Protein AF-A0A371WVP9-F1 (afdb_monomer)

Foldseek 3Di:
DVVVPPPPPDDDDDPPCVVVVVVPDPDDDDPPPPPPPWWKWKWKQAQQAIEIFTAWEDVVVLQVLLVVLVGGYFYFDDHDHDHDDTDLVSSLVSNLSSQAHIWMWIDTPAETAIAHEGAPVCLVVNLVSCVVRDDPRHYYPYDHYYYLVGFQWWKKWWAQGQGNVGDGAIEIETEDQDVLLQLLLQLLRLFQDPGPDYHYHYDYDNNHDPLCLQLNNLLSNLCVQFNTWMWIDGDQEIETEGEDPDPPDPDDDQALVLSQCSGPQSHWYWYHHRPDDDDDDRDIHGSPPDDDDDHDDDQDLVLLADPDPDQDLEDPDPPPQKDKEKEKEQFDWDPVPDDRQAIFGALDGHLDIWIWIWIKGDAQPDDQQDQQDFDFPCNNNDGSPTRRNDSNGHIHTHGIGTDDPVRVLCVLVVLLFLEEEEEFEAALDGPSLQVSLQSSLCVNLVPDGHHYYYYWNHRNDSSCVVVRLVRLVSCLVVVVVVLCCVCVVSPNNAYEYAAEASSLVSVQVSQQPPPDHGAAYEEYEYELYNDQQVSCQVRVVVCLRRYLAAEAEAAQLASSSVSSCVSVVNGHGQRHAPPVGHDFDPRYAYEYEHQQDNHCPRNVDDNCSNRPVNSQVVSCCRVPVDHPPPDPQWAFVVNPDPPGRHIYGHD

Radius of gyration: 30.86 Å; Cα contacts (8 Å, |Δi|>4): 1359; chains: 1; bounding box: 75×63×115 Å

Secondary structure (DSSP, 8-state):
--TTTGGG------GGGHHHHTTS--SPPPP--------EEEEEEETTEEEEEEE-B-HHHHHHHHHHTT--EEE-S----B-SPPPHHHHHHHHHHHTEEEEEEEE-SSEEEEEEEE-HHHHHHHHHHHHHHS-TTSEEEEEEEE-TTT-S-EEEEEESS--TTS---EEEEEEES-HHHHHHHHHHHHHH---S-EEEEEEE-TTS-GGGTTHHHHHHHHHHHSSSEEEEEETTEEEEEE--SS--SSS--HHHHHHHHHS-TTPEEEEEE-SSS--S--EEE-GGG--------SS-GGGGB---S---SS-----TTEEEEEEEEEEEE-TTT-BTTB--EEEEEEEEEEEEEEEEEPPTTPPTT---PPPEEEETTEEEEEPPP-TTTS-EEEEEEEE-HHHHHHHHHHH--SEEEEEE--TT--HHHHHHHHHHHHHHTT--SEEEEEE----S-GGGHHHHHHHHHHHHHHHHHHHHIIIIIT--SEEEEEEETHHHHHHHHHHHT-SS--SSEEEEEEES--SBHHHHHHHGGGGTTTEEEEEEEEBTT-HHHHHHHHHTTSPPBTTB--TT-S---TTEEEEE-GGG-TTTT-TTT-GGGT-HHHHHHHHHHHHH-PPSP-STTEEEESTT-SS--EEEE--

pLDDT: mean 75.0, std 19.86, range [25.92, 98.44]

Nearest PDB structures (foldseek):
  2ksm-assembly1_A  TM=7.301E-01  e=5.133E-02  Mycobacterium tuberculosis
  2zyi-assembly2_B  TM=4.809E-01  e=1.956E-02  Archaeoglobus fulgidus
  2l26-assembly1_A  TM=4.604E-01  e=4.850E-02  Mycobacterium tuberculosis H37Rv
  5x88-assembly1_A  TM=5.001E-01  e=9.055E-02  Malbranchea cinnamomea
  6fvj-assembly4_D  TM=3.951E-01  e=4.697E-01  Mycobacterium tuberculosis

Solvent-accessible surface area (backbone atoms only — not comparable to full-atom values): 35553 Å² total; per-residue (Å²): 129,73,75,81,68,64,82,80,75,83,78,89,84,76,88,76,63,66,70,68,63,59,79,81,50,102,63,89,74,76,81,79,72,75,71,85,66,75,49,28,41,40,35,36,25,40,88,53,28,33,38,55,48,60,52,60,33,23,65,70,60,53,40,52,53,26,47,74,59,75,38,47,68,44,76,66,60,83,65,69,85,41,87,52,74,54,53,73,67,54,55,49,47,51,57,52,43,48,64,33,63,34,31,39,37,40,38,46,84,50,40,37,33,36,42,36,31,22,54,65,92,44,33,65,58,51,54,50,56,48,67,74,70,54,58,91,81,45,43,74,79,39,82,46,65,28,25,75,90,69,43,72,43,45,37,31,39,36,34,68,45,61,35,80,88,65,50,62,19,37,41,36,30,34,64,29,52,34,70,65,57,44,48,52,49,56,35,38,49,64,54,62,41,91,54,96,38,78,45,82,59,56,41,73,34,81,80,37,72,76,72,50,76,60,48,54,54,52,46,50,50,50,42,66,58,23,74,31,23,38,36,40,37,42,69,52,40,35,41,44,35,28,30,71,72,72,88,78,63,89,91,72,71,34,47,32,48,45,51,19,66,64,41,60,70,80,32,38,22,30,44,44,72,44,45,90,72,93,71,101,64,74,54,75,32,61,25,86,76,59,75,94,69,87,83,81,73,71,77,48,58,73,64,24,48,70,91,56,100,74,64,54,80,63,86,78,81,81,60,87,51,52,44,73,35,38,35,40,28,27,35,26,72,33,77,88,71,42,47,75,34,31,62,36,57,44,36,44,73,34,98,54,76,44,41,28,41,36,34,34,37,52,19,77,79,64,49,75,40,56,86,43,59,54,60,51,48,54,46,33,90,36,62,78,42,61,47,70,70,39,68,56,66,10,49,28,45,72,30,26,38,79,37,56,73,65,58,49,51,51,52,51,61,72,68,60,49,56,32,32,40,35,37,26,53,37,68,50,34,49,61,46,47,44,56,51,49,49,47,50,52,40,59,64,48,63,59,84,49,44,47,31,37,46,44,62,23,18,66,42,39,77,83,40,49,69,57,29,56,52,29,36,65,64,39,24,62,52,52,51,51,49,51,45,45,46,38,73,72,66,58,30,61,28,48,25,36,43,19,28,24,43,20,24,33,29,54,50,52,33,53,62,68,38,97,66,67,70,70,67,32,25,40,41,39,31,39,41,22,53,29,52,39,65,59,44,68,66,38,57,68,75,43,64,80,33,32,77,38,40,36,38,40,21,25,63,32,29,58,50,54,54,40,49,18,55,75,61,73,66,43,59,40,45,12,39,35,53,99,91,50,58,71,71,54,92,80,50,47,33,33,39,46,38,62,80,37,75,53,44,53,26,76,88,72,52,35,63,62,28,41,56,70,50,43,56,48,49,34,42,36,72,76,70,63,60,65,84,73,80,50,92,46,44,39,49,37,55,83,88,44,86,76,63,64,40,33,29,50,57,123

Sequence (651 aa):
MIWAWLSKLITWRSVRSIAAVCFLSLLPCPAVAQTEGSQTLIAWRLPTGIYLKGSFSGINELQSLAARAGTTIINADDINKAEGRPSSLMVLAISVLSDMQLGRVEINASQFSVEGVARATKVGVLKEQILQRIPTTIHVESLRIDSPEQAPFHWAIVTGLPNASGDSGVTMGGDVISEDARTMLDLSAQIVSTEPRIIDQTRVRLNSPKYYLGVETTLLSQMKILSKGFAWVYDNRFDLVGGSLSIRSTESDTGCEELGKKLPKDVLCRLVDISNNWPNKATNFNPTTASNLDPFTPVNASDVVEATKEISEIDHSSDPRIVDILYATVRAPNKSDSVPGHAAYTGERNSQLEFGRARIRIPEDHKIGRLELPGGLSVFGFDLIRQAPDPNKHFLIRSVQPLTSEQWDDLIDSVGPKDAVIFVHGFNNSFEDGVLRIAQITWDLQYKGLPVLFSWASRGEIADYEYDRNSALVAREAFMQLLDNLREKHGITKVHIIAHSMGSFLVLDALANARQLPGAMGQLILAAPDVDRDQFKAEIPLLGKTFSGLTLYASSNDRALEASMKLAGNIPRAGDVPPDGPIVIQGLDTLDVSSLGEEMFGLNHGTFAEARPLIDDMSLILSQGLRPPRLAEERPVPDNGTPVRYWRFSQ

Structure (mmCIF, N/CA/C/O backbone):
data_AF-A0A371WVP9-F1
#
_entry.id   AF-A0A371WVP9-F1
#
loop_
_atom_site.group_PDB
_atom_site.id
_atom_site.type_symbol
_atom_site.label_atom_id
_atom_site.label_alt_id
_atom_site.label_comp_id
_atom_site.label_asym_id
_atom_site.label_entity_id
_atom_site.label_seq_id
_atom_site.pdbx_PDB_ins_code
_atom_site.Cartn_x
_atom_site.Cartn_y
_atom_site.Cartn_z
_atom_site.occupancy
_atom_site.B_iso_or_equiv
_atom_site.auth_seq_id
_atom_site.auth_comp_id
_atom_site.auth_asym_id
_atom_site.auth_atom_id
_atom_site.pdbx_PDB_model_num
ATOM 1 N N . MET A 1 1 ? 14.944 -33.218 -82.877 1.00 48.25 1 MET A N 1
ATOM 2 C CA . MET A 1 1 ? 13.499 -32.920 -82.734 1.00 48.25 1 MET A CA 1
ATOM 3 C C . MET A 1 1 ? 12.849 -33.471 -81.456 1.00 48.25 1 MET A C 1
ATOM 5 O O . MET A 1 1 ? 11.787 -32.986 -81.111 1.00 48.25 1 MET A O 1
ATOM 9 N N . ILE A 1 2 ? 13.485 -34.375 -80.691 1.00 37.34 2 ILE A N 1
ATOM 10 C CA . ILE A 1 2 ? 12.979 -34.834 -79.371 1.00 37.34 2 ILE A CA 1
ATOM 11 C C . ILE A 1 2 ? 13.499 -33.973 -78.192 1.00 37.34 2 ILE A C 1
ATOM 13 O O . ILE A 1 2 ? 12.871 -33.894 -77.144 1.00 37.34 2 ILE A O 1
ATOM 17 N N . TRP A 1 3 ? 14.585 -33.215 -78.385 1.00 31.69 3 TRP A N 1
ATOM 18 C CA . TRP A 1 3 ? 15.160 -32.324 -77.361 1.00 31.69 3 TRP A CA 1
ATOM 19 C C . TRP A 1 3 ? 14.428 -30.984 -77.166 1.00 31.69 3 TRP A C 1
ATOM 21 O O . TRP A 1 3 ? 14.628 -30.322 -76.155 1.00 31.69 3 TRP A O 1
ATOM 31 N N . ALA A 1 4 ? 13.543 -30.598 -78.089 1.00 36.81 4 ALA A N 1
ATOM 32 C CA . ALA A 1 4 ? 12.759 -29.362 -77.983 1.00 36.81 4 ALA A CA 1
ATOM 33 C C . ALA A 1 4 ? 11.434 -29.543 -77.210 1.00 36.81 4 ALA A C 1
ATOM 35 O O . ALA A 1 4 ? 10.716 -28.572 -76.994 1.00 36.81 4 ALA A O 1
ATOM 36 N N . TRP A 1 5 ? 11.113 -30.774 -76.791 1.00 31.44 5 TRP A N 1
ATOM 37 C CA . TRP A 1 5 ? 9.882 -31.102 -76.059 1.00 31.44 5 TRP A CA 1
ATOM 38 C C . TRP A 1 5 ? 10.117 -31.407 -74.566 1.00 31.44 5 TRP A C 1
ATOM 40 O O . TRP A 1 5 ? 9.182 -31.355 -73.775 1.00 31.44 5 TRP A O 1
ATOM 50 N N . LEU A 1 6 ? 11.366 -31.657 -74.149 1.00 32.38 6 LEU A N 1
ATOM 51 C CA . LEU A 1 6 ? 11.725 -31.983 -72.757 1.00 32.38 6 LEU A CA 1
ATOM 52 C C . LEU A 1 6 ? 12.030 -30.760 -71.872 1.00 32.38 6 LEU A C 1
ATOM 54 O O . LEU A 1 6 ? 12.103 -30.891 -70.654 1.00 32.38 6 LEU A O 1
ATOM 58 N N . SER A 1 7 ? 12.144 -29.556 -72.441 1.00 34.78 7 SER A N 1
ATOM 59 C CA . SER A 1 7 ? 12.447 -28.324 -71.691 1.00 34.78 7 SER A CA 1
ATOM 60 C C . SER A 1 7 ? 11.237 -27.673 -71.001 1.00 34.78 7 SER A C 1
ATOM 62 O O . SER A 1 7 ? 11.380 -26.614 -70.397 1.00 34.78 7 SER A O 1
ATOM 64 N N . LYS A 1 8 ? 10.049 -28.296 -71.048 1.00 35.78 8 LYS A N 1
ATOM 65 C CA . LYS A 1 8 ? 8.812 -27.773 -70.432 1.00 35.78 8 LYS A CA 1
ATOM 66 C C . LYS A 1 8 ? 8.287 -28.566 -69.222 1.00 35.78 8 LYS A C 1
ATOM 68 O O . LYS A 1 8 ? 7.185 -28.278 -68.772 1.00 35.78 8 LYS A O 1
ATOM 73 N N . LEU A 1 9 ? 9.041 -29.525 -68.667 1.00 33.06 9 LEU A N 1
ATOM 74 C CA . LEU A 1 9 ? 8.513 -30.449 -67.640 1.00 33.06 9 LEU A CA 1
ATOM 75 C C . LEU A 1 9 ? 9.362 -30.648 -66.368 1.00 33.06 9 LEU A C 1
ATOM 77 O O . LEU A 1 9 ? 9.156 -31.626 -65.658 1.00 33.06 9 LEU A O 1
ATOM 81 N N . ILE A 1 10 ? 10.270 -29.730 -66.012 1.00 32.62 10 ILE A N 1
ATOM 82 C CA . ILE A 1 10 ? 11.011 -29.825 -64.736 1.00 32.62 10 ILE A CA 1
ATOM 83 C C . ILE A 1 10 ? 10.765 -28.580 -63.880 1.00 32.62 10 ILE A C 1
ATOM 85 O O . ILE A 1 10 ? 11.563 -27.651 -63.814 1.00 32.62 10 ILE A O 1
ATOM 89 N N . THR A 1 11 ? 9.623 -28.586 -63.201 1.00 33.03 11 THR A N 1
ATOM 90 C CA . THR A 1 11 ? 9.377 -27.814 -61.981 1.00 33.03 11 THR A CA 1
ATOM 91 C C . THR A 1 11 ? 9.845 -28.629 -60.774 1.00 33.03 11 THR A C 1
ATOM 93 O O . THR A 1 11 ? 9.390 -29.752 -60.587 1.00 33.03 11 THR A O 1
ATOM 96 N N . TRP A 1 12 ? 10.746 -28.045 -59.976 1.00 36.00 12 TRP A N 1
ATOM 97 C CA . TRP A 1 12 ? 11.004 -28.309 -58.550 1.00 36.00 12 TRP A CA 1
ATOM 98 C C . TRP A 1 12 ? 10.846 -29.757 -58.036 1.00 36.00 12 TRP A C 1
ATOM 100 O O . TRP A 1 12 ? 9.742 -30.171 -57.691 1.00 36.00 12 TRP A O 1
ATOM 110 N N . ARG A 1 13 ? 11.970 -30.462 -57.809 1.00 28.16 13 ARG A N 1
ATOM 111 C CA . ARG A 1 13 ? 12.194 -31.294 -56.601 1.00 28.16 13 ARG A CA 1
ATOM 112 C C . ARG A 1 13 ? 13.621 -31.869 -56.524 1.00 28.16 13 ARG A C 1
ATOM 114 O O . ARG A 1 13 ? 14.079 -32.567 -57.418 1.00 28.16 13 ARG A O 1
ATOM 121 N N . SER A 1 14 ? 14.233 -31.669 -55.354 1.00 31.83 14 SER A N 1
ATOM 122 C CA . SER A 1 14 ? 15.344 -32.415 -54.733 1.00 31.83 14 SER A CA 1
ATOM 123 C C . SER A 1 14 ? 16.797 -32.185 -55.201 1.00 31.83 14 SER A C 1
ATOM 125 O O . SER A 1 14 ? 17.231 -32.580 -56.274 1.00 31.83 14 SER A O 1
ATOM 127 N N . VAL A 1 15 ? 17.592 -31.652 -54.266 1.00 38.34 15 VAL A N 1
ATOM 128 C CA . VAL A 1 15 ? 19.055 -31.424 -54.288 1.00 38.34 15 VAL A CA 1
ATOM 129 C C . VAL A 1 15 ? 19.879 -32.732 -54.208 1.00 38.34 15 VAL A C 1
ATOM 131 O O . VAL A 1 15 ? 21.099 -32.710 -54.106 1.00 38.34 15 VAL A O 1
ATOM 134 N N . ARG A 1 16 ? 19.261 -33.918 -54.298 1.00 35.12 16 ARG A N 1
ATOM 135 C CA . ARG A 1 16 ? 19.975 -35.202 -54.130 1.00 35.12 16 ARG A CA 1
ATOM 136 C C . ARG A 1 16 ? 20.616 -35.771 -55.403 1.00 35.12 16 ARG A C 1
ATOM 138 O O . ARG A 1 16 ? 21.342 -36.754 -55.307 1.00 35.12 16 ARG A O 1
ATOM 145 N N . SER A 1 17 ? 20.431 -35.151 -56.567 1.00 38.81 17 SER A N 1
ATOM 146 C CA . SER A 1 17 ? 20.902 -35.720 -57.844 1.00 38.81 17 SER A CA 1
ATOM 147 C C . SER A 1 17 ? 22.247 -35.183 -58.351 1.00 38.81 17 SER A C 1
ATOM 149 O O . SER A 1 17 ? 22.784 -35.733 -59.307 1.00 38.81 17 SER A O 1
ATOM 151 N N . ILE A 1 18 ? 22.841 -34.164 -57.716 1.00 38.56 18 ILE A N 1
ATOM 152 C CA . ILE A 1 18 ? 24.141 -33.607 -58.153 1.00 38.56 18 ILE A CA 1
ATOM 153 C C . ILE A 1 18 ? 25.319 -34.491 -57.696 1.00 38.56 18 ILE A C 1
ATOM 155 O O . ILE A 1 18 ? 26.310 -34.624 -58.412 1.00 38.56 18 ILE A O 1
ATOM 159 N N . ALA A 1 19 ? 25.182 -35.194 -56.565 1.00 36.12 19 ALA A N 1
ATOM 160 C CA . ALA A 1 19 ? 26.206 -36.123 -56.076 1.00 36.12 19 ALA A CA 1
ATOM 161 C C . ALA A 1 19 ? 26.370 -37.370 -56.970 1.00 36.12 19 ALA A C 1
ATOM 163 O O . ALA A 1 19 ? 27.469 -37.905 -57.085 1.00 36.12 19 ALA A O 1
ATOM 164 N N . ALA A 1 20 ? 25.303 -37.807 -57.651 1.00 36.38 20 ALA A N 1
ATOM 165 C CA . ALA A 1 20 ? 25.334 -38.993 -58.510 1.00 36.38 20 ALA A CA 1
ATOM 166 C C . ALA A 1 20 ? 26.049 -38.757 -59.855 1.00 36.38 20 ALA A C 1
ATOM 168 O O . ALA A 1 20 ? 26.555 -39.701 -60.453 1.00 36.38 20 ALA A O 1
ATOM 169 N N . VAL A 1 21 ? 26.138 -37.505 -60.318 1.00 39.75 21 VAL A N 1
ATOM 170 C CA . VAL A 1 21 ? 26.799 -37.163 -61.591 1.00 39.75 21 VAL A CA 1
ATOM 171 C C . VAL A 1 21 ? 28.323 -37.050 -61.431 1.00 39.75 21 VAL A C 1
ATOM 173 O O . VAL A 1 21 ? 29.058 -37.274 -62.387 1.00 39.75 21 VAL A O 1
ATOM 176 N N . CYS A 1 22 ? 28.825 -36.807 -60.215 1.00 39.41 22 CYS A N 1
ATOM 177 C CA . CYS A 1 22 ? 30.264 -36.651 -59.962 1.00 39.41 22 CYS A CA 1
ATOM 178 C C . CYS A 1 22 ? 31.030 -37.980 -59.806 1.00 39.41 22 CYS A C 1
ATOM 180 O O . CYS A 1 22 ? 32.256 -37.971 -59.812 1.00 39.41 22 CYS A O 1
ATOM 182 N N . PHE A 1 23 ? 30.349 -39.128 -59.706 1.00 36.16 23 PHE A N 1
ATOM 183 C CA . PHE A 1 23 ? 31.010 -40.435 -59.544 1.00 36.16 23 PHE A CA 1
ATOM 184 C C . PHE A 1 23 ? 31.525 -41.045 -60.866 1.00 36.16 23 PHE A C 1
ATOM 186 O O . PHE A 1 23 ? 32.214 -42.061 -60.845 1.00 36.16 23 PHE A O 1
ATOM 193 N N . LEU A 1 24 ? 31.207 -40.438 -62.018 1.00 38.94 24 LEU A N 1
ATOM 194 C CA . LEU A 1 24 ? 31.516 -40.976 -63.355 1.00 38.94 24 LEU A CA 1
ATOM 195 C C . LEU A 1 24 ? 32.537 -40.154 -64.161 1.00 38.94 24 LEU A C 1
ATOM 197 O O . LEU A 1 24 ? 32.900 -40.557 -65.264 1.00 38.94 24 LEU A O 1
ATOM 201 N N . SER A 1 25 ? 33.052 -39.045 -63.626 1.00 37.03 25 SER A N 1
ATOM 202 C CA . SER A 1 25 ? 34.070 -38.226 -64.296 1.00 37.03 25 SER A CA 1
ATOM 203 C C . SER A 1 25 ? 35.237 -37.940 -63.354 1.00 37.03 25 SER A C 1
ATOM 205 O O . SER A 1 25 ? 35.076 -37.209 -62.382 1.00 37.03 25 SER A O 1
ATOM 207 N N . LEU A 1 26 ? 36.411 -38.503 -63.655 1.00 38.31 26 LEU A N 1
ATOM 208 C CA . LEU A 1 26 ? 37.696 -38.302 -62.966 1.00 38.31 26 LEU A CA 1
ATOM 209 C C . LEU A 1 26 ? 38.233 -36.855 -63.110 1.00 38.31 26 LEU A C 1
ATOM 211 O O . LEU A 1 26 ? 39.317 -36.638 -63.644 1.00 38.31 26 LEU A O 1
ATOM 215 N N . LEU A 1 27 ? 37.482 -35.852 -62.653 1.00 35.81 27 LEU A N 1
ATOM 216 C CA . LEU A 1 27 ? 37.921 -34.456 -62.556 1.00 35.81 27 LEU A CA 1
ATOM 217 C C . LEU A 1 27 ? 37.799 -33.958 -61.106 1.00 35.81 27 LEU A C 1
ATOM 219 O O . LEU A 1 27 ? 36.876 -34.369 -60.400 1.00 35.81 27 LEU A O 1
ATOM 223 N N . PRO A 1 28 ? 38.702 -33.073 -60.641 1.00 31.48 28 PRO A N 1
ATOM 224 C CA . PRO A 1 28 ? 38.629 -32.512 -59.299 1.00 31.48 28 PRO A CA 1
ATOM 225 C C . PRO A 1 28 ? 37.407 -31.591 -59.185 1.00 31.48 28 PRO A C 1
ATOM 227 O O . PRO A 1 28 ? 37.327 -30.563 -59.857 1.00 31.48 28 PRO A O 1
ATOM 230 N N . CYS A 1 29 ? 36.449 -31.951 -58.329 1.00 30.55 29 CYS A N 1
ATOM 231 C CA . CYS A 1 29 ? 35.369 -31.045 -57.950 1.00 30.55 29 CYS A CA 1
ATOM 232 C C . CYS A 1 29 ? 35.946 -29.854 -57.167 1.00 30.55 29 CYS A C 1
ATOM 234 O O . CYS A 1 29 ? 36.726 -30.073 -56.235 1.00 30.55 29 CYS A O 1
ATOM 236 N N . PRO A 1 30 ? 35.540 -28.605 -57.467 1.00 31.16 30 PRO A N 1
ATOM 237 C CA . PRO A 1 30 ? 35.772 -27.508 -56.544 1.00 31.16 30 PRO A CA 1
ATOM 238 C C . PRO A 1 30 ? 35.043 -27.846 -55.244 1.00 31.16 30 PRO A C 1
ATOM 240 O O . PRO A 1 30 ? 33.899 -28.310 -55.274 1.00 31.16 30 PRO A O 1
ATOM 243 N N . ALA A 1 31 ? 35.716 -27.654 -54.108 1.00 29.22 31 ALA A N 1
ATOM 244 C CA . ALA A 1 31 ? 35.076 -27.721 -52.807 1.00 29.22 31 ALA A CA 1
ATOM 245 C C . ALA A 1 31 ? 33.802 -26.876 -52.879 1.00 29.22 31 ALA A C 1
ATOM 247 O O . ALA A 1 31 ? 33.866 -25.672 -53.131 1.00 29.22 31 ALA A O 1
ATOM 248 N N . VAL A 1 32 ? 32.644 -27.520 -52.725 1.00 28.94 32 VAL A N 1
ATOM 249 C CA . VAL A 1 32 ? 31.400 -26.804 -52.478 1.00 28.94 32 VAL A CA 1
ATOM 250 C C . VAL A 1 32 ? 31.632 -26.114 -51.146 1.00 28.94 32 VAL A C 1
ATOM 252 O O . VAL A 1 32 ? 31.531 -26.737 -50.091 1.00 28.94 32 VAL A O 1
ATOM 255 N N . ALA A 1 33 ? 32.038 -24.847 -51.209 1.00 30.05 33 ALA A N 1
ATOM 256 C CA . ALA A 1 33 ? 31.907 -23.933 -50.102 1.00 30.05 33 ALA A CA 1
ATOM 257 C C . ALA A 1 33 ? 30.443 -24.045 -49.682 1.00 30.05 33 ALA A C 1
ATOM 259 O O . ALA A 1 33 ? 29.546 -23.634 -50.422 1.00 30.05 33 ALA A O 1
ATOM 260 N N . GLN A 1 34 ? 30.192 -24.697 -48.543 1.00 30.86 34 GLN A N 1
ATOM 261 C CA . GLN A 1 34 ? 28.957 -24.460 -47.821 1.00 30.86 34 GLN A CA 1
ATOM 262 C C . GLN A 1 34 ? 28.914 -22.950 -47.661 1.00 30.86 34 GLN A C 1
ATOM 264 O O . GLN A 1 34 ? 29.761 -22.372 -46.986 1.00 30.86 34 GLN A O 1
ATOM 269 N N . THR A 1 35 ? 28.003 -22.320 -48.393 1.00 33.62 35 THR A N 1
ATOM 270 C CA . THR A 1 35 ? 27.669 -20.915 -48.240 1.00 33.62 35 THR A CA 1
ATOM 271 C C . THR A 1 35 ? 27.558 -20.653 -46.745 1.00 33.62 35 THR A C 1
ATOM 273 O O . THR A 1 35 ? 26.710 -21.278 -46.104 1.00 33.62 35 THR A O 1
ATOM 276 N N . GLU A 1 36 ? 28.440 -19.810 -46.198 1.00 41.69 36 GLU A N 1
ATOM 277 C CA . GLU A 1 36 ? 28.299 -19.207 -44.872 1.00 41.69 36 GLU A CA 1
ATOM 278 C C . GLU A 1 36 ? 26.933 -18.516 -44.858 1.00 41.69 36 GLU A C 1
ATOM 280 O O . GLU A 1 36 ? 26.767 -17.381 -45.299 1.00 41.69 36 GLU A O 1
ATOM 285 N N . GLY A 1 37 ? 25.899 -19.272 -44.506 1.00 42.94 37 GLY A N 1
ATOM 286 C CA . GLY A 1 37 ? 24.529 -18.815 -44.597 1.00 42.94 37 GLY A CA 1
ATOM 287 C C . GLY A 1 37 ? 24.307 -17.785 -43.513 1.00 42.94 37 GLY A C 1
ATOM 288 O O . GLY A 1 37 ? 24.226 -18.181 -42.359 1.00 42.94 37 GLY A O 1
ATOM 289 N N . SER A 1 38 ? 24.242 -16.504 -43.890 1.00 55.25 38 SER A N 1
ATOM 290 C CA . SER A 1 38 ? 23.499 -15.425 -43.216 1.00 55.25 38 SER A CA 1
ATOM 291 C C . SER A 1 38 ? 23.397 -15.545 -41.687 1.00 55.25 38 SER A C 1
ATOM 293 O O . SER A 1 38 ? 22.298 -15.459 -41.134 1.00 55.25 38 SER A O 1
ATOM 295 N N . GLN A 1 39 ? 24.506 -15.822 -40.999 1.00 65.75 39 GLN A N 1
ATOM 296 C CA . GLN A 1 39 ? 24.467 -16.066 -39.565 1.00 65.75 39 GLN A CA 1
ATOM 297 C C . GLN A 1 39 ? 24.316 -14.729 -38.843 1.00 65.75 39 GLN A C 1
ATOM 299 O O . GLN A 1 39 ? 25.057 -13.784 -39.110 1.00 65.75 39 GLN A O 1
ATOM 304 N N . THR A 1 40 ? 23.347 -14.649 -37.939 1.00 73.94 40 THR A N 1
ATOM 305 C CA . THR A 1 40 ? 23.060 -13.448 -37.154 1.00 73.94 40 THR A CA 1
ATOM 306 C C . THR A 1 40 ? 23.155 -13.786 -35.678 1.00 73.94 40 THR A C 1
ATOM 308 O O . THR A 1 40 ? 22.696 -14.842 -35.240 1.00 73.94 40 THR A O 1
ATOM 311 N N . LEU A 1 41 ? 23.766 -12.894 -34.905 1.00 81.31 41 LEU A N 1
ATOM 312 C CA . LEU A 1 41 ? 23.926 -13.053 -33.467 1.00 81.31 41 LEU A CA 1
ATOM 313 C C . LEU A 1 41 ? 23.669 -11.718 -32.785 1.00 81.31 41 LEU A C 1
ATOM 315 O O . LEU A 1 41 ? 24.264 -10.713 -33.151 1.00 81.31 41 LEU A O 1
ATOM 319 N N . ILE A 1 42 ? 22.846 -11.730 -31.749 1.00 83.69 42 ILE A N 1
ATOM 320 C CA . ILE A 1 42 ? 22.838 -10.693 -30.729 1.00 83.69 42 ILE A CA 1
ATOM 321 C C . ILE A 1 42 ? 23.185 -11.374 -29.414 1.00 83.69 42 ILE A C 1
ATOM 323 O O . ILE A 1 42 ? 22.628 -12.422 -29.080 1.00 83.69 42 ILE A O 1
ATOM 327 N N . ALA A 1 43 ? 24.157 -10.821 -28.710 1.00 86.94 43 ALA A N 1
ATOM 328 C CA . ALA A 1 43 ? 24.699 -11.401 -27.503 1.00 86.94 43 ALA A CA 1
ATOM 329 C C . ALA A 1 43 ? 24.895 -10.323 -26.441 1.00 86.94 43 ALA A C 1
ATOM 331 O O . ALA A 1 43 ? 25.389 -9.243 -26.753 1.00 86.94 43 ALA A O 1
ATOM 332 N N . TRP A 1 44 ? 24.553 -10.629 -25.192 1.00 89.50 44 TRP A N 1
ATOM 333 C CA . TRP A 1 44 ? 24.686 -9.719 -24.056 1.00 89.50 44 TRP A CA 1
ATOM 334 C C . TRP A 1 44 ? 25.502 -10.379 -22.951 1.00 89.50 44 TRP A C 1
ATOM 336 O O . TRP A 1 44 ? 25.267 -11.528 -22.591 1.00 89.50 44 TRP A O 1
ATOM 346 N N . ARG A 1 45 ? 26.452 -9.645 -22.383 1.00 91.00 45 ARG A N 1
ATOM 347 C CA . ARG A 1 45 ? 27.148 -9.974 -21.145 1.00 91.00 45 ARG A CA 1
ATOM 348 C C . ARG A 1 45 ? 26.434 -9.269 -19.997 1.00 91.00 45 ARG A C 1
ATOM 350 O O . ARG A 1 45 ? 26.441 -8.042 -19.938 1.00 91.00 45 ARG A O 1
ATOM 357 N N . LEU A 1 46 ? 25.862 -10.059 -19.093 1.00 87.19 46 LEU A N 1
ATOM 358 C CA . LEU A 1 46 ? 25.201 -9.625 -17.859 1.00 87.19 46 LEU A CA 1
ATOM 359 C C . LEU A 1 46 ? 25.925 -10.230 -16.643 1.00 87.19 46 LEU A C 1
ATOM 361 O O . LEU A 1 46 ? 26.768 -11.118 -16.832 1.00 87.19 46 LEU A O 1
ATOM 365 N N . PRO A 1 47 ? 25.598 -9.826 -15.400 1.00 83.31 47 PRO A N 1
ATOM 366 C CA . PRO A 1 47 ? 26.310 -10.306 -14.218 1.00 83.31 47 PRO A CA 1
ATOM 367 C C . PRO A 1 47 ? 26.190 -11.826 -14.028 1.00 83.31 47 PRO A C 1
ATOM 369 O O . PRO A 1 47 ? 27.117 -12.479 -13.553 1.00 83.31 47 PRO A O 1
ATOM 372 N N . THR A 1 48 ? 25.083 -12.414 -14.488 1.00 82.19 48 THR A N 1
ATOM 373 C CA . THR A 1 48 ? 24.822 -13.857 -14.403 1.00 82.19 48 THR A CA 1
ATOM 374 C C . THR A 1 48 ? 25.540 -14.687 -15.469 1.00 82.19 48 THR A C 1
ATOM 376 O O . THR A 1 48 ? 25.847 -15.845 -15.206 1.00 82.19 48 THR A O 1
ATOM 379 N N . GLY A 1 49 ? 25.845 -14.132 -16.648 1.00 87.31 49 GLY A N 1
ATOM 380 C CA . GLY A 1 49 ? 26.398 -14.900 -17.770 1.00 87.31 49 GLY A CA 1
ATOM 381 C C . GLY A 1 49 ? 26.330 -14.170 -19.113 1.00 87.31 49 GLY A C 1
ATOM 382 O O . GLY A 1 49 ? 26.112 -12.958 -19.167 1.00 87.31 49 GLY A O 1
ATOM 383 N N . ILE A 1 50 ? 26.553 -14.911 -20.199 1.00 88.56 50 ILE A N 1
ATOM 384 C CA . ILE A 1 50 ? 26.401 -14.447 -21.581 1.00 88.56 50 ILE A CA 1
ATOM 385 C C . ILE A 1 50 ? 25.096 -14.994 -22.154 1.00 88.56 50 ILE A C 1
ATOM 387 O O . ILE A 1 50 ? 24.935 -16.205 -22.262 1.00 88.56 50 ILE A O 1
ATOM 391 N N . TYR A 1 51 ? 24.215 -14.105 -22.589 1.00 83.56 51 TYR A N 1
ATOM 392 C CA . TYR A 1 51 ? 22.945 -14.429 -23.224 1.00 83.56 51 TYR A CA 1
ATOM 393 C C . TYR A 1 51 ? 23.067 -14.309 -24.729 1.00 83.56 51 TYR A C 1
ATOM 395 O O . TYR A 1 51 ? 23.602 -13.316 -25.215 1.00 83.56 51 TYR A O 1
ATOM 403 N N . LEU A 1 52 ? 22.588 -15.310 -25.465 1.00 81.50 52 LEU A N 1
ATOM 404 C CA . LEU A 1 52 ? 22.684 -15.357 -26.924 1.00 81.50 52 LEU A CA 1
ATOM 405 C C . LEU A 1 52 ? 21.305 -15.452 -27.560 1.00 81.50 52 LEU A C 1
ATOM 407 O O . LEU A 1 52 ? 20.443 -16.174 -27.070 1.00 81.50 52 LEU A O 1
ATOM 411 N N . LYS A 1 53 ? 21.151 -14.795 -28.707 1.00 76.69 53 LYS A N 1
ATOM 412 C CA . LYS A 1 53 ? 19.984 -14.897 -29.577 1.00 76.69 53 LYS A CA 1
ATOM 413 C C . LYS A 1 53 ? 20.409 -14.834 -31.039 1.00 76.69 53 LYS A C 1
ATOM 415 O O . LYS A 1 53 ? 21.147 -13.935 -31.432 1.00 76.69 53 LYS A O 1
ATOM 420 N N . GLY A 1 54 ? 19.898 -15.738 -31.868 1.00 73.69 54 GLY A N 1
ATOM 421 C CA . GLY A 1 54 ? 20.089 -15.682 -33.316 1.00 73.69 54 GLY A CA 1
ATOM 422 C C . GLY A 1 54 ? 20.333 -17.035 -33.962 1.00 73.69 54 GLY A C 1
ATOM 423 O O . GLY A 1 54 ? 20.159 -18.079 -33.338 1.00 73.69 54 GLY A O 1
ATOM 424 N N . SER A 1 55 ? 20.718 -17.007 -35.236 1.00 73.12 55 SER A N 1
ATOM 425 C CA . SER A 1 55 ? 21.025 -18.206 -36.014 1.00 73.12 55 SER A CA 1
ATOM 426 C C . SER A 1 55 ? 22.528 -18.445 -36.031 1.00 73.12 55 SER A C 1
ATOM 428 O O . SER A 1 55 ? 23.269 -17.736 -36.717 1.00 73.12 55 SER A O 1
ATOM 430 N N . PHE A 1 56 ? 22.974 -19.472 -35.311 1.00 73.25 56 PHE A N 1
ATOM 431 C CA . PHE A 1 56 ? 24.384 -19.827 -35.218 1.00 73.25 56 PHE A CA 1
ATOM 432 C C . PHE A 1 56 ? 24.622 -21.330 -35.070 1.00 73.25 56 PHE A C 1
ATOM 434 O O . PHE A 1 56 ? 23.760 -22.078 -34.616 1.00 73.25 56 PHE A O 1
ATOM 441 N N . SER A 1 57 ? 25.823 -21.764 -35.449 1.00 76.88 57 SER A N 1
ATOM 442 C CA . SER A 1 57 ? 26.295 -23.148 -35.349 1.00 76.88 57 SER A CA 1
ATOM 443 C C . SER A 1 57 ? 27.372 -23.294 -34.275 1.00 76.88 57 SER A C 1
ATOM 445 O O . SER A 1 57 ? 28.108 -22.353 -33.986 1.00 76.88 57 SER A O 1
ATOM 447 N N . GLY A 1 58 ? 27.492 -24.488 -33.689 1.00 79.31 58 GLY A N 1
ATOM 448 C CA . GLY A 1 58 ? 28.621 -24.815 -32.806 1.00 79.31 58 GLY A CA 1
ATOM 449 C C . GLY A 1 58 ? 28.516 -24.308 -31.363 1.00 79.31 58 GLY A C 1
ATOM 450 O O . GLY A 1 58 ? 29.532 -23.972 -30.757 1.00 79.31 58 GLY A O 1
ATOM 451 N N . ILE A 1 59 ? 27.310 -24.290 -30.777 1.00 80.62 59 ILE A N 1
ATOM 452 C CA . ILE A 1 59 ? 27.070 -23.814 -29.397 1.00 80.62 59 ILE A CA 1
ATOM 453 C C . ILE A 1 59 ? 27.987 -24.465 -28.345 1.00 80.62 59 ILE A C 1
ATOM 455 O O . ILE A 1 59 ? 28.470 -23.772 -27.456 1.00 80.62 59 ILE A O 1
ATOM 459 N N . ASN A 1 60 ? 28.291 -25.762 -28.464 1.00 82.75 60 ASN A N 1
ATOM 460 C CA . ASN A 1 60 ? 29.148 -26.472 -27.504 1.00 82.75 60 ASN A CA 1
ATOM 461 C C . ASN A 1 60 ? 30.583 -25.914 -27.483 1.00 82.75 60 ASN A C 1
ATOM 463 O O . ASN A 1 60 ? 31.214 -25.832 -26.429 1.00 82.75 60 ASN A O 1
ATOM 467 N N . GLU A 1 61 ? 31.107 -25.512 -28.644 1.00 84.62 61 GLU A N 1
ATOM 468 C CA . GLU A 1 61 ? 32.441 -24.918 -28.750 1.00 84.62 61 GLU A CA 1
ATOM 469 C C . GLU A 1 61 ? 32.460 -23.511 -28.142 1.00 84.62 61 GLU A C 1
ATOM 471 O O . GLU A 1 61 ? 33.381 -23.170 -27.396 1.00 84.62 61 GLU A O 1
ATOM 476 N N . LEU A 1 62 ? 31.399 -22.729 -28.373 1.00 86.06 62 LEU A N 1
ATOM 477 C CA . LEU A 1 62 ? 31.216 -21.422 -27.741 1.00 86.06 62 LEU A CA 1
ATOM 478 C C . LEU A 1 62 ? 31.085 -21.546 -26.215 1.00 86.06 62 LEU A C 1
ATOM 480 O O . LEU A 1 62 ? 31.719 -20.785 -25.486 1.00 86.06 62 LEU A O 1
ATOM 484 N N . GLN A 1 63 ? 30.338 -22.536 -25.718 1.00 86.75 63 GLN A N 1
ATOM 485 C CA . GLN A 1 63 ? 30.221 -22.829 -24.285 1.00 86.75 63 GLN A CA 1
ATOM 486 C C . GLN A 1 63 ? 31.574 -23.198 -23.673 1.00 86.75 63 GLN A C 1
ATOM 488 O O . GLN A 1 63 ? 31.927 -22.690 -22.612 1.00 86.75 63 GLN A O 1
ATOM 493 N N . SER A 1 64 ? 32.369 -24.026 -24.357 1.00 86.00 64 SER A N 1
ATOM 494 C CA . SER A 1 64 ? 33.727 -24.365 -23.919 1.00 86.00 64 SER A CA 1
ATOM 495 C C . SER A 1 64 ? 34.660 -23.147 -23.900 1.00 86.00 64 SER A C 1
ATOM 497 O O . SER A 1 64 ? 35.505 -23.014 -23.012 1.00 86.00 64 SER A O 1
ATOM 499 N N . LEU A 1 65 ? 34.529 -22.238 -24.871 1.00 87.31 65 LEU A N 1
ATOM 500 C CA . LEU A 1 65 ? 35.289 -20.989 -24.906 1.00 87.31 65 LEU A CA 1
ATOM 501 C C . LEU A 1 65 ? 34.932 -20.074 -23.728 1.00 87.31 65 LEU A C 1
ATOM 503 O O . LEU A 1 65 ? 35.832 -19.633 -23.018 1.00 87.31 65 LEU A O 1
ATOM 507 N N . ALA A 1 66 ? 33.638 -19.851 -23.498 1.00 86.25 66 ALA A N 1
ATOM 508 C CA . ALA A 1 66 ? 33.131 -19.082 -22.366 1.00 86.25 66 ALA A CA 1
ATOM 509 C C . ALA A 1 66 ? 33.608 -19.670 -21.026 1.00 86.25 66 ALA A C 1
ATOM 511 O O . ALA A 1 66 ? 34.185 -18.958 -20.204 1.00 86.25 66 ALA A O 1
ATOM 512 N N . ALA A 1 67 ? 33.476 -20.989 -20.847 1.00 86.12 67 ALA A N 1
ATOM 513 C CA . ALA A 1 67 ? 33.881 -21.673 -19.621 1.00 86.12 67 ALA A CA 1
ATOM 514 C C . ALA A 1 67 ? 35.380 -21.506 -19.321 1.00 86.12 67 ALA A C 1
ATOM 516 O O . ALA A 1 67 ? 35.759 -21.255 -18.179 1.00 86.12 67 ALA A O 1
ATOM 517 N N . ARG A 1 68 ? 36.247 -21.571 -20.345 1.00 87.31 68 ARG A N 1
ATOM 518 C CA . ARG A 1 68 ? 37.695 -21.315 -20.192 1.00 87.31 68 ARG A CA 1
ATOM 519 C C . ARG A 1 68 ? 38.011 -19.886 -19.755 1.00 87.31 68 ARG A C 1
ATOM 521 O O . ARG A 1 68 ? 39.035 -19.667 -19.117 1.00 87.31 68 ARG A O 1
ATOM 528 N N . ALA A 1 69 ? 37.146 -18.935 -20.088 1.00 82.81 69 ALA A N 1
ATOM 529 C CA . ALA A 1 69 ? 37.252 -17.547 -19.660 1.00 82.81 69 ALA A CA 1
ATOM 530 C C . ALA A 1 69 ? 36.542 -17.269 -18.318 1.00 82.81 69 ALA A C 1
ATOM 532 O O . ALA A 1 69 ? 36.470 -16.120 -17.891 1.00 82.81 69 ALA A O 1
ATOM 533 N N . GLY A 1 70 ? 36.032 -18.302 -17.636 1.00 83.69 70 GLY A N 1
ATOM 534 C CA . GLY A 1 70 ? 35.359 -18.163 -16.343 1.00 83.69 70 GLY A CA 1
ATOM 535 C C . GLY A 1 70 ? 33.948 -17.579 -16.434 1.00 83.69 70 GLY A C 1
ATOM 536 O O . GLY A 1 70 ? 33.469 -16.995 -15.467 1.00 83.69 70 GLY A O 1
ATOM 537 N N . THR A 1 71 ? 33.285 -17.709 -17.584 1.00 85.19 71 THR A N 1
ATOM 538 C CA . THR A 1 71 ? 31.900 -17.267 -17.784 1.00 85.19 71 THR A CA 1
ATOM 539 C C . THR A 1 71 ? 31.043 -18.393 -18.359 1.00 85.19 71 THR A C 1
ATOM 541 O O . THR A 1 71 ? 31.549 -19.373 -18.905 1.00 85.19 71 THR A O 1
ATOM 544 N N . THR A 1 72 ? 29.728 -18.281 -18.223 1.00 86.62 72 THR A N 1
ATOM 545 C CA . THR A 1 72 ? 28.763 -19.272 -18.703 1.00 86.62 72 THR A CA 1
ATOM 546 C C . THR A 1 72 ? 27.881 -18.659 -19.775 1.00 86.62 72 THR A C 1
ATOM 548 O O . THR A 1 72 ? 27.509 -17.489 -19.704 1.00 86.62 72 THR A O 1
ATOM 551 N N . ILE A 1 73 ? 27.548 -19.450 -20.794 1.00 83.56 73 ILE A N 1
ATOM 552 C CA . ILE A 1 73 ? 26.529 -19.066 -21.770 1.00 83.56 73 ILE A CA 1
ATOM 553 C C . ILE A 1 73 ? 25.181 -19.543 -21.241 1.00 83.56 73 ILE A C 1
ATOM 555 O O . ILE A 1 73 ? 24.982 -20.746 -21.061 1.00 83.56 73 ILE A O 1
ATOM 559 N N . ILE A 1 74 ? 24.275 -18.598 -21.014 1.00 76.06 74 ILE A N 1
ATOM 560 C CA . ILE A 1 74 ? 22.903 -18.817 -20.569 1.00 76.06 74 ILE A CA 1
ATOM 561 C C . ILE A 1 74 ? 22.001 -18.615 -21.787 1.00 76.06 74 ILE A C 1
ATOM 563 O O . ILE A 1 74 ? 22.052 -17.585 -22.453 1.00 76.06 74 ILE A O 1
ATOM 567 N N . ASN A 1 75 ? 21.213 -19.628 -22.133 1.00 70.50 75 ASN A N 1
ATOM 568 C CA . ASN A 1 75 ? 20.339 -19.570 -23.298 1.00 70.50 75 ASN A CA 1
ATOM 569 C C . ASN A 1 75 ? 18.939 -19.129 -22.861 1.00 70.50 75 ASN A C 1
ATOM 571 O O . ASN A 1 75 ? 18.327 -19.798 -22.032 1.00 70.50 75 ASN A O 1
ATOM 575 N N . ALA A 1 76 ? 18.457 -18.013 -23.401 1.00 56.88 76 ALA A N 1
ATOM 576 C CA . ALA A 1 76 ? 17.105 -17.538 -23.163 1.00 56.88 76 ALA A CA 1
ATOM 577 C C . ALA A 1 76 ? 16.206 -18.099 -24.278 1.00 56.88 76 ALA A C 1
ATOM 579 O O . ALA A 1 76 ? 15.985 -17.436 -25.279 1.00 56.88 76 ALA A O 1
ATOM 580 N N . ASP A 1 77 ? 15.824 -19.366 -24.099 1.00 51.59 77 ASP A N 1
ATOM 581 C CA . ASP A 1 77 ? 14.870 -20.200 -24.846 1.00 51.59 77 ASP A CA 1
ATOM 582 C C . ASP A 1 77 ? 14.917 -20.204 -26.406 1.00 51.59 77 ASP A C 1
ATOM 584 O O . ASP A 1 77 ? 14.819 -19.200 -27.098 1.00 51.59 77 ASP A O 1
ATOM 588 N N . ASP A 1 78 ? 15.022 -21.424 -26.955 1.00 52.31 78 ASP A N 1
ATOM 589 C CA . ASP A 1 78 ? 14.924 -21.818 -28.374 1.00 52.31 78 ASP A CA 1
ATOM 590 C C . ASP A 1 78 ? 15.951 -21.269 -29.382 1.00 52.31 78 ASP A C 1
ATOM 592 O O . ASP A 1 78 ? 15.653 -20.609 -30.379 1.00 52.31 78 ASP A O 1
ATOM 596 N N . ILE A 1 79 ? 17.198 -21.712 -29.219 1.00 54.50 79 ILE A N 1
ATOM 597 C CA . ILE A 1 79 ? 18.198 -21.626 -30.289 1.00 54.50 79 ILE A CA 1
ATOM 598 C C . ILE A 1 79 ? 18.168 -22.924 -31.091 1.00 54.50 79 ILE A C 1
ATOM 600 O O . ILE A 1 79 ? 18.423 -24.005 -30.551 1.00 54.50 79 ILE A O 1
ATOM 604 N N . ASN A 1 80 ? 17.907 -22.808 -32.397 1.00 52.03 80 ASN A N 1
ATOM 605 C CA . ASN A 1 80 ? 18.115 -23.884 -33.362 1.00 52.03 80 ASN A CA 1
ATOM 606 C C . ASN A 1 80 ? 19.526 -24.454 -33.167 1.00 52.03 80 ASN A C 1
ATOM 608 O O . ASN A 1 80 ? 20.514 -23.801 -33.497 1.00 52.03 80 ASN A O 1
ATOM 612 N N . LYS A 1 81 ? 19.628 -25.669 -32.616 1.00 52.88 81 LYS A N 1
ATOM 613 C CA . LYS A 1 81 ? 20.891 -26.402 -32.465 1.00 52.88 81 LYS A CA 1
ATOM 614 C C . LYS A 1 81 ? 21.402 -26.796 -33.853 1.00 52.88 81 LYS A C 1
ATOM 616 O O . LYS A 1 81 ? 21.237 -27.935 -34.277 1.00 52.88 81 LYS A O 1
ATOM 621 N N . ALA A 1 82 ? 21.972 -25.851 -34.591 1.00 52.94 82 ALA A N 1
ATOM 622 C CA . ALA A 1 82 ? 22.587 -26.137 -35.874 1.00 52.94 82 ALA A CA 1
ATOM 623 C C . ALA A 1 82 ? 23.928 -26.850 -35.636 1.00 52.94 82 ALA A C 1
ATOM 625 O O . ALA A 1 82 ? 24.846 -26.307 -35.010 1.00 52.94 82 ALA A O 1
ATOM 626 N N . GLU A 1 83 ? 24.038 -28.082 -36.131 1.00 58.47 83 GLU A N 1
ATOM 627 C CA . GLU A 1 83 ? 25.304 -28.809 -36.195 1.00 58.47 83 GLU A CA 1
ATOM 628 C C . GLU A 1 83 ? 26.261 -28.085 -37.158 1.00 58.47 83 GLU A C 1
ATOM 630 O O . GLU A 1 83 ? 25.901 -27.764 -38.289 1.00 58.47 83 GLU A O 1
ATOM 635 N N . GLY A 1 84 ? 27.482 -27.788 -36.706 1.00 70.25 84 GLY A N 1
ATOM 636 C CA . GLY A 1 84 ? 28.490 -27.082 -37.500 1.00 70.25 84 GLY A CA 1
ATOM 637 C C . GLY A 1 84 ? 29.526 -26.367 -36.635 1.00 70.25 84 GLY A C 1
ATOM 638 O O . GLY A 1 84 ? 29.387 -26.308 -35.414 1.00 70.25 84 GLY A O 1
ATOM 639 N N . ARG A 1 85 ? 30.573 -25.818 -37.263 1.00 73.56 85 ARG A N 1
ATOM 640 C CA . ARG A 1 85 ? 31.562 -24.966 -36.579 1.00 73.56 85 ARG A CA 1
ATOM 641 C C . ARG A 1 85 ? 31.033 -23.531 -36.451 1.00 73.56 85 ARG A C 1
ATOM 643 O O . ARG A 1 85 ? 30.335 -23.087 -37.366 1.00 73.56 85 ARG A O 1
ATOM 650 N N . PRO A 1 86 ? 31.328 -22.811 -35.357 1.00 77.56 86 PRO A N 1
ATOM 651 C CA . PRO A 1 86 ? 31.004 -21.393 -35.258 1.00 77.56 86 PRO A CA 1
ATOM 652 C C . PRO A 1 86 ? 31.854 -20.593 -36.251 1.00 77.56 86 PRO A C 1
ATOM 654 O O . PRO A 1 86 ? 33.008 -20.940 -36.517 1.00 77.56 86 PRO A O 1
ATOM 657 N N . SER A 1 87 ? 31.301 -19.509 -36.794 1.00 82.00 87 SER A N 1
ATOM 658 C CA . SER A 1 87 ? 32.083 -18.582 -37.618 1.00 82.00 87 SER A CA 1
ATOM 659 C C . SER A 1 87 ? 33.168 -17.885 -36.788 1.00 82.00 87 SER A C 1
ATOM 661 O O . SER A 1 87 ? 33.059 -17.741 -35.565 1.00 82.00 87 SER A O 1
ATOM 663 N N . SER A 1 88 ? 34.220 -17.401 -37.453 1.00 82.88 88 SER A N 1
ATOM 664 C CA . SER A 1 88 ? 35.297 -16.640 -36.800 1.00 82.88 88 SER A CA 1
ATOM 665 C C . SER A 1 88 ? 34.773 -15.401 -36.060 1.00 82.88 88 SER A C 1
ATOM 667 O O . SER A 1 88 ? 35.277 -15.069 -34.986 1.00 82.88 88 SER A O 1
ATOM 669 N N . LEU A 1 89 ? 33.718 -14.767 -36.585 1.00 84.56 89 LEU A N 1
ATOM 670 C CA . LEU A 1 89 ? 33.038 -13.629 -35.962 1.00 84.56 89 LEU A CA 1
ATOM 671 C C . LEU A 1 89 ? 32.313 -14.008 -34.664 1.00 84.56 89 LEU A C 1
ATOM 673 O O . LEU A 1 89 ? 32.356 -13.244 -33.704 1.00 84.56 89 LEU A O 1
ATOM 677 N N . MET A 1 90 ? 31.702 -15.192 -34.582 1.00 86.12 90 MET A N 1
ATOM 678 C CA . MET A 1 90 ? 31.069 -15.665 -33.341 1.00 86.12 90 MET A CA 1
ATOM 679 C C . MET A 1 90 ? 32.092 -15.992 -32.263 1.00 86.12 90 MET A C 1
ATOM 681 O O . MET A 1 90 ? 31.914 -15.623 -31.104 1.00 86.12 90 MET A O 1
ATOM 685 N N . VAL A 1 91 ? 33.191 -16.648 -32.645 1.00 87.56 91 VAL A N 1
ATOM 686 C CA . VAL A 1 91 ? 34.306 -16.920 -31.728 1.00 87.56 91 VAL A CA 1
ATOM 687 C C . VAL A 1 91 ? 34.878 -15.606 -31.189 1.00 87.56 91 VAL A C 1
ATOM 689 O O . VAL A 1 91 ? 35.139 -15.490 -29.990 1.00 87.56 91 VAL A O 1
ATOM 692 N N . LEU A 1 92 ? 35.020 -14.592 -32.052 1.00 88.75 92 LEU A N 1
ATOM 693 C CA . LEU A 1 92 ? 35.423 -13.248 -31.648 1.00 88.75 92 LEU A CA 1
ATOM 694 C C . LEU A 1 92 ? 34.417 -12.621 -30.672 1.00 88.75 92 LEU A C 1
ATOM 696 O O . LEU A 1 92 ? 34.836 -12.145 -29.620 1.00 88.75 92 LEU A O 1
ATOM 700 N N . ALA A 1 93 ? 33.117 -12.662 -30.973 1.00 89.69 93 ALA A N 1
ATOM 701 C CA . ALA A 1 93 ? 32.071 -12.087 -30.125 1.00 89.69 93 ALA A CA 1
ATOM 702 C C . ALA A 1 93 ? 32.072 -12.672 -28.707 1.00 89.69 93 ALA A C 1
ATOM 704 O O . ALA A 1 93 ? 32.100 -11.924 -27.731 1.00 89.69 93 ALA A O 1
ATOM 705 N N . ILE A 1 94 ? 32.113 -14.002 -28.581 1.00 90.88 94 ILE A N 1
ATOM 706 C CA . ILE A 1 94 ? 32.149 -14.667 -27.271 1.00 90.88 94 ILE A CA 1
ATOM 707 C C . ILE A 1 94 ? 33.451 -14.358 -26.530 1.00 90.88 94 ILE A C 1
ATOM 709 O O . ILE A 1 94 ? 33.417 -14.106 -25.326 1.00 90.88 94 ILE A O 1
ATOM 713 N N . SER A 1 95 ? 34.590 -14.323 -27.230 1.00 89.94 95 SER A N 1
ATOM 714 C CA . SER A 1 95 ? 35.870 -13.940 -26.624 1.00 89.94 95 SER A CA 1
ATOM 715 C C . SER A 1 95 ? 35.840 -12.516 -26.070 1.00 89.94 95 SER A C 1
ATOM 717 O O . SER A 1 95 ? 36.347 -12.298 -24.975 1.00 89.94 95 SER A O 1
ATOM 719 N N . VAL A 1 96 ? 35.260 -11.564 -26.806 1.00 92.12 96 VAL A N 1
ATOM 720 C CA . VAL A 1 96 ? 35.140 -10.165 -26.373 1.00 92.12 96 VAL A CA 1
ATOM 721 C C . VAL A 1 96 ? 34.217 -10.065 -25.162 1.00 92.12 96 VAL A C 1
ATOM 723 O O . VAL A 1 96 ? 34.629 -9.543 -24.133 1.00 92.12 96 VAL A O 1
ATOM 726 N N . LEU A 1 97 ? 33.010 -10.635 -25.240 1.00 92.31 97 LEU A N 1
ATOM 727 C CA . LEU A 1 97 ? 32.031 -10.594 -24.147 1.00 92.31 97 LEU A CA 1
ATOM 728 C C . LEU A 1 97 ? 32.536 -11.268 -22.867 1.00 92.31 97 LEU A C 1
ATOM 730 O O . LEU A 1 97 ? 32.189 -10.834 -21.771 1.00 92.31 97 LEU A O 1
ATOM 734 N N . SER A 1 98 ? 33.370 -12.302 -22.988 1.00 91.06 98 SER A N 1
ATOM 735 C CA . SER A 1 98 ? 33.954 -12.982 -21.826 1.00 91.06 98 SER A CA 1
ATOM 736 C C . SER A 1 98 ? 34.938 -12.108 -21.041 1.00 91.06 98 SER A C 1
ATOM 738 O O . SER A 1 98 ? 35.091 -12.294 -19.837 1.00 91.06 98 SER A O 1
ATOM 740 N N . ASP A 1 99 ? 35.573 -11.137 -21.699 1.00 90.50 99 ASP A N 1
ATOM 741 C CA . ASP A 1 99 ? 36.487 -10.169 -21.079 1.00 90.50 99 ASP A CA 1
ATOM 742 C C . ASP A 1 99 ? 35.772 -8.875 -20.614 1.00 90.50 99 ASP A C 1
ATOM 744 O O . ASP A 1 99 ? 36.398 -7.996 -20.007 1.00 90.50 99 ASP A O 1
ATOM 748 N N . MET A 1 100 ? 34.461 -8.756 -20.860 1.00 90.44 100 MET A N 1
ATOM 749 C CA . MET A 1 100 ? 33.627 -7.620 -20.448 1.00 90.44 100 MET A CA 1
ATOM 750 C C . MET A 1 100 ? 32.951 -7.854 -19.088 1.00 90.44 100 MET A C 1
ATOM 752 O O . MET A 1 100 ? 32.680 -8.984 -18.674 1.00 90.44 100 MET A O 1
ATOM 756 N N . GLN A 1 101 ? 32.661 -6.755 -18.386 1.00 86.69 101 GLN A N 1
ATOM 757 C CA . GLN A 1 101 ? 31.857 -6.754 -17.157 1.00 86.69 101 GLN A CA 1
ATOM 758 C C . GLN A 1 101 ? 30.364 -6.746 -17.496 1.00 86.69 101 GLN A C 1
ATOM 760 O O . GLN A 1 101 ? 29.620 -7.604 -17.033 1.00 86.69 101 GLN A O 1
ATOM 765 N N . LEU A 1 102 ? 29.968 -5.815 -18.361 1.00 88.62 102 LEU A N 1
ATOM 766 C CA . LEU A 1 102 ? 28.656 -5.728 -18.992 1.00 88.62 102 LEU A CA 1
ATOM 767 C C . LEU A 1 102 ? 28.872 -5.366 -20.454 1.00 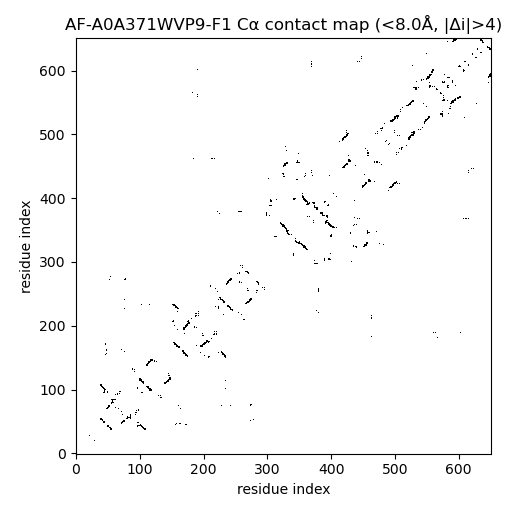88.62 102 LEU A C 1
ATOM 769 O O . LEU A 1 102 ? 29.777 -4.594 -20.759 1.00 88.62 102 LEU A O 1
ATOM 773 N N . GLY A 1 103 ? 28.072 -5.894 -21.371 1.00 89.62 103 GLY A N 1
ATOM 774 C CA . GLY A 1 103 ? 28.242 -5.529 -22.772 1.00 89.62 103 GLY A CA 1
ATOM 775 C C . GLY A 1 103 ? 27.315 -6.239 -23.725 1.00 89.62 103 GLY A C 1
ATOM 776 O O . GLY A 1 103 ? 26.538 -7.100 -23.333 1.00 89.62 103 GLY A O 1
ATOM 777 N N . ARG A 1 104 ? 27.402 -5.857 -24.987 1.00 90.44 104 ARG A N 1
ATOM 778 C CA . ARG A 1 104 ? 26.532 -6.302 -26.058 1.00 90.44 104 ARG A CA 1
ATOM 779 C C . ARG A 1 104 ? 27.337 -6.413 -27.339 1.00 90.44 104 ARG A C 1
ATOM 781 O O . ARG A 1 104 ? 28.144 -5.538 -27.642 1.00 90.44 104 ARG A O 1
ATOM 788 N N . VAL A 1 105 ? 27.097 -7.476 -28.094 1.00 90.69 105 VAL A N 1
ATOM 789 C CA . VAL A 1 105 ? 27.618 -7.667 -29.447 1.00 90.69 105 VAL A CA 1
ATOM 790 C C . VAL A 1 105 ? 26.456 -8.003 -30.373 1.00 90.69 105 VAL A C 1
ATOM 792 O O . VAL A 1 105 ? 25.652 -8.878 -30.069 1.00 90.69 105 VAL A O 1
ATOM 795 N N . GLU A 1 106 ? 26.374 -7.324 -31.510 1.00 87.19 106 GLU A N 1
ATOM 796 C CA . GLU A 1 106 ? 25.408 -7.589 -32.575 1.00 87.19 106 GLU A CA 1
ATOM 797 C C . GLU A 1 106 ? 26.162 -7.828 -33.885 1.00 87.19 106 GLU A C 1
ATOM 799 O O . GLU A 1 106 ? 27.026 -7.044 -34.277 1.00 87.19 106 GLU A O 1
ATOM 804 N N . ILE A 1 107 ? 25.854 -8.946 -34.535 1.00 84.06 107 ILE A N 1
ATOM 805 C CA . ILE A 1 107 ? 26.445 -9.400 -35.790 1.00 84.06 107 ILE A CA 1
ATOM 806 C C . ILE A 1 107 ? 25.308 -9.716 -36.752 1.00 84.06 107 ILE A C 1
ATOM 808 O O . ILE A 1 107 ? 24.402 -10.493 -36.433 1.00 84.06 107 ILE A O 1
ATOM 812 N N . ASN A 1 108 ? 25.389 -9.163 -37.957 1.00 77.81 108 ASN A N 1
ATOM 813 C CA . ASN A 1 108 ? 24.570 -9.585 -39.086 1.00 77.81 108 ASN A CA 1
ATOM 814 C C . ASN A 1 108 ? 25.427 -9.757 -40.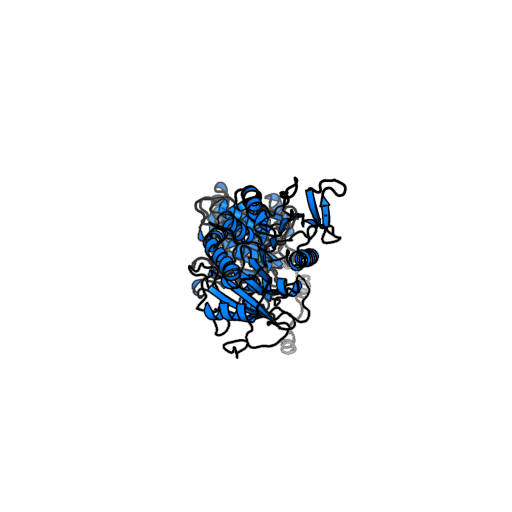353 1.00 77.81 108 ASN A C 1
ATOM 816 O O . ASN A 1 108 ? 26.654 -9.725 -40.290 1.00 77.81 108 ASN A O 1
ATOM 820 N N . ALA A 1 109 ? 24.785 -9.958 -41.507 1.00 73.12 109 ALA A N 1
ATOM 821 C CA . ALA A 1 109 ? 25.472 -10.243 -42.767 1.00 73.12 109 ALA A CA 1
ATOM 822 C C . ALA A 1 109 ? 26.449 -9.141 -43.233 1.00 73.12 109 ALA A C 1
ATOM 824 O O . ALA A 1 109 ? 27.345 -9.433 -44.021 1.00 73.12 109 ALA A O 1
ATOM 825 N N . SER A 1 110 ? 26.289 -7.894 -42.777 1.00 75.44 110 SER A N 1
ATOM 826 C CA . SER A 1 110 ? 27.108 -6.755 -43.217 1.00 75.44 110 SER A CA 1
ATOM 827 C C . SER A 1 110 ? 27.562 -5.818 -42.098 1.00 75.44 110 SER A C 1
ATOM 829 O O . SER A 1 110 ? 28.285 -4.866 -42.381 1.00 75.44 110 SER A O 1
ATOM 831 N N . GLN A 1 111 ? 27.143 -6.041 -40.851 1.00 81.56 111 GLN A N 1
ATOM 832 C CA . GLN A 1 111 ? 27.399 -5.135 -39.733 1.00 81.56 111 GLN A CA 1
ATOM 833 C C . GLN A 1 111 ? 27.902 -5.872 -38.491 1.00 81.56 111 GLN A C 1
ATOM 835 O O . GLN A 1 111 ? 27.479 -6.992 -38.191 1.00 81.56 111 GLN A O 1
ATOM 840 N N . PHE A 1 112 ? 28.783 -5.192 -37.759 1.00 85.44 112 PHE A N 1
ATOM 841 C CA . PHE A 1 112 ? 29.264 -5.575 -36.439 1.00 85.44 112 PHE A CA 1
ATOM 842 C C . PHE A 1 112 ? 29.154 -4.379 -35.492 1.00 85.44 112 PHE A C 1
ATOM 844 O O . PHE A 1 112 ? 29.665 -3.298 -35.790 1.00 85.44 112 PHE A O 1
ATOM 851 N N . SER A 1 113 ? 28.531 -4.591 -34.339 1.00 88.25 113 SER A N 1
ATOM 852 C CA . SER A 1 113 ? 28.378 -3.582 -33.292 1.00 88.25 113 SER A CA 1
ATOM 853 C C . SER A 1 113 ? 28.767 -4.168 -31.943 1.00 88.25 113 SER A C 1
ATOM 855 O O . SER A 1 113 ? 28.326 -5.261 -31.593 1.00 88.25 113 SER A O 1
ATOM 857 N N . VAL A 1 114 ? 29.581 -3.445 -31.176 1.00 90.56 114 VAL A N 1
ATOM 858 C CA . VAL A 1 114 ? 29.969 -3.804 -29.807 1.00 90.56 114 VAL A CA 1
ATOM 859 C C . VAL A 1 114 ? 29.886 -2.594 -28.888 1.00 90.56 114 VAL A C 1
ATOM 861 O O . VAL A 1 114 ? 30.412 -1.522 -29.195 1.00 90.56 114 VAL A O 1
ATOM 864 N N . GLU A 1 115 ? 29.222 -2.781 -27.753 1.00 90.38 115 GLU A N 1
ATOM 865 C CA . GLU A 1 115 ? 28.960 -1.736 -26.763 1.00 90.38 115 GLU A CA 1
ATOM 866 C C . GLU A 1 115 ? 29.114 -2.312 -25.347 1.00 90.38 115 GLU A C 1
ATOM 868 O O . GLU A 1 115 ? 28.646 -3.419 -25.090 1.00 90.38 115 GLU A O 1
ATOM 873 N N . GLY A 1 116 ? 29.767 -1.611 -24.417 1.00 89.31 116 GLY A N 1
ATOM 874 C CA . GLY A 1 116 ? 29.774 -1.985 -23.000 1.00 89.31 116 GLY A CA 1
ATOM 875 C C . GLY A 1 116 ? 31.043 -1.643 -22.221 1.00 89.31 116 GLY A C 1
ATOM 876 O O . GLY A 1 116 ? 31.926 -0.921 -22.676 1.00 89.31 116 GLY A O 1
ATOM 877 N N . VAL A 1 117 ? 31.150 -2.225 -21.028 1.00 88.62 117 VAL A N 1
ATOM 878 C CA . VAL A 1 117 ? 32.198 -1.952 -20.041 1.00 88.62 117 VAL A CA 1
ATOM 879 C C . VAL A 1 117 ? 33.189 -3.103 -19.937 1.00 88.62 117 VAL A C 1
ATOM 881 O O . VAL A 1 117 ? 32.818 -4.257 -19.707 1.00 88.62 117 VAL A O 1
ATOM 884 N N . ALA A 1 118 ? 34.479 -2.782 -20.001 1.00 90.88 118 ALA A N 1
ATOM 885 C CA . ALA A 1 118 ? 35.575 -3.712 -19.735 1.00 90.88 118 ALA A CA 1
ATOM 886 C C . ALA A 1 118 ? 36.553 -3.118 -18.717 1.00 90.88 118 ALA A C 1
ATOM 888 O O . ALA A 1 118 ? 36.596 -1.913 -18.509 1.00 90.88 118 ALA A O 1
ATOM 889 N N . ARG A 1 119 ? 37.384 -3.941 -18.062 1.00 88.44 119 ARG A N 1
ATOM 890 C CA . ARG A 1 119 ? 38.439 -3.403 -17.175 1.00 88.44 119 ARG A CA 1
ATOM 891 C C . ARG A 1 119 ? 39.345 -2.446 -17.957 1.00 88.44 119 ARG A C 1
ATOM 893 O O . ARG A 1 119 ? 39.692 -2.751 -19.094 1.00 88.44 119 ARG A O 1
ATOM 900 N N . ALA A 1 120 ? 39.796 -1.355 -17.331 1.00 87.38 120 ALA A N 1
ATOM 901 C CA . ALA A 1 120 ? 40.626 -0.335 -17.986 1.00 87.38 120 ALA A CA 1
ATOM 902 C C . ALA A 1 120 ? 41.841 -0.927 -18.730 1.00 87.38 120 ALA A C 1
ATOM 904 O O . ALA A 1 120 ? 42.125 -0.551 -19.863 1.00 87.38 120 ALA A O 1
ATOM 905 N N . THR A 1 121 ? 42.493 -1.938 -18.146 1.00 91.69 121 THR A N 1
ATOM 906 C CA . THR A 1 121 ? 43.642 -2.648 -18.739 1.00 91.69 121 THR A CA 1
ATOM 907 C C . THR A 1 121 ? 43.311 -3.477 -19.985 1.00 91.69 121 THR A C 1
ATOM 909 O O . THR A 1 121 ? 44.216 -3.864 -20.719 1.00 91.69 121 THR A O 1
ATOM 912 N N . LYS A 1 122 ? 42.033 -3.774 -20.231 1.00 91.62 122 LYS A N 1
ATOM 913 C CA . LYS A 1 122 ? 41.547 -4.598 -21.344 1.00 91.62 122 LYS A CA 1
ATOM 914 C C . LYS A 1 122 ? 40.939 -3.779 -22.481 1.00 91.62 122 LYS A C 1
ATOM 916 O O . LYS A 1 122 ? 40.899 -4.282 -23.597 1.00 91.62 122 LYS A O 1
ATOM 921 N N . VAL A 1 123 ? 40.511 -2.536 -22.239 1.00 91.00 123 VAL A N 1
ATOM 922 C CA . VAL A 1 123 ? 39.803 -1.706 -23.235 1.00 91.00 123 VAL A CA 1
ATOM 923 C C . VAL A 1 123 ? 40.584 -1.581 -24.548 1.00 91.00 123 VAL A C 1
ATOM 925 O O . VAL A 1 123 ? 40.040 -1.878 -25.611 1.00 91.00 123 VAL A O 1
ATOM 928 N N . GLY A 1 124 ? 41.861 -1.184 -24.486 1.00 90.12 124 GLY A N 1
ATOM 929 C CA . GLY A 1 124 ? 42.699 -1.024 -25.683 1.00 90.12 124 GLY A CA 1
ATOM 930 C C . GLY A 1 124 ? 42.907 -2.340 -26.435 1.00 90.12 124 GLY A C 1
ATOM 931 O O . GLY A 1 124 ? 42.673 -2.411 -27.638 1.00 90.12 124 GLY A O 1
ATOM 932 N N . VAL A 1 125 ? 43.240 -3.404 -25.696 1.00 91.56 125 VAL A N 1
ATOM 933 C CA . VAL A 1 125 ? 43.471 -4.751 -26.247 1.00 91.56 125 VAL A CA 1
ATOM 934 C C . VAL A 1 125 ? 42.225 -5.284 -26.954 1.00 91.56 125 VAL A C 1
ATOM 936 O O . VAL A 1 125 ? 42.329 -5.836 -28.045 1.00 91.56 125 VAL A O 1
ATOM 939 N N . LEU A 1 126 ? 41.041 -5.093 -26.367 1.00 92.12 126 LEU A N 1
ATOM 940 C CA . LEU A 1 126 ? 39.777 -5.523 -26.961 1.00 92.12 126 LEU A CA 1
ATOM 941 C C . LEU A 1 126 ? 39.469 -4.764 -28.253 1.00 92.12 126 LEU A C 1
ATOM 943 O O . LEU A 1 126 ? 39.129 -5.391 -29.254 1.00 92.12 126 LEU A O 1
ATOM 947 N N . LYS A 1 127 ? 39.627 -3.433 -28.264 1.00 92.38 127 LYS A N 1
ATOM 948 C CA . LYS A 1 127 ? 39.406 -2.623 -29.474 1.00 92.38 127 LYS A CA 1
ATOM 949 C C . LYS A 1 127 ? 40.350 -3.043 -30.605 1.00 92.38 127 LYS A C 1
ATOM 951 O O . LYS A 1 127 ? 39.893 -3.251 -31.726 1.00 92.38 127 LYS A O 1
ATOM 956 N N . GLU A 1 128 ? 41.634 -3.245 -30.313 1.00 90.50 128 GLU A N 1
ATOM 957 C CA . GLU A 1 128 ? 42.609 -3.727 -31.301 1.00 90.50 128 GLU A CA 1
ATOM 958 C C . GLU A 1 128 ? 42.285 -5.137 -31.802 1.00 90.50 128 GLU A C 1
ATOM 960 O O . GLU A 1 128 ? 42.280 -5.377 -33.009 1.00 90.50 128 GLU A O 1
ATOM 965 N N . GLN A 1 129 ? 41.960 -6.063 -30.894 1.00 88.75 129 GLN A N 1
ATOM 966 C CA . GLN A 1 129 ? 41.587 -7.435 -31.239 1.00 88.75 129 GLN A CA 1
ATOM 967 C C . GLN A 1 129 ? 40.389 -7.473 -32.196 1.00 88.75 129 GLN A C 1
ATOM 969 O O . GLN A 1 129 ? 40.360 -8.300 -33.109 1.00 88.75 129 GLN A O 1
ATOM 974 N N . ILE A 1 130 ? 39.410 -6.593 -31.990 1.00 89.44 130 ILE A N 1
ATOM 975 C CA . ILE A 1 130 ? 38.218 -6.481 -32.832 1.00 89.44 130 ILE A CA 1
ATOM 976 C C . ILE A 1 130 ? 38.597 -5.936 -34.211 1.00 89.44 130 ILE A C 1
ATOM 978 O O . ILE A 1 130 ? 38.313 -6.579 -35.221 1.00 89.44 130 ILE A O 1
ATOM 982 N N . LEU A 1 131 ? 39.320 -4.815 -34.262 1.00 88.25 131 LEU A N 1
ATOM 983 C CA . LEU A 1 131 ? 39.729 -4.182 -35.520 1.00 88.25 131 LEU A CA 1
ATOM 984 C C . LEU A 1 131 ? 40.638 -5.074 -36.381 1.00 88.25 131 LEU A C 1
ATOM 986 O O . LEU A 1 131 ? 40.561 -5.019 -37.603 1.00 88.25 131 LEU A O 1
ATOM 990 N N . GLN A 1 132 ? 41.474 -5.917 -35.768 1.00 88.25 132 GLN A N 1
ATOM 991 C CA . GLN A 1 132 ? 42.368 -6.827 -36.495 1.00 88.25 132 GLN A CA 1
ATOM 992 C C . GLN A 1 132 ? 41.673 -8.079 -37.043 1.00 88.25 132 GLN A C 1
ATOM 994 O O . GLN A 1 132 ? 42.178 -8.699 -37.978 1.00 88.25 132 GLN A O 1
ATOM 999 N N . ARG A 1 133 ? 40.562 -8.505 -36.430 1.00 87.38 133 ARG A N 1
ATOM 1000 C CA . ARG A 1 133 ? 39.908 -9.790 -36.736 1.00 87.38 133 ARG A CA 1
ATOM 1001 C C . ARG A 1 133 ? 38.604 -9.648 -37.515 1.00 87.38 133 ARG A C 1
ATOM 1003 O O . ARG A 1 133 ? 38.121 -10.652 -38.037 1.00 87.38 133 ARG A O 1
ATOM 1010 N N . ILE A 1 134 ? 38.036 -8.444 -37.599 1.00 85.25 134 ILE A N 1
ATOM 1011 C CA . ILE A 1 134 ? 36.852 -8.182 -38.421 1.00 85.25 134 ILE A CA 1
ATOM 1012 C C . ILE A 1 134 ? 37.250 -8.135 -39.909 1.00 85.25 134 ILE A C 1
ATOM 1014 O O . ILE A 1 134 ? 38.162 -7.389 -40.273 1.00 85.25 134 ILE A O 1
ATOM 1018 N N . PRO A 1 135 ? 36.576 -8.899 -40.792 1.00 82.31 135 PRO A N 1
ATOM 1019 C CA . PRO A 1 135 ? 36.789 -8.810 -42.233 1.00 82.31 135 PRO A CA 1
ATOM 1020 C C . PRO A 1 135 ? 36.479 -7.408 -42.766 1.00 82.31 135 PRO A C 1
ATOM 1022 O O . PRO A 1 135 ? 35.492 -6.796 -42.370 1.00 82.31 135 PRO A O 1
ATOM 1025 N N . THR A 1 136 ? 37.248 -6.934 -43.747 1.00 79.38 136 THR A N 1
ATOM 1026 C CA . THR A 1 136 ? 37.044 -5.612 -44.375 1.00 79.38 136 THR A CA 1
ATOM 1027 C C . THR A 1 136 ? 35.689 -5.451 -45.072 1.00 79.38 136 THR A C 1
ATOM 1029 O O . THR A 1 136 ? 35.276 -4.332 -45.360 1.00 79.38 136 THR A O 1
ATOM 1032 N N . THR A 1 137 ? 34.989 -6.554 -45.345 1.00 78.94 137 THR A N 1
ATOM 1033 C CA . THR A 1 137 ? 33.638 -6.580 -45.922 1.00 78.94 137 THR A CA 1
ATOM 1034 C C . THR A 1 137 ? 32.529 -6.302 -44.904 1.00 78.94 137 THR A C 1
ATOM 1036 O O . THR A 1 137 ? 31.382 -6.133 -45.308 1.00 78.94 137 THR A O 1
ATOM 1039 N N . ILE A 1 138 ? 32.839 -6.276 -43.605 1.00 80.88 138 ILE A N 1
ATOM 1040 C CA . ILE A 1 138 ? 31.884 -6.019 -42.525 1.00 80.88 138 ILE A CA 1
ATOM 1041 C C . ILE A 1 138 ? 32.044 -4.580 -42.042 1.00 80.88 138 ILE A C 1
ATOM 1043 O O . ILE A 1 138 ? 33.136 -4.142 -41.682 1.00 80.88 138 ILE A O 1
ATOM 1047 N N . HIS A 1 139 ? 30.941 -3.839 -42.012 1.00 83.12 139 HIS A N 1
ATOM 1048 C CA . HIS A 1 139 ? 30.917 -2.479 -41.500 1.00 83.12 139 HIS A CA 1
ATOM 1049 C C . HIS A 1 139 ? 30.825 -2.478 -39.968 1.00 83.12 139 HIS A C 1
ATOM 1051 O O . HIS A 1 139 ? 29.920 -3.085 -39.397 1.00 83.12 139 HIS A O 1
ATOM 1057 N N . VAL A 1 140 ? 31.744 -1.784 -39.294 1.00 84.50 140 VAL A N 1
ATOM 1058 C CA . VAL A 1 140 ? 31.668 -1.579 -37.842 1.00 84.50 140 VAL A CA 1
ATOM 1059 C C . VAL A 1 140 ? 30.784 -0.367 -37.573 1.00 84.50 140 VAL A C 1
ATOM 1061 O O . VAL A 1 140 ? 31.221 0.766 -37.751 1.00 84.50 140 VAL A O 1
ATOM 1064 N N . GLU A 1 141 ? 29.539 -0.613 -37.178 1.00 83.25 141 GLU A N 1
ATOM 1065 C CA . GLU A 1 141 ? 28.559 0.445 -36.906 1.00 83.25 141 GLU A CA 1
ATOM 1066 C C . GLU A 1 141 ? 28.795 1.081 -35.526 1.00 83.25 141 GLU A C 1
ATOM 1068 O O . GLU A 1 141 ? 28.698 2.299 -35.380 1.00 83.25 141 GLU A O 1
ATOM 1073 N N . SER A 1 142 ? 29.167 0.278 -34.523 1.00 84.56 142 SER A N 1
ATOM 1074 C CA . SER A 1 142 ? 29.480 0.759 -33.172 1.00 84.56 142 SER A CA 1
ATOM 1075 C C . SER A 1 142 ? 30.655 -0.010 -32.556 1.00 84.56 142 SER A C 1
ATOM 1077 O O . SER A 1 142 ? 30.708 -1.239 -32.611 1.00 84.56 142 SER A O 1
ATOM 1079 N N . LEU A 1 143 ? 31.610 0.715 -31.964 1.00 89.88 143 LEU A N 1
ATOM 1080 C CA . LEU A 1 143 ? 32.747 0.174 -31.203 1.00 89.88 143 LEU A CA 1
ATOM 1081 C C . LEU A 1 143 ? 32.939 1.004 -29.927 1.00 89.88 143 LEU A C 1
ATOM 1083 O O . LEU A 1 143 ? 33.876 1.798 -29.805 1.00 89.88 143 LEU A O 1
ATOM 1087 N N . ARG A 1 144 ? 32.016 0.845 -28.976 1.00 90.06 144 ARG A N 1
ATOM 1088 C CA . ARG A 1 144 ? 32.006 1.573 -27.698 1.00 90.06 144 ARG A CA 1
ATOM 1089 C C . ARG A 1 144 ? 32.368 0.629 -26.562 1.00 90.06 144 ARG A C 1
ATOM 1091 O O . ARG A 1 144 ? 31.524 -0.070 -26.024 1.00 90.06 144 ARG A O 1
ATOM 1098 N N . ILE A 1 145 ? 33.650 0.571 -26.231 1.00 90.44 145 ILE A N 1
ATOM 1099 C CA . ILE A 1 145 ? 34.133 -0.189 -25.076 1.00 90.44 145 ILE A CA 1
ATOM 1100 C C . ILE A 1 145 ? 34.827 0.796 -24.156 1.00 90.44 145 ILE A C 1
ATOM 1102 O O . ILE A 1 145 ? 35.843 1.374 -24.557 1.00 90.44 145 ILE A O 1
ATOM 1106 N N . ASP A 1 146 ? 34.297 0.962 -22.953 1.00 89.00 146 ASP A N 1
ATOM 1107 C CA . ASP A 1 146 ? 34.795 1.942 -21.994 1.00 89.00 146 ASP A CA 1
ATOM 1108 C C . ASP A 1 146 ? 35.217 1.261 -20.689 1.00 89.00 146 ASP A C 1
ATOM 1110 O O . ASP A 1 146 ? 34.802 0.141 -20.366 1.00 89.00 146 ASP A O 1
ATOM 1114 N N . SER A 1 147 ? 36.114 1.911 -19.947 1.00 86.50 147 SER A N 1
ATOM 1115 C CA . SER A 1 147 ? 36.415 1.488 -18.579 1.00 86.50 147 SER A CA 1
ATOM 1116 C C . SER A 1 147 ? 35.245 1.854 -17.663 1.00 86.50 147 SER A C 1
ATOM 1118 O O . SER A 1 147 ? 34.509 2.782 -17.992 1.00 86.50 147 SER A O 1
ATOM 1120 N N . PRO A 1 148 ? 35.075 1.217 -16.486 1.00 80.69 148 PRO A N 1
ATOM 1121 C CA . PRO A 1 148 ? 34.016 1.609 -15.556 1.00 80.69 148 PRO A CA 1
ATOM 1122 C C . PRO A 1 148 ? 34.062 3.103 -15.216 1.00 80.69 148 PRO A C 1
ATOM 1124 O O . PRO A 1 148 ? 33.030 3.730 -15.073 1.00 80.69 148 PRO A O 1
ATOM 1127 N N . GLU A 1 149 ? 35.254 3.703 -15.163 1.00 77.12 149 GLU A N 1
ATOM 1128 C CA . GLU A 1 149 ? 35.461 5.126 -14.858 1.00 77.12 149 GLU A CA 1
ATOM 1129 C C . GLU A 1 149 ? 35.065 6.078 -15.995 1.00 77.12 149 GLU A C 1
ATOM 1131 O O . GLU A 1 149 ? 34.770 7.244 -15.735 1.00 77.12 149 GLU A O 1
ATOM 1136 N N . GLN A 1 150 ? 35.069 5.602 -17.241 1.00 80.94 150 GLN A N 1
ATOM 1137 C CA . GLN A 1 150 ? 34.744 6.390 -18.436 1.00 80.94 150 GLN A CA 1
ATOM 1138 C C . GLN A 1 150 ? 33.354 6.073 -18.985 1.00 80.94 150 GLN A C 1
ATOM 1140 O O . GLN A 1 150 ? 32.797 6.881 -19.721 1.00 80.94 150 GLN A O 1
ATOM 1145 N N . ALA A 1 151 ? 32.794 4.921 -18.615 1.00 75.81 151 ALA A N 1
ATOM 1146 C CA . ALA A 1 151 ? 31.466 4.512 -19.021 1.00 75.81 151 ALA A CA 1
ATOM 1147 C C . ALA A 1 151 ? 30.438 5.534 -18.503 1.00 75.81 151 ALA A C 1
ATOM 1149 O O . ALA A 1 151 ? 30.405 5.782 -17.286 1.00 75.81 151 ALA A O 1
ATOM 1150 N N . PRO A 1 152 ? 29.619 6.120 -19.396 1.00 65.06 152 PRO A N 1
ATOM 1151 C CA . PRO A 1 152 ? 28.639 7.141 -19.032 1.00 65.06 152 PRO A CA 1
ATOM 1152 C C . PRO A 1 152 ? 27.575 6.584 -18.081 1.00 65.06 152 PRO A C 1
ATOM 1154 O O . PRO A 1 152 ? 27.154 7.277 -17.159 1.00 65.06 152 PRO A O 1
ATOM 1157 N N . PHE A 1 153 ? 27.186 5.320 -18.272 1.00 71.75 153 PHE A N 1
ATOM 1158 C CA . PHE A 1 153 ? 26.269 4.587 -17.407 1.00 71.75 153 PHE A CA 1
ATOM 1159 C C . PHE A 1 153 ? 26.252 3.104 -17.784 1.00 71.75 153 PHE A C 1
ATOM 1161 O O . PHE A 1 153 ? 26.374 2.778 -18.968 1.00 71.75 153 PHE A O 1
ATOM 1168 N N . HIS A 1 154 ? 26.108 2.210 -16.802 1.00 79.12 154 HIS A N 1
ATOM 1169 C CA . HIS A 1 154 ? 25.979 0.782 -17.073 1.00 79.12 154 HIS A CA 1
ATOM 1170 C C . HIS A 1 154 ? 25.253 0.045 -15.954 1.00 79.12 154 HIS A C 1
ATOM 1172 O O . HIS A 1 154 ? 25.634 0.157 -14.790 1.00 79.12 154 HIS A O 1
ATOM 1178 N N . TRP A 1 155 ? 24.259 -0.758 -16.321 1.00 82.12 155 TRP A N 1
ATOM 1179 C CA . TRP A 1 155 ? 23.680 -1.760 -15.435 1.00 82.12 155 TRP A CA 1
ATOM 1180 C C . TRP A 1 155 ? 22.874 -2.802 -16.204 1.00 82.12 155 TRP A C 1
ATOM 1182 O O . TRP A 1 155 ? 22.613 -2.687 -17.404 1.00 82.12 155 TRP A O 1
ATOM 1192 N N . ALA A 1 156 ? 22.515 -3.856 -15.491 1.00 83.31 156 ALA A N 1
ATOM 1193 C CA . ALA A 1 156 ? 21.715 -4.954 -15.976 1.00 83.31 156 ALA A CA 1
ATOM 1194 C C . ALA A 1 156 ? 20.858 -5.515 -14.844 1.00 83.31 156 ALA A C 1
ATOM 1196 O O . ALA A 1 156 ? 21.333 -5.647 -13.714 1.00 83.31 156 ALA A O 1
ATOM 1197 N N . ILE A 1 157 ? 19.629 -5.900 -15.174 1.00 81.25 157 ILE A N 1
ATOM 1198 C CA . ILE A 1 157 ? 18.762 -6.690 -14.298 1.00 81.25 157 ILE A CA 1
ATOM 1199 C C . ILE A 1 157 ? 18.382 -7.971 -15.022 1.00 81.25 157 ILE A C 1
ATOM 1201 O O . ILE A 1 157 ? 18.142 -7.970 -16.225 1.00 81.25 157 ILE A O 1
ATOM 1205 N N . VAL A 1 158 ? 18.344 -9.076 -14.290 1.00 82.19 158 VAL A N 1
ATOM 1206 C CA . VAL A 1 158 ? 17.963 -10.402 -14.779 1.00 82.19 158 VAL A CA 1
ATOM 1207 C C . VAL A 1 158 ? 16.885 -10.946 -13.850 1.00 82.19 158 VAL A C 1
ATOM 1209 O O . VAL A 1 158 ? 17.130 -10.977 -12.648 1.00 82.19 158 VAL A O 1
ATOM 1212 N N . THR A 1 159 ? 15.730 -11.372 -14.373 1.00 78.12 159 THR A N 1
ATOM 1213 C CA . THR A 1 159 ? 14.623 -11.957 -13.587 1.00 78.12 159 THR A CA 1
ATOM 1214 C C . THR A 1 159 ? 14.227 -13.328 -14.135 1.00 78.12 159 THR A C 1
ATOM 1216 O O . THR A 1 159 ? 14.246 -13.557 -15.348 1.00 78.12 159 THR A O 1
ATOM 1219 N N . GLY A 1 160 ? 13.886 -14.265 -13.242 1.00 72.94 160 GLY A N 1
ATOM 1220 C CA . GLY A 1 160 ? 13.348 -15.589 -13.603 1.00 72.94 160 GLY A CA 1
ATOM 1221 C C . GLY A 1 160 ? 14.282 -16.478 -14.441 1.00 72.94 160 GLY A C 1
ATOM 1222 O O . GLY A 1 160 ? 13.891 -17.558 -14.889 1.00 72.94 160 GLY A O 1
ATOM 1223 N N . LEU A 1 161 ? 15.522 -16.038 -14.672 1.00 72.00 161 LEU A N 1
ATOM 1224 C CA . LEU A 1 161 ? 16.554 -16.759 -15.409 1.00 72.00 161 LEU A CA 1
ATOM 1225 C C . LEU A 1 161 ? 17.578 -17.335 -14.425 1.00 72.00 161 LEU A C 1
ATOM 1227 O O . LEU A 1 161 ? 17.961 -16.648 -13.474 1.00 72.00 161 LEU A O 1
ATOM 1231 N N . PRO A 1 162 ? 18.041 -18.578 -14.648 1.00 66.69 162 PRO A N 1
ATOM 1232 C CA . PRO A 1 162 ? 19.020 -19.200 -13.777 1.00 66.69 162 PRO A CA 1
ATOM 1233 C C . PRO A 1 162 ? 20.343 -18.436 -13.835 1.00 66.69 162 PRO A C 1
ATOM 1235 O O . PRO A 1 162 ? 20.861 -18.123 -14.909 1.00 66.69 162 PRO A O 1
ATOM 1238 N N . ASN A 1 163 ? 20.902 -18.146 -12.667 1.00 68.00 163 ASN A N 1
ATOM 1239 C CA . ASN A 1 163 ? 22.228 -17.564 -12.535 1.00 68.00 163 ASN A CA 1
ATOM 1240 C C . ASN A 1 163 ? 23.331 -18.622 -12.779 1.00 68.00 163 ASN A C 1
ATOM 1242 O O . ASN A 1 163 ? 23.065 -19.790 -13.068 1.00 68.00 163 ASN A O 1
ATOM 1246 N N . ALA A 1 164 ? 24.601 -18.233 -12.626 1.00 63.12 164 ALA A N 1
ATOM 1247 C CA . ALA A 1 164 ? 25.733 -19.145 -12.804 1.00 63.12 164 ALA A CA 1
ATOM 1248 C C . ALA A 1 164 ? 25.752 -20.343 -11.825 1.00 63.12 164 ALA A C 1
ATOM 1250 O O . ALA A 1 164 ? 26.419 -21.334 -12.120 1.00 63.12 164 ALA A O 1
ATOM 1251 N N . SER A 1 165 ? 25.042 -20.271 -10.687 1.00 65.00 165 SER A N 1
ATOM 1252 C CA . SER A 1 165 ? 24.888 -21.380 -9.731 1.00 65.00 165 SER A CA 1
ATOM 1253 C C . SER A 1 165 ? 23.668 -22.267 -10.002 1.00 65.00 165 SER A C 1
ATOM 1255 O O . SER A 1 165 ? 23.520 -23.288 -9.337 1.00 65.00 165 SER A O 1
ATOM 1257 N N . GLY A 1 166 ? 22.839 -21.936 -10.998 1.00 65.62 166 GLY A N 1
ATOM 1258 C CA . GLY A 1 166 ? 21.642 -22.696 -11.367 1.00 65.62 166 GLY A CA 1
ATOM 1259 C C . GLY A 1 166 ? 20.360 -22.274 -10.640 1.00 65.62 166 GLY A C 1
ATOM 1260 O O . GLY A 1 166 ? 19.320 -22.879 -10.886 1.00 65.62 166 GLY A O 1
ATOM 1261 N N . ASP A 1 167 ? 20.411 -21.235 -9.804 1.00 66.56 167 ASP A N 1
ATOM 1262 C CA . ASP A 1 167 ? 19.256 -20.727 -9.053 1.00 66.56 167 ASP A CA 1
ATOM 1263 C C . ASP A 1 167 ? 18.536 -19.620 -9.843 1.00 66.56 167 ASP A C 1
ATOM 1265 O O . ASP A 1 167 ? 19.201 -18.768 -10.443 1.00 66.56 167 ASP A O 1
ATOM 1269 N N . SER A 1 168 ? 17.198 -19.585 -9.820 1.00 71.88 168 SER A N 1
ATOM 1270 C CA . SER A 1 168 ? 16.419 -18.437 -10.311 1.00 71.88 168 SER A CA 1
ATOM 1271 C C . SER A 1 168 ? 16.363 -17.325 -9.258 1.00 71.88 168 SER A C 1
ATOM 1273 O O . SER A 1 168 ? 16.475 -17.570 -8.054 1.00 71.88 168 SER A O 1
ATOM 1275 N N . GLY A 1 169 ? 16.262 -16.079 -9.713 1.00 77.31 169 GLY A N 1
ATOM 1276 C CA . GLY A 1 169 ? 16.207 -14.915 -8.837 1.00 77.31 169 GLY A CA 1
ATOM 1277 C C . GLY A 1 169 ? 16.225 -13.606 -9.611 1.00 77.31 169 GLY A C 1
ATOM 1278 O O . GLY A 1 169 ? 16.304 -13.603 -10.843 1.00 77.31 169 GLY A O 1
ATOM 1279 N N . VAL A 1 170 ? 16.201 -12.489 -8.885 1.00 81.81 170 VAL A N 1
ATOM 1280 C CA . VAL A 1 170 ? 16.513 -11.173 -9.456 1.00 81.81 170 VAL A CA 1
ATOM 1281 C C . VAL A 1 170 ? 17.989 -10.898 -9.240 1.00 81.81 170 VAL A C 1
ATOM 1283 O O . VAL A 1 170 ? 18.436 -10.839 -8.102 1.00 81.81 170 VAL A O 1
ATOM 1286 N N . THR A 1 171 ? 18.768 -10.734 -10.307 1.00 85.56 171 THR A N 1
ATOM 1287 C CA . THR A 1 171 ? 20.162 -10.277 -10.200 1.00 85.56 171 THR A CA 1
ATOM 1288 C C . THR A 1 171 ? 20.293 -8.894 -10.799 1.00 85.56 171 THR A C 1
ATOM 1290 O O . THR A 1 171 ? 19.989 -8.712 -11.975 1.00 85.56 171 THR A O 1
ATOM 1293 N N . MET A 1 172 ? 20.784 -7.945 -10.012 1.00 86.12 172 MET A N 1
ATOM 1294 C CA . MET A 1 172 ? 21.002 -6.559 -10.421 1.00 86.12 172 MET A CA 1
ATOM 1295 C C . MET A 1 172 ? 22.497 -6.268 -10.362 1.00 86.12 172 MET A C 1
ATOM 1297 O O . MET A 1 172 ? 23.170 -6.699 -9.431 1.00 86.12 172 MET A O 1
ATOM 1301 N N . GLY A 1 173 ? 23.053 -5.555 -11.333 1.00 85.25 173 GLY A N 1
ATOM 1302 C CA . GLY A 1 173 ? 24.465 -5.171 -11.300 1.00 85.25 173 GLY A CA 1
ATOM 1303 C C . GLY A 1 173 ? 24.737 -3.950 -12.158 1.00 85.25 173 GLY A C 1
ATOM 1304 O O . GLY A 1 173 ? 24.054 -3.757 -13.155 1.00 85.25 173 GLY A O 1
ATOM 1305 N N . GLY A 1 174 ? 25.728 -3.140 -11.785 1.00 81.19 174 GLY A N 1
ATOM 1306 C CA . GLY A 1 174 ? 26.027 -1.859 -12.437 1.00 81.19 174 GLY A CA 1
ATOM 1307 C C . GLY A 1 174 ? 26.308 -0.730 -11.448 1.00 81.19 174 GLY A C 1
ATOM 1308 O O . GLY A 1 174 ? 26.478 -0.990 -10.258 1.00 81.19 174 GLY A O 1
ATOM 1309 N N . ASP A 1 175 ? 26.355 0.507 -11.937 1.00 80.25 175 ASP A N 1
ATOM 1310 C CA . ASP A 1 175 ? 26.592 1.702 -11.117 1.00 80.25 175 ASP A CA 1
ATOM 1311 C C . ASP A 1 175 ? 25.274 2.353 -10.649 1.00 80.25 175 ASP A C 1
ATOM 1313 O O . ASP A 1 175 ? 24.367 2.574 -11.450 1.00 80.25 175 ASP A O 1
ATOM 1317 N N . VAL A 1 176 ? 25.198 2.733 -9.370 1.00 75.62 176 VAL A N 1
ATOM 1318 C CA . VAL A 1 176 ? 24.082 3.481 -8.750 1.00 75.62 176 VAL A CA 1
ATOM 1319 C C . VAL A 1 176 ? 24.587 4.769 -8.095 1.00 75.62 176 VAL A C 1
ATOM 1321 O O . VAL A 1 176 ? 25.740 4.852 -7.683 1.00 75.62 176 VAL A O 1
ATOM 1324 N N . ILE A 1 177 ? 23.756 5.811 -8.003 1.00 72.75 177 ILE A N 1
ATOM 1325 C CA . ILE A 1 177 ? 24.193 7.159 -7.572 1.00 72.75 177 ILE A CA 1
ATOM 1326 C C . ILE A 1 177 ? 24.541 7.282 -6.083 1.00 72.75 177 ILE A C 1
ATOM 1328 O O . ILE A 1 177 ? 25.370 8.114 -5.711 1.00 72.75 177 ILE A O 1
ATOM 1332 N N . SER A 1 178 ? 23.895 6.488 -5.234 1.00 75.50 178 SER A N 1
ATOM 1333 C CA . SER A 1 178 ? 24.005 6.538 -3.776 1.00 75.50 178 SER A CA 1
ATOM 1334 C C . SER A 1 178 ? 23.631 5.185 -3.175 1.00 75.50 178 SER A C 1
ATOM 1336 O O . SER A 1 178 ? 23.051 4.335 -3.854 1.00 75.50 178 SER A O 1
ATOM 1338 N N . GLU A 1 179 ? 23.947 4.998 -1.894 1.00 79.62 179 GLU A N 1
ATOM 1339 C CA . GLU A 1 179 ? 23.474 3.832 -1.142 1.00 79.62 179 GLU A CA 1
ATOM 1340 C C . GLU A 1 179 ? 21.945 3.858 -0.982 1.00 79.62 179 GLU A C 1
ATOM 1342 O O . GLU A 1 179 ? 21.307 2.812 -1.031 1.00 79.62 179 GLU A O 1
ATOM 1347 N N . ASP A 1 180 ? 21.334 5.044 -0.906 1.00 66.94 180 ASP A N 1
ATOM 1348 C CA . ASP A 1 180 ? 19.873 5.173 -0.878 1.00 66.94 180 ASP A CA 1
ATOM 1349 C C . ASP A 1 180 ? 19.264 4.649 -2.180 1.00 66.94 180 ASP A C 1
ATOM 1351 O O . ASP A 1 180 ? 18.391 3.794 -2.143 1.00 66.94 180 ASP A O 1
ATOM 1355 N N . ALA A 1 181 ? 19.782 5.062 -3.343 1.00 70.12 181 ALA A N 1
ATOM 1356 C CA . ALA A 1 181 ? 19.309 4.572 -4.641 1.00 70.12 181 ALA A CA 1
ATOM 1357 C C . ALA A 1 181 ? 19.495 3.056 -4.788 1.00 70.12 181 ALA A C 1
ATOM 1359 O O . ALA A 1 181 ? 18.631 2.367 -5.325 1.00 70.12 181 ALA A O 1
ATOM 1360 N N . ARG A 1 182 ? 20.606 2.530 -4.265 1.00 79.19 182 ARG A N 1
ATOM 1361 C CA . ARG A 1 182 ? 20.861 1.091 -4.189 1.00 79.19 182 ARG A CA 1
ATOM 1362 C C . ARG A 1 182 ? 19.817 0.366 -3.344 1.00 79.19 182 ARG A C 1
ATOM 1364 O O . ARG A 1 182 ? 19.289 -0.659 -3.764 1.00 79.19 182 ARG A O 1
ATOM 1371 N N . THR A 1 183 ? 19.501 0.929 -2.183 1.00 73.06 183 THR A N 1
ATOM 1372 C CA . THR A 1 183 ? 18.501 0.388 -1.260 1.00 73.06 183 THR A CA 1
ATOM 1373 C C . THR A 1 183 ? 17.110 0.457 -1.879 1.00 73.06 183 THR A C 1
ATOM 1375 O O . THR A 1 183 ? 16.395 -0.534 -1.835 1.00 73.06 183 THR A O 1
ATOM 1378 N N . MET A 1 184 ? 16.751 1.563 -2.540 1.00 67.31 184 MET A N 1
ATOM 1379 C CA . MET A 1 184 ? 15.494 1.701 -3.286 1.00 67.31 184 MET A CA 1
ATOM 1380 C C . MET A 1 184 ? 15.382 0.681 -4.419 1.00 67.31 184 MET A C 1
ATOM 1382 O O . MET A 1 184 ? 14.295 0.178 -4.688 1.00 67.31 184 MET A O 1
ATOM 1386 N N . LEU A 1 185 ? 16.487 0.356 -5.085 1.00 73.19 185 LEU A N 1
ATOM 1387 C CA . LEU A 1 185 ? 16.520 -0.637 -6.151 1.00 73.19 185 LEU A CA 1
ATOM 1388 C C . LEU A 1 185 ? 16.331 -2.067 -5.613 1.00 73.19 185 LEU A C 1
ATOM 1390 O O . LEU A 1 185 ? 15.499 -2.812 -6.129 1.00 73.19 185 LEU A O 1
ATOM 1394 N N . ASP A 1 186 ? 17.059 -2.435 -4.558 1.00 74.00 186 ASP A N 1
ATOM 1395 C CA . ASP A 1 186 ? 16.897 -3.718 -3.854 1.00 74.00 186 ASP A CA 1
ATOM 1396 C C . ASP A 1 186 ? 15.480 -3.882 -3.304 1.00 74.00 186 ASP A C 1
ATOM 1398 O O . ASP A 1 186 ? 14.829 -4.906 -3.514 1.00 74.00 186 ASP A O 1
ATOM 1402 N N . LEU A 1 187 ? 14.967 -2.816 -2.701 1.00 65.00 187 LEU A N 1
ATOM 1403 C CA . LEU A 1 187 ? 13.591 -2.679 -2.274 1.00 65.00 187 LEU A CA 1
ATOM 1404 C C . LEU A 1 187 ? 12.625 -2.940 -3.432 1.00 65.00 187 LEU A C 1
ATOM 1406 O O . LEU A 1 187 ? 11.826 -3.864 -3.373 1.00 65.00 187 LEU A O 1
ATOM 1410 N N . SER A 1 188 ? 12.739 -2.192 -4.525 1.00 66.56 188 SER A N 1
ATOM 1411 C CA . SER A 1 188 ? 11.888 -2.355 -5.708 1.00 66.56 188 SER A CA 1
ATOM 1412 C C . SER A 1 188 ? 11.902 -3.790 -6.231 1.00 66.56 188 SER A C 1
ATOM 1414 O O . SER A 1 188 ? 10.866 -4.324 -6.622 1.00 66.56 188 SER A O 1
ATOM 1416 N N . ALA A 1 189 ? 13.058 -4.452 -6.198 1.00 70.50 189 ALA A N 1
ATOM 1417 C CA . ALA A 1 189 ? 13.190 -5.843 -6.606 1.00 70.50 189 ALA A CA 1
ATOM 1418 C C . ALA A 1 189 ? 12.499 -6.808 -5.632 1.00 70.50 189 ALA A C 1
ATOM 1420 O O . ALA A 1 189 ? 11.810 -7.719 -6.085 1.00 70.50 189 ALA A O 1
ATOM 1421 N N . GLN A 1 190 ? 12.626 -6.599 -4.318 1.00 68.12 190 GLN A N 1
ATOM 1422 C CA . GLN A 1 190 ? 11.904 -7.372 -3.296 1.00 68.12 190 GLN A CA 1
ATOM 1423 C C . GLN A 1 190 ? 10.396 -7.181 -3.401 1.00 68.12 190 GLN A C 1
ATOM 1425 O O . GLN A 1 190 ? 9.636 -8.106 -3.134 1.00 68.12 190 GLN A O 1
ATOM 1430 N N . ILE A 1 191 ? 9.983 -5.986 -3.803 1.00 55.28 191 ILE A N 1
ATOM 1431 C CA . ILE A 1 191 ? 8.590 -5.604 -3.886 1.00 55.28 191 ILE A CA 1
ATOM 1432 C C . ILE A 1 191 ? 7.907 -6.198 -5.114 1.00 55.28 191 ILE A C 1
ATOM 1434 O O . ILE A 1 191 ? 6.820 -6.765 -5.030 1.00 55.28 191 ILE A O 1
ATOM 1438 N N . VAL A 1 192 ? 8.533 -6.022 -6.274 1.00 55.19 192 VAL A N 1
ATOM 1439 C CA . VAL A 1 192 ? 7.912 -6.329 -7.563 1.00 55.19 192 VAL A CA 1
ATOM 1440 C C . VAL A 1 192 ? 8.098 -7.803 -7.937 1.00 55.19 192 VAL A C 1
ATOM 1442 O O . VAL A 1 192 ? 7.296 -8.358 -8.696 1.00 55.19 192 VAL A O 1
ATOM 1445 N N . SER A 1 193 ? 9.140 -8.455 -7.412 1.00 60.66 193 SER A N 1
ATOM 1446 C CA . SER A 1 193 ? 9.494 -9.823 -7.781 1.00 60.66 193 SER A CA 1
ATOM 1447 C C . SER A 1 193 ? 8.872 -10.883 -6.877 1.00 60.66 193 SER A C 1
ATOM 1449 O O . SER A 1 193 ? 9.042 -10.888 -5.657 1.00 60.66 193 SER A O 1
ATOM 1451 N N . THR A 1 194 ? 8.257 -11.875 -7.519 1.00 60.09 194 THR A N 1
ATOM 1452 C CA . THR A 1 194 ? 7.821 -13.129 -6.889 1.00 60.09 194 THR A CA 1
ATOM 1453 C C . THR A 1 194 ? 8.979 -14.098 -6.645 1.00 60.09 194 THR A C 1
ATOM 1455 O O . THR A 1 194 ? 8.777 -15.163 -6.072 1.00 60.09 194 THR A O 1
ATOM 1458 N N . GLU A 1 195 ? 10.190 -13.780 -7.116 1.00 67.44 195 GLU A N 1
ATOM 1459 C CA . GLU A 1 195 ? 11.362 -14.609 -6.849 1.00 67.44 195 GLU A CA 1
ATOM 1460 C C . GLU A 1 195 ? 11.811 -14.439 -5.388 1.00 67.44 195 GLU A C 1
ATOM 1462 O O . GLU A 1 195 ? 11.957 -13.307 -4.915 1.00 67.44 195 GLU A O 1
ATOM 1467 N N . PRO A 1 196 ? 12.123 -15.540 -4.684 1.00 61.81 196 PRO A N 1
ATOM 1468 C CA . PRO A 1 196 ? 12.494 -15.505 -3.270 1.00 61.81 196 PRO A CA 1
ATOM 1469 C C . PRO A 1 196 ? 13.890 -14.916 -3.029 1.00 61.81 196 PRO A C 1
ATOM 1471 O O . PRO A 1 196 ? 14.271 -14.659 -1.890 1.00 61.81 196 PRO A O 1
ATOM 1474 N N . ARG A 1 197 ? 14.694 -14.734 -4.087 1.00 76.62 197 ARG A N 1
ATOM 1475 C CA . ARG A 1 197 ? 16.101 -14.348 -3.978 1.00 76.62 197 ARG A CA 1
ATOM 1476 C C . ARG A 1 197 ? 16.428 -13.132 -4.832 1.00 76.62 197 ARG A C 1
ATOM 1478 O O . ARG A 1 197 ? 16.336 -13.178 -6.060 1.00 76.62 197 ARG A O 1
ATOM 1485 N N . ILE A 1 198 ? 16.905 -12.087 -4.164 1.00 79.81 198 ILE A N 1
ATOM 1486 C CA . ILE A 1 198 ? 17.456 -10.878 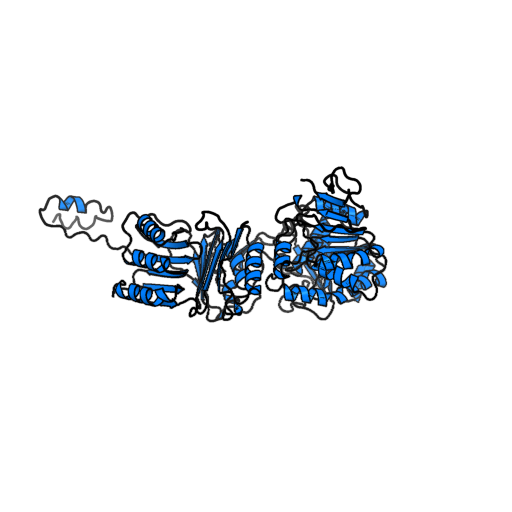-4.776 1.00 79.81 198 ILE A CA 1
ATOM 1487 C C . ILE A 1 198 ? 18.979 -10.892 -4.588 1.00 79.81 198 ILE A C 1
ATOM 1489 O O . ILE A 1 198 ? 19.484 -11.115 -3.489 1.00 79.81 198 ILE A O 1
ATOM 1493 N N . ILE A 1 199 ? 19.721 -10.730 -5.680 1.00 85.19 199 ILE A N 1
ATOM 1494 C CA . ILE A 1 199 ? 21.184 -10.714 -5.725 1.00 85.19 199 ILE A CA 1
ATOM 1495 C C . ILE A 1 199 ? 21.610 -9.339 -6.224 1.00 85.19 199 ILE A C 1
ATOM 1497 O O . ILE A 1 199 ? 21.611 -9.065 -7.425 1.00 85.19 199 ILE A O 1
ATOM 1501 N N . ASP A 1 200 ? 22.001 -8.485 -5.291 1.00 83.38 200 ASP A N 1
ATOM 1502 C CA . ASP A 1 200 ? 22.503 -7.157 -5.599 1.00 83.38 200 ASP A CA 1
ATOM 1503 C C . ASP A 1 200 ? 24.033 -7.162 -5.780 1.00 83.38 200 ASP A C 1
ATOM 1505 O O . ASP A 1 200 ? 24.804 -7.457 -4.865 1.00 83.38 200 ASP A O 1
ATOM 1509 N N . GLN A 1 201 ? 24.474 -6.841 -6.994 1.00 85.31 201 GLN A N 1
ATOM 1510 C CA . GLN A 1 201 ? 25.872 -6.674 -7.400 1.00 85.31 201 GLN A CA 1
ATOM 1511 C C . GLN A 1 201 ? 26.160 -5.240 -7.870 1.00 85.31 201 GLN A C 1
ATOM 1513 O O . GLN A 1 201 ? 27.162 -4.997 -8.556 1.00 85.31 201 GLN A O 1
ATOM 1518 N N . THR A 1 202 ? 25.270 -4.296 -7.559 1.00 84.69 202 THR A N 1
ATOM 1519 C CA . THR A 1 202 ? 25.440 -2.885 -7.904 1.00 84.69 202 THR A CA 1
ATOM 1520 C C . THR A 1 202 ? 26.526 -2.219 -7.056 1.00 84.69 202 THR A C 1
ATOM 1522 O O . THR A 1 202 ? 26.977 -2.742 -6.033 1.00 84.69 202 THR A O 1
ATOM 1525 N N . ARG A 1 203 ? 27.027 -1.077 -7.531 1.00 84.50 203 ARG A N 1
ATOM 1526 C CA . ARG A 1 203 ? 28.135 -0.333 -6.927 1.00 84.50 203 ARG A CA 1
ATOM 1527 C C . ARG A 1 203 ? 27.804 1.145 -6.884 1.00 84.50 203 ARG A C 1
ATOM 1529 O O . ARG A 1 203 ? 27.401 1.720 -7.888 1.00 84.50 203 ARG A O 1
ATOM 1536 N N . VAL A 1 204 ? 28.026 1.779 -5.738 1.00 82.62 204 VAL A N 1
ATOM 1537 C CA . VAL A 1 204 ? 27.785 3.217 -5.598 1.00 82.62 204 VAL A CA 1
ATOM 1538 C C . VAL A 1 204 ? 28.867 4.022 -6.319 1.00 82.62 204 VAL A C 1
ATOM 1540 O O . VAL A 1 204 ? 30.062 3.864 -6.059 1.00 82.62 204 VAL A O 1
ATOM 1543 N N . ARG A 1 205 ? 28.438 4.927 -7.200 1.00 76.88 205 ARG A N 1
ATOM 1544 C CA . ARG A 1 205 ? 29.267 5.855 -7.966 1.00 76.88 205 ARG A CA 1
ATOM 1545 C C . ARG A 1 205 ? 28.568 7.214 -8.095 1.00 76.88 205 ARG A C 1
ATOM 1547 O O . ARG A 1 205 ? 27.558 7.353 -8.781 1.00 76.88 205 ARG A O 1
ATOM 1554 N N . LEU A 1 206 ? 29.191 8.235 -7.500 1.00 66.06 206 LEU A N 1
ATOM 1555 C CA . LEU A 1 206 ? 28.678 9.611 -7.353 1.00 66.06 206 LEU A CA 1
ATOM 1556 C C . LEU A 1 206 ? 28.305 10.333 -8.662 1.00 66.06 206 LEU A C 1
ATOM 1558 O O . LEU A 1 206 ? 27.512 11.268 -8.629 1.00 66.06 206 LEU A O 1
ATOM 1562 N N . ASN A 1 207 ? 28.863 9.916 -9.802 1.00 64.81 207 ASN A N 1
ATOM 1563 C CA . ASN A 1 207 ? 28.629 10.554 -11.103 1.00 64.81 207 ASN A CA 1
ATOM 1564 C C . ASN A 1 207 ? 27.595 9.818 -11.966 1.00 64.81 207 ASN A C 1
ATOM 1566 O O . ASN A 1 207 ? 27.488 10.113 -13.156 1.00 64.81 207 ASN A O 1
ATOM 1570 N N . SER A 1 208 ? 26.863 8.852 -11.406 1.00 63.00 208 SER A N 1
ATOM 1571 C CA . SER A 1 208 ? 25.822 8.166 -12.173 1.00 63.00 208 SER A CA 1
ATOM 1572 C C . SER A 1 208 ? 24.646 9.127 -12.446 1.00 63.00 208 SER A C 1
ATOM 1574 O O . SER A 1 208 ? 24.423 10.074 -11.681 1.00 63.00 208 SER A O 1
ATOM 1576 N N . PRO A 1 209 ? 23.896 8.963 -13.544 1.00 59.91 209 PRO A N 1
ATOM 1577 C CA . PRO A 1 209 ? 22.832 9.905 -13.867 1.00 59.91 209 PRO A CA 1
ATOM 1578 C C . PRO A 1 209 ? 21.641 9.780 -12.901 1.00 59.91 209 PRO A C 1
ATOM 1580 O O . PRO A 1 209 ? 21.124 8.690 -12.678 1.00 59.91 209 PRO A O 1
ATOM 1583 N N . LYS A 1 210 ? 21.184 10.907 -12.333 1.00 57.19 210 LYS A N 1
ATOM 1584 C CA . LYS A 1 210 ? 20.120 10.942 -11.304 1.00 57.19 210 LYS A CA 1
ATOM 1585 C C . LYS A 1 210 ? 18.727 10.538 -11.800 1.00 57.19 210 LYS A C 1
ATOM 1587 O O . LYS A 1 210 ? 17.887 10.174 -10.990 1.00 57.19 210 LYS A O 1
ATOM 1592 N N . TYR A 1 211 ? 18.474 10.635 -13.101 1.00 58.69 211 TYR A N 1
ATOM 1593 C CA . TYR A 1 211 ? 17.144 10.453 -13.692 1.00 58.69 211 TYR A CA 1
ATOM 1594 C C . TYR A 1 211 ? 16.738 8.987 -13.890 1.00 58.69 211 TYR A C 1
ATOM 1596 O O . TYR A 1 211 ? 15.637 8.735 -14.363 1.00 58.69 211 TYR A O 1
ATOM 1604 N N . TYR A 1 212 ? 17.599 8.027 -13.542 1.00 57.03 212 TYR A N 1
ATOM 1605 C CA . TYR A 1 212 ? 17.213 6.618 -13.562 1.00 57.03 212 TYR A CA 1
ATOM 1606 C C . TYR A 1 212 ? 16.436 6.193 -12.322 1.00 57.03 212 TYR A C 1
ATOM 1608 O O . TYR A 1 212 ? 15.683 5.243 -12.443 1.00 57.03 212 TYR A O 1
ATOM 1616 N N . LEU A 1 213 ? 16.515 6.944 -11.215 1.00 53.56 213 LEU A N 1
ATOM 1617 C CA . LEU A 1 213 ? 15.757 6.673 -9.995 1.00 53.56 213 LEU A CA 1
ATOM 1618 C C . LEU A 1 213 ? 14.242 6.693 -10.293 1.00 53.56 213 LEU A C 1
ATOM 1620 O O . LEU A 1 213 ? 13.693 7.741 -10.631 1.00 53.56 213 LEU A O 1
ATOM 1624 N N . GLY A 1 214 ? 13.587 5.532 -10.215 1.00 54.78 214 GLY A N 1
ATOM 1625 C CA . GLY A 1 214 ? 12.177 5.315 -10.584 1.00 54.78 214 GLY A CA 1
ATOM 1626 C C . GLY A 1 214 ? 11.977 4.673 -11.969 1.00 54.78 214 GLY A C 1
ATOM 1627 O O . GLY A 1 214 ? 10.934 4.089 -12.262 1.00 54.78 214 GLY A O 1
ATOM 1628 N N . VAL A 1 215 ? 12.987 4.670 -12.839 1.00 61.84 215 VAL A N 1
ATOM 1629 C CA . VAL A 1 215 ? 12.981 3.822 -14.045 1.00 61.84 215 VAL A CA 1
ATOM 1630 C C . VAL A 1 215 ? 13.086 2.352 -13.636 1.00 61.84 215 VAL A C 1
ATOM 1632 O O . VAL A 1 215 ? 12.534 1.484 -14.311 1.00 61.84 215 VAL A O 1
ATOM 1635 N N . GLU A 1 216 ? 13.734 2.048 -12.510 1.00 63.44 216 GLU A N 1
ATOM 1636 C CA . GLU A 1 216 ? 14.022 0.674 -12.111 1.00 63.44 216 GLU A CA 1
ATOM 1637 C C . GLU A 1 216 ? 12.796 -0.092 -11.600 1.00 63.44 216 GLU A C 1
ATOM 1639 O O . GLU A 1 216 ? 12.631 -1.258 -11.952 1.00 63.44 216 GLU A O 1
ATOM 1644 N N . THR A 1 217 ? 11.889 0.545 -10.853 1.00 56.81 217 THR A N 1
ATOM 1645 C CA . THR A 1 217 ? 10.583 -0.043 -10.484 1.00 56.81 217 THR A CA 1
ATOM 1646 C C . THR A 1 217 ? 9.760 -0.361 -11.731 1.00 56.81 217 THR A C 1
ATOM 1648 O O . THR A 1 217 ? 9.173 -1.440 -11.865 1.00 56.81 217 THR A O 1
ATOM 1651 N N . THR A 1 218 ? 9.774 0.563 -12.696 1.00 62.84 218 THR A N 1
ATOM 1652 C CA . THR A 1 218 ? 9.067 0.410 -13.976 1.00 62.84 218 THR A CA 1
ATOM 1653 C C . THR A 1 218 ? 9.635 -0.778 -14.710 1.00 62.84 218 THR A C 1
ATOM 1655 O O . THR A 1 218 ? 8.911 -1.639 -15.187 1.00 62.84 218 THR A O 1
ATOM 1658 N N . LEU A 1 219 ? 10.955 -0.858 -14.761 1.00 66.38 219 LEU A N 1
ATOM 1659 C CA . LEU A 1 219 ? 11.631 -1.936 -15.428 1.00 66.38 219 LEU A CA 1
ATOM 1660 C C . LEU A 1 219 ? 11.343 -3.288 -14.781 1.00 66.38 219 LEU A C 1
ATOM 1662 O O . LEU A 1 219 ? 11.004 -4.232 -15.486 1.00 66.38 219 LEU A O 1
ATOM 1666 N N . LEU A 1 220 ? 11.483 -3.388 -13.460 1.00 64.56 220 LEU A N 1
ATOM 1667 C CA . LEU A 1 220 ? 11.239 -4.626 -12.727 1.00 64.56 220 LEU A CA 1
ATOM 1668 C C . LEU A 1 220 ? 9.805 -5.119 -12.948 1.00 64.56 220 LEU A C 1
ATOM 1670 O O . LEU A 1 220 ? 9.596 -6.316 -13.145 1.00 64.56 220 LEU A O 1
ATOM 1674 N N . SER A 1 221 ? 8.832 -4.205 -13.010 1.00 58.41 221 SER A N 1
ATOM 1675 C CA . SER A 1 221 ? 7.443 -4.563 -13.323 1.00 58.41 221 SER A CA 1
ATOM 1676 C C . SER A 1 221 ? 7.283 -5.014 -14.774 1.00 58.41 221 SER A C 1
ATOM 1678 O O . SER A 1 221 ? 6.651 -6.043 -15.017 1.00 58.41 221 SER A O 1
ATOM 1680 N N . GLN A 1 222 ? 7.946 -4.353 -15.730 1.00 62.56 222 GLN A N 1
ATOM 1681 C CA . GLN A 1 222 ? 7.966 -4.806 -17.127 1.00 62.56 222 GLN A CA 1
ATOM 1682 C C . GLN A 1 222 ? 8.593 -6.190 -17.293 1.00 62.56 222 GLN A C 1
ATOM 1684 O O . GLN A 1 222 ? 8.159 -6.987 -18.121 1.00 62.56 222 GLN A O 1
ATOM 1689 N N . MET A 1 223 ? 9.583 -6.522 -16.472 1.00 63.75 223 MET A N 1
ATOM 1690 C CA . MET A 1 223 ? 10.226 -7.828 -16.500 1.00 63.75 223 MET A CA 1
ATOM 1691 C C . MET A 1 223 ? 9.364 -8.955 -15.912 1.00 63.75 223 MET A C 1
ATOM 1693 O O . MET A 1 223 ? 9.626 -10.107 -16.235 1.00 63.75 223 MET A O 1
ATOM 1697 N N . LYS A 1 224 ? 8.336 -8.657 -15.103 1.00 57.69 224 LYS A N 1
ATOM 1698 C CA . LYS A 1 224 ? 7.356 -9.648 -14.605 1.00 57.69 224 LYS A CA 1
ATOM 1699 C C . LYS A 1 224 ? 6.421 -10.145 -15.710 1.00 57.69 224 LYS A C 1
ATOM 1701 O O . LYS A 1 224 ? 5.989 -11.293 -15.694 1.00 57.69 224 LYS A O 1
ATOM 1706 N N . ILE A 1 225 ? 6.106 -9.270 -16.662 1.00 53.81 225 ILE A N 1
ATOM 1707 C CA . ILE A 1 225 ? 5.279 -9.592 -17.832 1.00 53.81 225 ILE A CA 1
ATOM 1708 C C . ILE A 1 225 ? 6.022 -10.527 -18.795 1.00 53.81 225 ILE A C 1
ATOM 1710 O O . ILE A 1 225 ? 5.420 -11.373 -19.457 1.00 53.81 225 ILE A O 1
ATOM 1714 N N . LEU A 1 226 ? 7.343 -10.385 -18.875 1.00 57.22 226 LEU A N 1
ATOM 1715 C CA . LEU A 1 226 ? 8.190 -11.266 -19.665 1.00 57.22 226 LEU A CA 1
ATOM 1716 C C . LEU A 1 226 ? 8.337 -12.592 -18.911 1.00 57.22 226 LEU A C 1
ATOM 1718 O O . LEU A 1 226 ? 8.774 -12.611 -17.766 1.00 57.22 226 LEU A O 1
ATOM 1722 N N . SER A 1 227 ? 8.002 -13.722 -19.543 1.00 53.12 227 SER A N 1
ATOM 1723 C CA . SER A 1 227 ? 7.962 -15.030 -18.863 1.00 53.12 227 SER A CA 1
ATOM 1724 C C . SER A 1 227 ? 9.309 -15.431 -18.245 1.00 53.12 227 SER A C 1
ATOM 1726 O O . SER A 1 227 ? 9.332 -16.225 -17.309 1.00 53.12 227 SER A O 1
ATOM 1728 N N . LYS A 1 228 ? 10.403 -14.886 -18.805 1.00 67.69 228 LYS A N 1
ATOM 1729 C CA . LYS A 1 228 ? 11.793 -14.821 -18.325 1.00 67.69 228 LYS A CA 1
ATOM 1730 C C . LYS A 1 228 ? 12.493 -13.712 -19.110 1.00 67.69 228 LYS A C 1
ATOM 1732 O O . LYS A 1 228 ? 12.333 -13.666 -20.337 1.00 67.69 228 LYS A O 1
ATOM 1737 N N . GLY A 1 229 ? 13.268 -12.847 -18.464 1.00 74.56 229 GLY A N 1
ATOM 1738 C CA . GLY A 1 229 ? 13.845 -11.709 -19.171 1.00 74.56 229 GLY A CA 1
ATOM 1739 C C . GLY A 1 229 ? 15.015 -11.042 -18.475 1.00 74.56 229 GLY A C 1
ATOM 1740 O O . GLY A 1 229 ? 15.325 -11.280 -17.308 1.00 74.56 229 GLY A O 1
ATOM 1741 N N . PHE A 1 230 ? 15.688 -10.189 -19.227 1.00 80.25 230 PHE A N 1
ATOM 1742 C CA . PHE A 1 230 ? 16.713 -9.306 -18.718 1.00 80.25 230 PHE A CA 1
ATOM 1743 C C . PHE A 1 230 ? 16.594 -7.927 -19.345 1.00 80.25 230 PHE A C 1
ATOM 1745 O O . PHE A 1 230 ? 16.109 -7.753 -20.462 1.00 80.25 230 PHE A O 1
ATOM 1752 N N . ALA A 1 231 ? 17.086 -6.948 -18.614 1.00 80.19 231 ALA A N 1
ATOM 1753 C CA . ALA A 1 231 ? 17.249 -5.594 -19.071 1.00 80.19 231 ALA A CA 1
ATOM 1754 C C . ALA A 1 231 ? 18.730 -5.256 -19.101 1.00 80.19 231 ALA A C 1
ATOM 1756 O O . ALA A 1 231 ? 19.494 -5.649 -18.214 1.00 80.19 231 ALA A O 1
ATOM 1757 N N . TRP A 1 232 ? 19.127 -4.523 -20.126 1.00 85.62 232 TRP A N 1
ATOM 1758 C CA . TRP A 1 232 ? 20.490 -4.072 -20.313 1.00 85.62 232 TRP A CA 1
ATOM 1759 C C . TRP A 1 232 ? 20.477 -2.586 -20.625 1.00 85.62 232 TRP A C 1
ATOM 1761 O O . TRP A 1 232 ? 19.758 -2.143 -21.522 1.00 85.62 232 TRP A O 1
ATOM 1771 N N . VAL A 1 233 ? 21.282 -1.826 -19.888 1.00 80.69 233 VAL A N 1
ATOM 1772 C CA . VAL A 1 233 ? 21.397 -0.386 -20.080 1.00 80.69 233 VAL A CA 1
ATOM 1773 C C . VAL A 1 233 ? 22.856 -0.005 -20.209 1.00 80.69 233 VAL A C 1
ATOM 1775 O O . VAL A 1 233 ? 23.686 -0.331 -19.354 1.00 80.69 233 VAL A O 1
ATOM 1778 N N . TYR A 1 234 ? 23.160 0.699 -21.291 1.00 83.31 234 TYR A N 1
ATOM 1779 C CA . TYR A 1 234 ? 24.478 1.249 -21.539 1.00 83.31 234 TYR A CA 1
ATOM 1780 C C . TYR A 1 234 ? 24.358 2.524 -22.359 1.00 83.31 234 TYR A C 1
ATOM 1782 O O . TYR A 1 234 ? 23.731 2.518 -23.421 1.00 83.31 234 TYR A O 1
ATOM 1790 N N . ASP A 1 235 ? 25.004 3.594 -21.892 1.00 79.31 235 ASP A N 1
ATOM 1791 C CA . ASP A 1 235 ? 24.976 4.892 -22.573 1.00 79.31 235 ASP A CA 1
ATOM 1792 C C . ASP A 1 235 ? 23.521 5.361 -22.794 1.00 79.31 235 ASP A C 1
ATOM 1794 O O . ASP A 1 235 ? 22.742 5.401 -21.841 1.00 79.31 235 ASP A O 1
ATOM 1798 N N . ASN A 1 236 ? 23.130 5.643 -24.037 1.00 75.00 236 ASN A N 1
ATOM 1799 C CA . ASN A 1 236 ? 21.775 6.052 -24.404 1.00 75.00 236 ASN A CA 1
ATOM 1800 C C . ASN A 1 236 ? 20.929 4.894 -24.962 1.00 75.00 236 ASN A C 1
ATOM 1802 O O . ASN A 1 236 ? 20.004 5.122 -25.747 1.00 75.00 236 ASN A O 1
ATOM 1806 N N . ARG A 1 237 ? 21.251 3.642 -24.615 1.00 77.00 237 ARG A N 1
ATOM 1807 C CA . ARG A 1 237 ? 20.520 2.461 -25.085 1.00 77.00 237 ARG A CA 1
ATOM 1808 C C . ARG A 1 237 ? 19.980 1.638 -23.927 1.00 77.00 237 ARG A C 1
ATOM 1810 O O . ARG A 1 237 ? 20.714 1.249 -23.020 1.00 77.00 237 ARG A O 1
ATOM 1817 N N . PHE A 1 238 ? 18.699 1.325 -24.038 1.00 80.12 238 PHE A N 1
ATOM 1818 C CA . PHE A 1 238 ? 17.954 0.488 -23.126 1.00 80.12 238 PHE A CA 1
ATOM 1819 C C . PHE A 1 238 ? 17.398 -0.715 -23.896 1.00 80.12 238 PHE A C 1
ATOM 1821 O O . PHE A 1 238 ? 16.465 -0.568 -24.680 1.00 80.12 238 PHE A O 1
ATOM 1828 N N . ASP A 1 239 ? 17.954 -1.906 -23.686 1.00 79.38 239 ASP A N 1
ATOM 1829 C CA . ASP A 1 239 ? 17.447 -3.146 -24.278 1.00 79.38 239 ASP A CA 1
ATOM 1830 C C . ASP A 1 239 ? 16.622 -3.907 -23.229 1.00 79.38 239 ASP A C 1
ATOM 1832 O O . ASP A 1 239 ? 17.148 -4.307 -22.189 1.00 79.38 239 ASP A O 1
ATOM 1836 N N . LEU A 1 240 ? 15.346 -4.157 -23.522 1.00 78.00 240 LEU A N 1
ATOM 1837 C CA . LEU A 1 240 ? 14.496 -5.055 -22.745 1.00 78.00 240 LEU A CA 1
ATOM 1838 C C . LEU A 1 240 ? 14.331 -6.374 -23.508 1.00 78.00 240 LEU A C 1
ATOM 1840 O O . LEU A 1 240 ? 13.832 -6.386 -24.632 1.00 78.00 240 LEU A O 1
ATOM 1844 N N . VAL A 1 241 ? 14.772 -7.488 -22.927 1.00 77.06 241 VAL A N 1
ATOM 1845 C CA . VAL A 1 241 ? 14.880 -8.788 -23.606 1.00 77.06 241 VAL A CA 1
ATOM 1846 C C . VAL A 1 241 ? 14.086 -9.846 -22.842 1.00 77.06 241 VAL A C 1
ATOM 1848 O O . VAL A 1 241 ? 14.300 -10.017 -21.647 1.00 77.06 241 VAL A O 1
ATOM 1851 N N . GLY A 1 242 ? 13.193 -10.594 -23.498 1.00 71.00 242 GLY A N 1
ATOM 1852 C CA . GLY A 1 242 ? 12.412 -11.632 -22.809 1.00 71.00 242 GLY A CA 1
ATOM 1853 C C . GLY A 1 242 ? 11.408 -12.394 -23.675 1.00 71.00 242 GLY A C 1
ATOM 1854 O O . GLY A 1 242 ? 11.187 -12.050 -24.838 1.00 71.00 242 GLY A O 1
ATOM 1855 N N . GLY A 1 243 ? 10.871 -13.485 -23.118 1.00 57.78 243 GLY A N 1
ATOM 1856 C CA . GLY A 1 243 ? 9.941 -14.402 -23.789 1.00 57.78 243 GLY A CA 1
ATOM 1857 C C . GLY A 1 243 ? 8.468 -13.999 -23.646 1.00 57.78 243 GLY A C 1
ATOM 1858 O O . GLY A 1 243 ? 8.025 -13.570 -22.581 1.00 57.78 243 GLY A O 1
ATOM 1859 N N . SER A 1 244 ? 7.711 -14.146 -24.736 1.00 50.53 244 SER A N 1
ATOM 1860 C CA . SER A 1 244 ? 6.290 -13.798 -24.841 1.00 50.53 244 SER A CA 1
ATOM 1861 C C . SER A 1 244 ? 5.378 -14.814 -24.137 1.00 50.53 244 SER A C 1
ATOM 1863 O O . SER A 1 244 ? 5.120 -15.901 -24.654 1.00 50.53 244 SER A O 1
ATOM 1865 N N . LEU A 1 245 ? 4.782 -14.416 -23.014 1.00 39.59 245 LEU A N 1
ATOM 1866 C CA . LEU A 1 245 ? 3.373 -14.715 -22.767 1.00 39.59 245 LEU A CA 1
ATOM 1867 C C . LEU A 1 245 ? 2.594 -13.480 -23.245 1.00 39.59 245 LEU A C 1
ATOM 1869 O O . LEU A 1 245 ? 2.372 -12.551 -22.483 1.00 39.59 245 LEU A O 1
ATOM 1873 N N . SER A 1 246 ? 2.199 -13.482 -24.527 1.00 40.19 246 SER A N 1
ATOM 1874 C CA . SER A 1 246 ? 1.187 -12.604 -25.158 1.00 40.19 246 SER A CA 1
ATOM 1875 C C . SER A 1 246 ? 1.561 -11.226 -25.751 1.00 40.19 246 SER A C 1
ATOM 1877 O O . SER A 1 246 ? 0.712 -10.351 -25.848 1.00 40.19 246 SER A O 1
ATOM 1879 N N . ILE A 1 247 ? 2.731 -11.072 -26.382 1.00 38.31 247 ILE A N 1
ATOM 1880 C CA . ILE A 1 247 ? 2.993 -9.959 -27.341 1.00 38.31 247 ILE A CA 1
ATOM 1881 C C . ILE A 1 247 ? 2.310 -10.229 -28.711 1.00 38.31 247 ILE A C 1
ATOM 1883 O O . ILE A 1 247 ? 2.860 -10.010 -29.786 1.00 38.31 247 ILE A O 1
ATOM 1887 N N . ARG A 1 248 ? 1.103 -10.810 -28.716 1.00 31.28 248 ARG A N 1
ATOM 1888 C CA . ARG A 1 248 ? 0.311 -11.054 -29.937 1.00 31.28 248 ARG A CA 1
ATOM 1889 C C . ARG A 1 248 ? -1.014 -10.305 -29.870 1.00 31.28 248 ARG A C 1
ATOM 1891 O O . ARG A 1 248 ? -2.076 -10.917 -29.920 1.00 31.28 248 ARG A O 1
ATOM 1898 N N . SER A 1 249 ? -0.952 -8.982 -29.853 1.00 30.05 249 SER A N 1
ATOM 1899 C CA . SER A 1 249 ? -2.022 -8.169 -30.421 1.00 30.05 249 SER A CA 1
ATOM 1900 C C . SER A 1 249 ? -1.414 -7.089 -31.303 1.00 30.05 249 SER A C 1
ATOM 1902 O O . SER A 1 249 ? -0.491 -6.377 -30.934 1.00 30.05 249 SER A O 1
ATOM 1904 N N . THR A 1 250 ? -1.915 -7.073 -32.525 1.00 31.48 250 THR A N 1
ATOM 1905 C CA . THR A 1 250 ? -1.769 -6.069 -33.574 1.00 31.48 250 THR A CA 1
ATOM 1906 C C . THR A 1 250 ? -1.570 -4.633 -33.064 1.00 31.48 250 THR A C 1
ATOM 1908 O O . THR A 1 250 ? -2.443 -4.109 -32.388 1.00 31.48 250 THR A O 1
ATOM 1911 N N . GLU A 1 251 ? -0.468 -4.007 -33.490 1.00 36.03 251 GLU A N 1
ATOM 1912 C CA . GLU A 1 251 ? -0.261 -2.548 -33.581 1.00 36.03 251 GLU A CA 1
ATOM 1913 C C . GLU A 1 251 ? -0.255 -1.710 -32.280 1.00 36.03 251 GLU A C 1
ATOM 1915 O O . GLU A 1 251 ? -0.961 -0.718 -32.202 1.00 36.03 251 GLU A O 1
ATOM 1920 N N . SER A 1 252 ? 0.617 -2.029 -31.316 1.00 37.31 252 SER A N 1
ATOM 1921 C CA . SER A 1 252 ? 1.375 -1.055 -30.487 1.00 37.31 252 SER A CA 1
ATOM 1922 C C . SER A 1 252 ? 2.259 -1.828 -29.501 1.00 37.31 252 SER A C 1
ATOM 1924 O O . SER A 1 252 ? 1.775 -2.746 -28.848 1.00 37.31 252 SER A O 1
ATOM 1926 N N . ASP A 1 253 ? 3.555 -1.510 -29.444 1.00 48.78 253 ASP A N 1
ATOM 1927 C CA . ASP A 1 253 ? 4.570 -2.186 -28.623 1.00 48.78 253 ASP A CA 1
ATOM 1928 C C . ASP A 1 253 ? 4.742 -1.445 -27.304 1.00 48.78 253 ASP A C 1
ATOM 1930 O O . ASP A 1 253 ? 5.433 -0.431 -27.223 1.00 48.78 253 ASP A O 1
ATOM 1934 N N . THR A 1 254 ? 4.148 -1.957 -26.243 1.00 55.44 254 THR A N 1
ATOM 1935 C CA . THR A 1 254 ? 3.769 -1.077 -25.145 1.00 55.44 254 THR A CA 1
ATOM 1936 C C . THR A 1 254 ? 5.001 -0.690 -24.250 1.00 55.44 254 THR A C 1
ATOM 1938 O O . THR A 1 254 ? 4.953 0.221 -23.433 1.00 55.44 254 THR A O 1
ATOM 1941 N N . GLY A 1 255 ? 6.187 -1.301 -24.470 1.00 57.41 255 GLY A N 1
ATOM 1942 C CA . GLY A 1 255 ? 7.343 -1.498 -23.551 1.00 57.41 255 GLY A CA 1
ATOM 1943 C C . GLY A 1 255 ? 8.269 -0.423 -23.028 1.00 57.41 255 GLY A C 1
ATOM 1944 O O . GLY A 1 255 ? 8.169 0.041 -21.898 1.00 57.41 255 GLY A O 1
ATOM 1945 N N . CYS A 1 256 ? 9.338 -0.148 -23.742 1.00 65.06 256 CYS A N 1
ATOM 1946 C CA . CYS A 1 256 ? 9.135 0.350 -25.075 1.00 65.06 256 CYS A CA 1
ATOM 1947 C C . CYS A 1 256 ? 8.594 1.769 -24.896 1.00 65.06 256 CYS A C 1
ATOM 1949 O O . CYS A 1 256 ? 9.331 2.713 -24.608 1.00 65.06 256 CYS A O 1
ATOM 1951 N N . GLU A 1 257 ? 7.276 1.852 -24.983 1.00 62.22 257 GLU A N 1
ATOM 1952 C CA . GLU A 1 257 ? 6.499 3.075 -24.906 1.00 62.22 257 GLU A CA 1
ATOM 1953 C C . GLU A 1 257 ? 6.434 3.666 -23.489 1.00 62.22 257 GLU A C 1
ATOM 1955 O O . GLU A 1 257 ? 6.810 4.825 -23.313 1.00 62.22 257 GLU A O 1
ATOM 1960 N N . GLU A 1 258 ? 6.087 2.892 -22.455 1.00 56.19 258 GLU A N 1
ATOM 1961 C CA . GLU A 1 258 ? 6.046 3.419 -21.073 1.00 56.19 258 GLU A CA 1
ATOM 1962 C C . GLU A 1 258 ? 7.409 3.730 -20.499 1.00 56.19 258 GLU A C 1
ATOM 1964 O O . GLU A 1 258 ? 7.618 4.783 -19.895 1.00 56.19 258 GLU A O 1
ATOM 1969 N N . LEU A 1 259 ? 8.368 2.827 -20.700 1.00 62.97 259 LEU A N 1
ATOM 1970 C CA . LEU A 1 259 ? 9.726 3.110 -20.279 1.00 62.97 259 LEU A CA 1
ATOM 1971 C C . LEU A 1 259 ? 10.249 4.348 -21.018 1.00 62.97 259 LEU A C 1
ATOM 1973 O O . LEU A 1 259 ? 10.876 5.213 -20.414 1.00 62.97 259 LEU A O 1
ATOM 1977 N N . GLY A 1 260 ? 9.902 4.487 -22.300 1.00 63.59 260 GLY A N 1
ATOM 1978 C CA . GLY A 1 260 ? 10.182 5.667 -23.108 1.00 63.59 260 GLY A CA 1
ATOM 1979 C C . GLY A 1 260 ? 9.630 6.970 -22.523 1.00 63.59 260 GLY A C 1
ATOM 1980 O O . GLY A 1 260 ? 10.314 7.983 -22.613 1.00 63.59 260 GLY A O 1
ATOM 1981 N N . LYS A 1 261 ? 8.456 6.964 -21.873 1.00 63.06 261 LYS A N 1
ATOM 1982 C CA . LYS A 1 261 ? 7.898 8.153 -21.192 1.00 63.06 261 LYS A CA 1
ATOM 1983 C C . LYS A 1 261 ? 8.763 8.639 -20.026 1.00 63.06 261 LYS A C 1
ATOM 1985 O O . LYS A 1 261 ? 8.750 9.827 -19.716 1.00 63.06 261 LYS A O 1
ATOM 1990 N N . LYS A 1 262 ? 9.514 7.736 -19.389 1.00 62.94 262 LYS A N 1
ATOM 1991 C CA . LYS A 1 262 ? 10.390 8.044 -18.243 1.00 62.94 262 LYS A CA 1
ATOM 1992 C C . LYS A 1 262 ? 11.839 8.284 -18.610 1.00 62.94 262 LYS A C 1
ATOM 1994 O O . LYS A 1 262 ? 12.577 8.894 -17.840 1.00 62.94 262 LYS A O 1
ATOM 1999 N N . LEU A 1 263 ? 12.261 7.774 -19.759 1.00 66.31 263 LEU A N 1
ATOM 2000 C CA . LEU A 1 263 ? 13.626 7.916 -20.224 1.00 66.31 263 LEU A CA 1
ATOM 2001 C C . LEU A 1 263 ? 13.869 9.328 -20.792 1.00 66.31 263 LEU A C 1
ATOM 2003 O O . LEU A 1 263 ? 12.974 9.928 -21.394 1.00 66.31 263 LEU A O 1
ATOM 2007 N N . PRO A 1 264 ? 15.087 9.881 -20.640 1.00 65.81 264 PRO A N 1
ATOM 2008 C CA . PRO A 1 264 ? 15.467 11.114 -21.321 1.00 65.81 264 PRO A CA 1
ATOM 2009 C C . PRO A 1 264 ? 15.258 11.014 -22.835 1.00 65.81 264 PRO A C 1
ATOM 2011 O O . PRO A 1 264 ? 15.417 9.949 -23.425 1.00 65.81 264 PRO A O 1
ATOM 2014 N N . LYS A 1 265 ? 14.949 12.146 -23.482 1.00 68.19 265 LYS A N 1
ATOM 2015 C CA . LYS A 1 265 ? 14.584 12.218 -24.913 1.00 68.19 265 LYS A CA 1
ATOM 2016 C C . LYS A 1 265 ? 15.621 11.633 -25.876 1.00 68.19 265 LYS A C 1
ATOM 2018 O O . LYS A 1 265 ? 15.283 11.308 -27.010 1.00 68.19 265 LYS A O 1
ATOM 2023 N N . ASP A 1 266 ? 16.873 11.562 -25.454 1.00 71.25 266 ASP A N 1
ATOM 2024 C CA . ASP A 1 266 ? 18.010 11.049 -26.208 1.00 71.25 266 ASP A CA 1
ATOM 2025 C C . ASP A 1 266 ? 18.328 9.573 -25.923 1.00 71.25 266 ASP A C 1
ATOM 2027 O O . ASP A 1 266 ? 19.224 9.025 -26.566 1.00 71.25 266 ASP A O 1
ATOM 2031 N N . VAL A 1 267 ? 17.591 8.927 -25.014 1.00 71.44 267 VAL A N 1
ATOM 2032 C CA . VAL A 1 267 ? 17.728 7.505 -24.691 1.00 71.44 267 VAL A CA 1
ATOM 2033 C C . VAL A 1 267 ? 16.728 6.684 -25.505 1.00 71.44 267 VAL A C 1
ATOM 2035 O O . VAL A 1 267 ? 15.528 6.955 -25.532 1.00 71.44 267 VAL A O 1
ATOM 2038 N N . LEU A 1 268 ? 17.236 5.657 -26.183 1.00 75.25 268 LEU A N 1
ATOM 2039 C CA . LEU A 1 268 ? 16.457 4.741 -27.010 1.00 75.25 268 LEU A CA 1
ATOM 2040 C C . LEU A 1 268 ? 16.104 3.486 -26.218 1.00 75.25 268 LEU A C 1
ATOM 2042 O O . LEU A 1 268 ? 17.001 2.796 -25.734 1.00 75.25 268 LEU A O 1
ATOM 2046 N N . CYS A 1 269 ? 14.815 3.151 -26.164 1.00 74.19 269 CYS A N 1
ATOM 2047 C CA . CYS A 1 269 ? 14.356 1.853 -25.676 1.00 74.19 269 CYS A CA 1
ATOM 2048 C C . CYS A 1 269 ? 14.100 0.904 -26.851 1.00 74.19 269 CYS A C 1
ATOM 2050 O O . CYS A 1 269 ? 13.417 1.263 -27.816 1.00 74.19 269 CYS A O 1
ATOM 2052 N N . ARG A 1 270 ? 14.653 -0.308 -26.762 1.00 78.12 270 ARG A N 1
ATOM 2053 C CA . ARG A 1 270 ? 14.513 -1.394 -27.732 1.00 78.12 270 ARG A CA 1
ATOM 2054 C C . ARG A 1 270 ? 13.978 -2.646 -27.041 1.00 78.12 270 ARG A C 1
ATOM 2056 O O . ARG A 1 270 ? 14.620 -3.196 -26.149 1.00 78.12 270 ARG A O 1
ATOM 2063 N N . LEU A 1 271 ? 12.838 -3.144 -27.512 1.00 72.81 271 LEU A N 1
ATOM 2064 C CA . LEU A 1 271 ? 12.301 -4.436 -27.088 1.00 72.81 271 LEU A CA 1
ATOM 2065 C C . LEU A 1 271 ? 12.871 -5.562 -27.965 1.00 72.81 271 LEU A C 1
ATOM 2067 O O . LEU A 1 271 ? 12.967 -5.435 -29.190 1.00 72.81 271 LEU A O 1
ATOM 2071 N N . VAL A 1 272 ? 13.265 -6.675 -27.346 1.00 71.56 272 VAL A N 1
ATOM 2072 C CA . VAL A 1 272 ? 13.870 -7.827 -28.022 1.00 71.56 272 VAL A CA 1
ATOM 2073 C C . VAL A 1 272 ? 13.161 -9.123 -27.611 1.00 71.56 272 VAL A C 1
ATOM 2075 O O . VAL A 1 272 ? 13.545 -9.784 -26.650 1.00 71.56 272 VAL A O 1
ATOM 2078 N N . ASP A 1 273 ? 12.162 -9.531 -28.397 1.00 66.25 273 ASP A N 1
ATOM 2079 C CA . ASP A 1 273 ? 11.378 -10.758 -28.160 1.00 66.25 273 ASP A CA 1
ATOM 2080 C C . ASP A 1 273 ? 12.154 -12.019 -28.551 1.00 66.25 273 ASP A C 1
ATOM 2082 O O . ASP A 1 273 ? 12.398 -12.254 -29.733 1.00 66.25 273 ASP A O 1
ATOM 2086 N N . ILE A 1 274 ? 12.563 -12.825 -27.575 1.00 62.41 274 ILE A N 1
ATOM 2087 C CA . ILE A 1 274 ? 13.329 -14.069 -27.776 1.00 62.41 274 ILE A CA 1
ATOM 2088 C C . ILE A 1 274 ? 12.470 -15.292 -28.148 1.00 62.41 274 ILE A C 1
ATOM 2090 O O . ILE A 1 274 ? 13.031 -16.360 -28.358 1.00 62.41 274 ILE A O 1
ATOM 2094 N N . SER A 1 275 ? 11.146 -15.161 -28.293 1.00 55.88 275 SER A N 1
ATOM 2095 C CA . SER A 1 275 ? 10.273 -16.265 -28.716 1.00 55.88 275 SER A CA 1
ATOM 2096 C C . SER A 1 275 ? 10.428 -16.633 -30.208 1.00 55.88 275 SER A C 1
ATOM 2098 O O . SER A 1 275 ? 10.862 -15.831 -31.033 1.00 55.88 275 SER A O 1
ATOM 2100 N N . ASN A 1 276 ? 10.129 -17.896 -30.545 1.00 49.69 276 ASN A N 1
ATOM 2101 C CA . ASN A 1 276 ? 10.503 -18.556 -31.805 1.00 49.69 276 ASN A CA 1
ATOM 2102 C C . ASN A 1 276 ? 10.205 -17.793 -33.110 1.00 49.69 276 ASN A C 1
ATOM 2104 O O . ASN A 1 276 ? 9.105 -17.288 -33.334 1.00 49.69 276 ASN A O 1
ATOM 2108 N N . ASN A 1 277 ? 11.158 -17.941 -34.041 1.00 43.44 277 ASN A N 1
ATOM 2109 C CA . ASN A 1 277 ? 11.401 -17.222 -35.298 1.00 43.44 277 ASN A CA 1
ATOM 2110 C C . ASN A 1 277 ? 12.237 -15.951 -35.115 1.00 43.44 277 ASN A C 1
ATOM 2112 O O . ASN A 1 277 ? 11.951 -15.091 -34.298 1.00 43.44 277 ASN A O 1
ATOM 2116 N N . TRP A 1 278 ? 13.255 -15.796 -35.963 1.00 46.84 278 TRP A N 1
ATOM 2117 C CA . TRP A 1 278 ? 13.858 -14.494 -36.233 1.00 46.84 278 TRP A CA 1
ATOM 2118 C C . TRP A 1 278 ? 12.978 -13.751 -37.248 1.00 46.84 278 TRP A C 1
ATOM 2120 O O . TRP A 1 278 ? 12.982 -14.135 -38.422 1.00 46.84 278 TRP A O 1
ATOM 2130 N N . PRO A 1 279 ? 12.237 -12.697 -36.856 1.00 38.00 279 PRO A N 1
ATOM 2131 C CA . PRO A 1 279 ? 11.890 -11.682 -37.844 1.00 38.00 279 PRO A CA 1
ATOM 2132 C C . PRO A 1 279 ? 12.154 -10.244 -37.362 1.00 38.00 279 PRO A C 1
ATOM 2134 O O . PRO A 1 279 ? 11.673 -9.808 -36.327 1.00 38.00 279 PRO A O 1
ATOM 2137 N N . ASN A 1 280 ? 12.923 -9.511 -38.171 1.00 37.38 280 ASN A N 1
ATOM 2138 C CA . ASN A 1 280 ? 12.844 -8.101 -38.604 1.00 37.38 280 ASN A CA 1
ATOM 2139 C C . ASN A 1 280 ? 12.143 -6.970 -37.813 1.00 37.38 280 ASN A C 1
ATOM 2141 O O . ASN A 1 280 ? 11.993 -5.896 -38.392 1.00 37.38 280 ASN A O 1
ATOM 2145 N N . LYS A 1 281 ? 11.756 -7.086 -36.543 1.00 43.16 281 LYS A N 1
ATOM 2146 C CA . LYS A 1 281 ? 11.269 -5.917 -35.790 1.00 43.16 281 LYS A CA 1
ATOM 2147 C C . LYS A 1 281 ? 11.834 -5.887 -34.376 1.00 43.16 281 LYS A C 1
ATOM 2149 O O . LYS A 1 281 ? 11.181 -6.265 -33.418 1.00 43.16 281 LYS A O 1
ATOM 2154 N N . ALA A 1 282 ? 13.067 -5.397 -34.266 1.00 46.50 282 ALA A N 1
ATOM 2155 C CA . ALA A 1 282 ? 13.396 -4.571 -33.115 1.00 46.50 282 ALA A CA 1
ATOM 2156 C C . ALA A 1 282 ? 12.682 -3.236 -33.326 1.00 46.50 282 ALA A C 1
ATOM 2158 O O . ALA A 1 282 ? 12.960 -2.548 -34.312 1.00 46.50 282 ALA A O 1
ATOM 2159 N N . THR A 1 283 ? 11.733 -2.905 -32.464 1.00 51.44 283 THR A N 1
ATOM 2160 C CA . THR A 1 283 ? 11.081 -1.601 -32.498 1.00 51.44 283 THR A CA 1
ATOM 2161 C C . THR A 1 283 ? 11.826 -0.664 -31.562 1.00 51.44 283 THR A C 1
ATOM 2163 O O . THR A 1 283 ? 12.001 -0.929 -30.375 1.00 51.44 283 THR A O 1
ATOM 2166 N N . ASN A 1 284 ? 12.369 0.399 -32.153 1.00 48.34 284 ASN A N 1
ATOM 2167 C CA . ASN A 1 284 ? 13.019 1.471 -31.417 1.00 48.34 284 ASN A CA 1
ATOM 2168 C C . ASN A 1 284 ? 11.950 2.501 -31.072 1.00 48.34 284 ASN A C 1
ATOM 2170 O O . ASN A 1 284 ? 11.281 3.011 -31.974 1.00 48.34 284 ASN A O 1
ATOM 2174 N N . PHE A 1 285 ? 11.823 2.826 -29.793 1.00 45.34 285 PHE A N 1
ATOM 2175 C CA . PHE A 1 285 ? 10.937 3.883 -29.328 1.00 45.34 285 PHE A CA 1
ATOM 2176 C C . PHE A 1 285 ? 11.743 5.147 -28.998 1.00 45.34 285 PHE A C 1
ATOM 2178 O O . PHE A 1 285 ? 12.816 5.060 -28.395 1.00 45.34 285 PHE A O 1
ATOM 2185 N N . ASN A 1 286 ? 11.238 6.316 -29.410 1.00 50.22 286 ASN A N 1
ATOM 2186 C CA . ASN A 1 286 ? 11.831 7.621 -29.109 1.00 50.22 286 ASN A CA 1
ATOM 2187 C C . ASN A 1 286 ? 10.837 8.463 -28.274 1.00 50.22 286 ASN A C 1
ATOM 2189 O O . ASN A 1 286 ? 9.719 8.697 -28.746 1.00 50.22 286 ASN A O 1
ATOM 2193 N N . PRO A 1 287 ? 11.235 8.983 -27.094 1.00 41.16 287 PRO A N 1
ATOM 2194 C CA . PRO A 1 287 ? 10.346 9.695 -26.164 1.00 41.16 287 PRO A CA 1
ATOM 2195 C C . PRO A 1 287 ? 9.659 10.944 -26.731 1.00 41.16 287 PRO A C 1
ATOM 2197 O O . PRO A 1 287 ? 8.676 11.425 -26.179 1.00 41.16 287 PRO A O 1
ATOM 2200 N N . THR A 1 288 ? 10.158 11.506 -27.836 1.00 42.22 288 THR A N 1
ATOM 2201 C CA . THR A 1 288 ? 9.650 12.767 -28.412 1.00 42.22 288 THR A CA 1
ATOM 2202 C C . THR A 1 288 ? 8.210 12.719 -28.936 1.00 42.22 288 THR A C 1
ATOM 2204 O O . THR A 1 288 ? 7.658 13.774 -29.246 1.00 42.22 288 THR A O 1
ATOM 2207 N N . THR A 1 289 ? 7.590 11.538 -29.001 1.00 36.78 289 THR A N 1
ATOM 2208 C CA . THR A 1 289 ? 6.193 11.351 -29.435 1.00 36.78 289 THR A CA 1
ATOM 2209 C C . THR A 1 289 ? 5.216 11.038 -28.301 1.00 36.78 289 THR A C 1
ATOM 2211 O O . THR A 1 289 ? 4.010 11.058 -28.534 1.00 36.78 289 THR A O 1
ATOM 2214 N N . ALA A 1 290 ? 5.697 10.815 -27.075 1.00 34.50 290 ALA A N 1
ATOM 2215 C CA . ALA A 1 290 ? 4.830 10.492 -25.953 1.00 34.50 290 ALA A CA 1
ATOM 2216 C C . ALA A 1 290 ? 4.326 11.779 -25.282 1.00 34.50 290 ALA A C 1
ATOM 2218 O O . ALA A 1 290 ? 5.086 12.527 -24.666 1.00 34.50 290 ALA A O 1
ATOM 2219 N N . SER A 1 291 ? 3.033 12.068 -25.431 1.00 28.02 291 SER A N 1
ATOM 2220 C CA . SER A 1 291 ? 2.360 13.086 -24.627 1.00 28.02 291 SER A CA 1
ATOM 2221 C C . SER A 1 291 ? 2.414 12.686 -23.153 1.00 28.02 291 SER A C 1
ATOM 2223 O O . SER A 1 291 ? 2.049 11.561 -22.817 1.00 28.02 291 SER A O 1
ATOM 2225 N N . ASN A 1 292 ? 2.873 13.621 -22.313 1.00 29.22 292 ASN A N 1
ATOM 2226 C CA . ASN A 1 292 ? 2.955 13.533 -20.854 1.00 29.22 292 ASN A CA 1
ATOM 2227 C C . ASN A 1 292 ? 1.753 12.799 -20.248 1.00 29.22 292 ASN A C 1
ATOM 2229 O O . ASN A 1 292 ? 0.669 13.376 -20.188 1.00 29.22 292 ASN A O 1
ATOM 2233 N N . LEU A 1 293 ? 1.971 11.580 -19.764 1.00 25.92 293 LEU A N 1
ATOM 2234 C CA . LEU A 1 293 ? 1.073 10.883 -18.854 1.00 25.92 293 LEU A CA 1
ATOM 2235 C C . LEU A 1 293 ? 1.914 10.067 -17.871 1.00 25.92 293 LEU A C 1
ATOM 2237 O O . LEU A 1 293 ? 2.923 9.468 -18.244 1.00 25.92 293 LEU A O 1
ATOM 2241 N N . ASP A 1 294 ? 1.485 10.162 -16.622 1.00 28.62 294 ASP A N 1
ATOM 2242 C CA . ASP A 1 294 ? 2.060 9.630 -15.393 1.00 28.62 294 ASP A CA 1
ATOM 2243 C C . ASP A 1 294 ? 2.168 8.093 -15.437 1.00 28.62 294 ASP A C 1
ATOM 2245 O O . ASP A 1 294 ? 1.157 7.453 -15.738 1.00 28.62 294 ASP A O 1
ATOM 2249 N N . PRO A 1 295 ? 3.342 7.461 -15.234 1.00 27.03 295 PRO A N 1
ATOM 2250 C CA . PRO A 1 295 ? 3.534 6.132 -15.790 1.00 27.03 295 PRO A CA 1
ATOM 2251 C C . PRO A 1 295 ? 3.791 5.101 -14.700 1.00 27.03 295 PRO A C 1
ATOM 2253 O O . PRO A 1 295 ? 4.883 4.571 -14.630 1.00 27.03 295 PRO A O 1
ATOM 2256 N N . PHE A 1 296 ? 2.820 4.745 -13.873 1.00 26.61 296 PHE A N 1
ATOM 2257 C CA . PHE A 1 296 ? 2.881 3.474 -13.150 1.00 26.61 296 PHE A CA 1
ATOM 2258 C C . PHE A 1 296 ? 1.503 3.023 -12.731 1.00 26.61 296 PHE A C 1
ATOM 2260 O O . PHE A 1 296 ? 0.779 3.782 -12.094 1.00 26.61 296 PHE A O 1
ATOM 2267 N N . THR A 1 297 ? 1.157 1.777 -13.045 1.00 29.66 297 THR A N 1
ATOM 2268 C CA . THR A 1 297 ? 0.260 0.980 -12.202 1.00 29.66 297 THR A CA 1
ATOM 2269 C C . THR A 1 297 ? 0.205 -0.470 -12.689 1.00 29.66 297 THR A C 1
ATOM 2271 O O . THR A 1 297 ? 0.076 -0.719 -13.890 1.00 29.66 297 THR A O 1
ATOM 2274 N N . PRO A 1 298 ? 0.321 -1.462 -11.786 1.00 29.47 298 PRO A N 1
ATOM 2275 C CA . PRO A 1 298 ? -0.308 -2.762 -12.005 1.00 29.47 298 PRO A CA 1
ATOM 2276 C C . PRO A 1 298 ? -1.819 -2.537 -12.171 1.00 29.47 298 PRO A C 1
ATOM 2278 O O . PRO A 1 298 ? -2.314 -1.569 -11.605 1.00 29.47 298 PRO A O 1
ATOM 2281 N N . VAL A 1 299 ? -2.518 -3.400 -12.924 1.00 33.38 299 VAL A N 1
ATOM 2282 C CA . VAL A 1 299 ? -3.972 -3.342 -13.215 1.00 33.38 299 VAL A CA 1
ATOM 2283 C C . VAL A 1 299 ? -4.742 -2.480 -12.214 1.00 33.38 299 VAL A C 1
ATOM 2285 O O . VAL A 1 299 ? -4.853 -2.826 -11.036 1.00 33.38 299 VAL A O 1
ATOM 2288 N N . ASN A 1 300 ? -5.181 -1.317 -12.680 1.00 42.25 300 ASN A N 1
ATOM 2289 C CA . ASN A 1 300 ? -5.334 -0.169 -11.815 1.00 42.25 300 ASN A CA 1
ATOM 2290 C C . ASN A 1 300 ? -6.747 -0.126 -11.224 1.00 42.25 300 ASN A C 1
ATOM 2292 O O . ASN A 1 300 ? -7.733 -0.387 -11.912 1.00 42.25 300 ASN A O 1
ATOM 2296 N N . ALA A 1 301 ? -6.887 0.248 -9.954 1.00 44.59 301 ALA A N 1
ATOM 2297 C CA . ALA A 1 301 ? -8.193 0.495 -9.337 1.00 44.59 301 ALA A CA 1
ATOM 2298 C C . ALA A 1 301 ? -8.979 1.626 -10.043 1.00 44.59 301 ALA A C 1
ATOM 2300 O O . ALA A 1 301 ? -10.198 1.715 -9.932 1.00 44.59 301 ALA A O 1
ATOM 2301 N N . SER A 1 302 ? -8.307 2.469 -10.828 1.00 50.88 302 SER A N 1
ATOM 2302 C CA . SER A 1 302 ? -8.939 3.446 -11.722 1.00 50.88 302 SER A CA 1
ATOM 2303 C C . SER A 1 302 ? -9.641 2.803 -12.928 1.00 50.88 302 SER A C 1
ATOM 2305 O O . SER A 1 302 ? -10.541 3.402 -13.516 1.00 50.88 302 SER A O 1
ATOM 2307 N N . ASP A 1 303 ? -9.316 1.551 -13.266 1.00 49.44 303 ASP A N 1
ATOM 2308 C CA . ASP A 1 303 ? -9.886 0.843 -14.411 1.00 49.44 303 ASP A CA 1
ATOM 2309 C C . ASP A 1 303 ? -11.273 0.247 -14.147 1.00 49.44 303 ASP A C 1
ATOM 2311 O O . ASP A 1 303 ? -11.956 -0.143 -15.098 1.00 49.44 303 ASP A O 1
ATOM 2315 N N . VAL A 1 304 ? -11.695 0.200 -12.878 1.00 50.91 304 VAL A N 1
ATOM 2316 C CA . VAL A 1 304 ? -13.033 -0.227 -12.426 1.00 50.91 304 VAL A CA 1
ATOM 2317 C C . VAL A 1 304 ? -14.044 0.913 -12.331 1.00 50.91 304 VAL A C 1
ATOM 2319 O O . VAL A 1 304 ? -15.155 0.724 -11.827 1.00 50.91 304 VAL A O 1
ATOM 2322 N N . VAL A 1 305 ? -13.695 2.088 -12.850 1.00 59.78 305 VAL A N 1
ATOM 2323 C CA . VAL A 1 305 ? -14.659 3.156 -13.115 1.00 59.78 305 VAL A CA 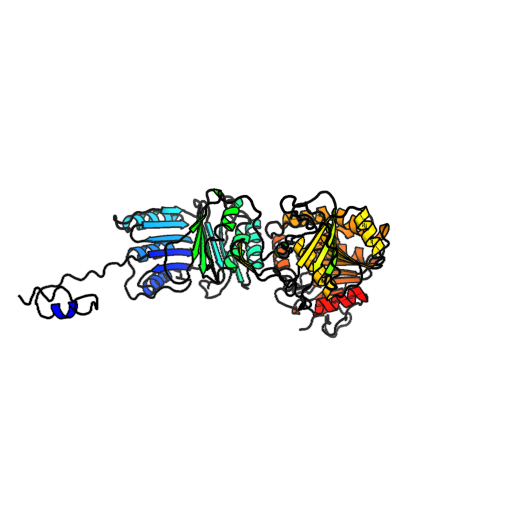1
ATOM 2324 C C . VAL A 1 305 ? -15.563 2.715 -14.267 1.00 59.78 305 VAL A C 1
ATOM 2326 O O . VAL A 1 305 ? -15.096 2.325 -15.338 1.00 59.78 305 VAL A O 1
ATOM 2329 N N . GLU A 1 306 ? -16.877 2.721 -14.051 1.00 49.94 306 GLU A N 1
ATOM 2330 C CA . GLU A 1 306 ? -17.821 2.266 -15.069 1.00 49.94 306 GLU A CA 1
ATOM 2331 C C . GLU A 1 306 ? -17.791 3.181 -16.307 1.00 49.94 306 GLU A C 1
ATOM 2333 O O . GLU A 1 306 ? -18.195 4.342 -16.264 1.00 49.94 306 GLU A O 1
ATOM 2338 N N . ALA A 1 307 ? -17.353 2.636 -17.445 1.00 40.09 307 ALA A N 1
ATOM 2339 C CA . ALA A 1 307 ? -17.407 3.298 -18.745 1.00 40.09 307 ALA A CA 1
ATOM 2340 C C . ALA A 1 307 ? -18.834 3.265 -19.327 1.00 40.09 307 ALA A C 1
ATOM 2342 O O . ALA A 1 307 ? -19.077 2.676 -20.382 1.00 40.09 307 ALA A O 1
ATOM 2343 N N . THR A 1 308 ? -19.808 3.878 -18.656 1.00 38.62 308 THR A N 1
ATOM 2344 C CA . THR A 1 308 ? -21.151 4.069 -19.219 1.00 38.62 308 THR A CA 1
ATOM 2345 C C . THR A 1 308 ? -21.336 5.501 -19.683 1.00 38.62 308 THR A C 1
ATOM 2347 O O . THR A 1 308 ? -21.228 6.454 -18.924 1.00 38.62 308 THR A O 1
ATOM 2350 N N . LYS A 1 309 ? -21.672 5.634 -20.966 1.00 34.41 309 LYS A N 1
ATOM 2351 C CA . LYS A 1 309 ? -21.925 6.870 -21.724 1.00 34.41 309 LYS A CA 1
ATOM 2352 C C . LYS A 1 309 ? -23.143 7.690 -21.245 1.00 34.41 309 LYS A C 1
ATOM 2354 O O . LYS A 1 309 ? -23.594 8.571 -21.967 1.00 34.41 309 LYS A O 1
ATOM 2359 N N . GLU A 1 310 ? -23.654 7.407 -20.052 1.00 38.47 310 GLU A N 1
ATOM 2360 C CA . GLU A 1 310 ? -24.762 8.093 -19.385 1.00 38.47 310 GLU A CA 1
ATOM 2361 C C . GLU A 1 310 ? -24.452 8.178 -17.883 1.00 38.47 310 GLU A C 1
ATOM 2363 O O . GLU A 1 310 ? -25.064 7.498 -17.064 1.00 38.47 310 GLU A O 1
ATOM 2368 N N . ILE A 1 311 ? -23.450 8.976 -17.510 1.00 42.38 311 ILE A N 1
ATOM 2369 C CA . ILE A 1 311 ? -23.213 9.304 -16.101 1.00 42.38 311 ILE A CA 1
ATOM 2370 C C . ILE A 1 311 ? -24.167 10.451 -15.754 1.00 42.38 311 ILE A C 1
ATOM 2372 O O . ILE A 1 311 ? -23.956 11.594 -16.162 1.00 42.38 311 ILE A O 1
ATOM 2376 N N . SER A 1 312 ? -25.273 10.139 -15.074 1.00 40.62 312 SER A N 1
ATOM 2377 C CA . SER A 1 312 ? -26.091 11.163 -14.420 1.00 40.62 312 SER A CA 1
ATOM 2378 C C . SER A 1 312 ? -25.273 11.819 -13.309 1.00 40.62 312 SER A C 1
ATOM 2380 O O . SER A 1 312 ? -24.494 11.143 -12.644 1.00 40.62 312 SER A O 1
ATOM 2382 N N . GLU A 1 313 ? -25.469 13.119 -13.068 1.00 52.62 313 GLU A N 1
ATOM 2383 C CA . GLU A 1 313 ? -24.686 13.906 -12.094 1.00 52.62 313 GLU A CA 1
ATOM 2384 C C . GLU A 1 313 ? -24.722 13.363 -10.648 1.00 52.62 313 GLU A C 1
ATOM 2386 O O . GLU A 1 313 ? -23.945 13.817 -9.811 1.00 52.62 313 GLU A O 1
ATOM 2391 N N . ILE A 1 314 ? -25.583 12.383 -10.343 1.00 56.06 314 ILE A N 1
ATOM 2392 C CA . ILE A 1 314 ? -25.667 11.672 -9.063 1.00 56.06 314 ILE A CA 1
ATOM 2393 C C . ILE A 1 314 ? -26.116 10.222 -9.340 1.00 56.06 314 ILE A C 1
ATOM 2395 O O . ILE A 1 314 ? -27.134 10.009 -10.005 1.00 56.06 314 ILE A O 1
ATOM 2399 N N . ASP A 1 315 ? -25.384 9.215 -8.844 1.00 63.38 315 ASP A N 1
ATOM 2400 C CA . ASP A 1 315 ? -25.842 7.817 -8.875 1.00 63.38 315 ASP A CA 1
ATOM 2401 C C . ASP A 1 315 ? -26.921 7.617 -7.799 1.00 63.38 315 ASP A C 1
ATOM 2403 O O . ASP A 1 315 ? -26.631 7.653 -6.602 1.00 63.38 315 ASP A O 1
ATOM 2407 N N . HIS A 1 316 ? -28.167 7.386 -8.223 1.00 67.06 316 HIS A N 1
ATOM 2408 C CA . HIS A 1 316 ? -29.317 7.099 -7.356 1.00 67.06 316 HIS A CA 1
ATOM 2409 C C . HIS A 1 316 ? -29.678 5.606 -7.295 1.00 67.06 316 HIS A C 1
ATOM 2411 O O . HIS A 1 316 ? -30.769 5.253 -6.844 1.00 67.06 316 HIS A O 1
ATOM 2417 N N . SER A 1 317 ? -28.791 4.715 -7.751 1.00 71.81 317 SER A N 1
ATOM 2418 C CA . SER A 1 317 ? -29.046 3.278 -7.748 1.00 71.81 317 SER A CA 1
ATOM 2419 C C . SER A 1 317 ? -29.386 2.767 -6.344 1.00 71.81 317 SER A C 1
ATOM 2421 O O . SER A 1 317 ? -28.757 3.145 -5.346 1.00 71.81 317 SER A O 1
ATOM 2423 N N . SER A 1 318 ? -30.407 1.910 -6.300 1.00 78.56 318 SER A N 1
ATOM 2424 C CA . SER A 1 318 ? -30.917 1.220 -5.108 1.00 78.56 318 SER A CA 1
ATOM 2425 C C . SER A 1 318 ? -30.447 -0.237 -5.032 1.00 78.56 318 SER A C 1
ATOM 2427 O O . SER A 1 318 ? -31.007 -1.030 -4.278 1.00 78.56 318 SER A O 1
ATOM 2429 N N . ASP A 1 319 ? -29.435 -0.603 -5.824 1.00 86.44 319 ASP A N 1
ATOM 2430 C CA . ASP A 1 319 ? -28.861 -1.944 -5.805 1.00 86.44 319 ASP A CA 1
ATOM 2431 C C . ASP A 1 319 ? -28.329 -2.280 -4.393 1.00 86.44 319 ASP A C 1
ATOM 2433 O O . ASP A 1 319 ? -27.482 -1.552 -3.868 1.00 86.44 319 ASP A O 1
ATOM 2437 N N . PRO A 1 320 ? -28.803 -3.374 -3.763 1.00 87.81 320 PRO A N 1
ATOM 2438 C CA . PRO A 1 320 ? -28.435 -3.733 -2.393 1.00 87.81 320 PRO A CA 1
ATOM 2439 C C . PRO A 1 320 ? -26.961 -4.125 -2.228 1.00 87.81 320 PRO A C 1
ATOM 2441 O O . PRO A 1 320 ? -26.490 -4.263 -1.101 1.00 87.81 320 PRO A O 1
ATOM 2444 N N . ARG A 1 321 ? -26.232 -4.333 -3.329 1.00 92.19 321 ARG A N 1
ATOM 2445 C CA . ARG A 1 321 ? -24.797 -4.634 -3.335 1.00 92.19 321 ARG A CA 1
ATOM 2446 C C . ARG A 1 321 ? -23.935 -3.396 -3.563 1.00 92.19 321 ARG A C 1
ATOM 2448 O O . ARG A 1 321 ? -22.742 -3.529 -3.833 1.00 92.19 321 ARG A O 1
ATOM 2455 N N . ILE A 1 322 ? -24.521 -2.202 -3.502 1.00 92.25 322 ILE A N 1
ATOM 2456 C CA . ILE A 1 322 ? -23.766 -0.953 -3.458 1.00 92.25 322 ILE A CA 1
ATOM 2457 C C . ILE A 1 322 ? -23.431 -0.627 -2.006 1.00 92.25 322 ILE A C 1
ATOM 2459 O O . ILE A 1 322 ? -24.313 -0.541 -1.153 1.00 92.25 322 ILE A O 1
ATOM 2463 N N . VAL A 1 323 ? -22.145 -0.414 -1.749 1.00 92.31 323 VAL A N 1
ATOM 2464 C CA . VAL A 1 323 ? -21.628 0.101 -0.485 1.00 92.31 323 VAL A CA 1
ATOM 2465 C C . VAL A 1 323 ? -21.338 1.585 -0.654 1.00 92.31 323 VAL A C 1
ATOM 2467 O O . VAL A 1 323 ? -20.636 1.996 -1.581 1.00 92.31 323 VAL A O 1
ATOM 2470 N N . ASP A 1 324 ? -21.889 2.383 0.254 1.00 92.69 324 ASP A N 1
ATOM 2471 C CA . ASP A 1 324 ? -21.620 3.811 0.353 1.00 92.69 324 ASP A CA 1
ATOM 2472 C C . ASP A 1 324 ? -20.446 4.051 1.292 1.00 92.69 324 ASP A C 1
ATOM 2474 O O . ASP A 1 324 ? -20.497 3.663 2.456 1.00 92.69 324 ASP A O 1
ATOM 2478 N N . ILE A 1 325 ? -19.406 4.704 0.782 1.00 95.38 325 ILE A N 1
ATOM 2479 C CA . ILE A 1 325 ? -18.195 5.051 1.517 1.00 95.38 325 ILE A CA 1
ATOM 2480 C C . ILE A 1 325 ? -18.100 6.567 1.583 1.00 95.38 325 ILE A C 1
ATOM 2482 O O . ILE A 1 325 ? -18.027 7.237 0.553 1.00 95.38 325 ILE A O 1
ATOM 2486 N N . LEU A 1 326 ? -18.063 7.117 2.791 1.00 96.62 326 LEU A N 1
ATOM 2487 C CA . LEU A 1 326 ? -17.653 8.502 2.965 1.00 96.62 326 LEU A CA 1
ATOM 2488 C C . LEU A 1 326 ? -16.136 8.596 2.860 1.00 96.62 326 LEU A C 1
ATOM 2490 O O . LEU A 1 326 ? -15.433 7.708 3.330 1.00 96.62 326 LEU A O 1
ATOM 2494 N N . TYR A 1 327 ? -15.611 9.662 2.270 1.00 97.50 327 TYR A N 1
ATOM 2495 C CA . TYR A 1 327 ? -14.173 9.897 2.251 1.00 97.50 327 TYR A CA 1
ATOM 2496 C C . TYR A 1 327 ? -13.825 11.310 2.702 1.00 97.50 327 TYR A C 1
ATOM 2498 O O . TYR A 1 327 ? -14.530 12.272 2.408 1.00 97.50 327 TYR A O 1
ATOM 2506 N N . ALA A 1 328 ? -12.697 11.418 3.393 1.00 97.81 328 ALA A N 1
ATOM 2507 C CA . ALA A 1 328 ? -12.014 12.664 3.680 1.00 97.81 328 ALA A CA 1
ATOM 2508 C C . ALA A 1 328 ? -10.598 12.563 3.109 1.00 97.81 328 ALA A C 1
ATOM 2510 O O . ALA A 1 328 ? -9.888 11.587 3.371 1.00 97.81 328 ALA A O 1
ATOM 2511 N N . THR A 1 329 ? -10.185 13.531 2.296 1.00 96.50 329 THR A N 1
ATOM 2512 C CA . THR A 1 329 ? -8.902 13.467 1.600 1.00 96.50 329 THR A CA 1
ATOM 2513 C C . THR A 1 329 ? -8.145 14.784 1.602 1.00 96.50 329 THR A C 1
ATOM 2515 O O . THR A 1 329 ? -8.724 15.862 1.532 1.00 96.50 329 THR A O 1
ATOM 2518 N N . VAL A 1 330 ? -6.820 14.672 1.667 1.00 95.25 330 VAL A N 1
ATOM 2519 C CA . VAL A 1 330 ? -5.868 15.770 1.434 1.00 95.25 330 VAL A CA 1
ATOM 2520 C C . VAL A 1 330 ? -5.077 15.549 0.143 1.00 95.25 330 VAL A C 1
ATOM 2522 O O . VAL A 1 330 ? -3.943 16.006 0.011 1.00 95.25 330 VAL A O 1
ATOM 2525 N N . ARG A 1 331 ? -5.644 14.797 -0.804 1.00 92.62 331 ARG A N 1
ATOM 2526 C CA . ARG A 1 331 ? -5.096 14.626 -2.152 1.00 92.62 331 ARG A CA 1
ATOM 2527 C C . ARG A 1 331 ? -5.550 15.761 -3.055 1.00 92.62 331 ARG A C 1
ATOM 2529 O O . ARG A 1 331 ? -6.666 16.264 -2.927 1.00 92.62 331 ARG A O 1
ATOM 2536 N N . ALA A 1 332 ? -4.687 16.173 -3.973 1.00 87.94 332 ALA A N 1
ATOM 2537 C CA . ALA A 1 332 ? -5.025 17.171 -4.970 1.00 87.94 332 ALA A CA 1
ATOM 2538 C C . ALA A 1 332 ? -6.002 16.570 -5.998 1.00 87.94 332 ALA A C 1
ATOM 2540 O O . ALA A 1 332 ? -5.771 15.458 -6.481 1.00 87.94 332 ALA A O 1
ATOM 2541 N N . PRO A 1 333 ? -7.080 17.281 -6.367 1.00 84.62 333 PRO A N 1
ATOM 2542 C CA . PRO A 1 333 ? -8.001 16.804 -7.387 1.00 84.62 333 PRO A CA 1
ATOM 2543 C C . PRO A 1 333 ? -7.321 16.790 -8.761 1.00 84.62 333 PRO A C 1
ATOM 2545 O O . PRO A 1 333 ? -6.668 17.757 -9.172 1.00 84.62 333 PRO A O 1
ATOM 2548 N N . ASN A 1 334 ? -7.523 15.708 -9.503 1.00 79.56 334 ASN A N 1
ATOM 2549 C CA . ASN A 1 334 ? -7.082 15.555 -10.879 1.00 79.56 334 ASN A CA 1
ATOM 2550 C C . ASN A 1 334 ? -8.131 16.154 -11.830 1.00 79.56 334 ASN A C 1
ATOM 2552 O O . ASN A 1 334 ? -9.086 15.498 -12.250 1.00 79.56 334 ASN A O 1
ATOM 2556 N N . LYS A 1 335 ? -7.963 17.435 -12.170 1.00 71.62 335 LYS A N 1
ATOM 2557 C CA . LYS A 1 335 ? -8.925 18.175 -13.004 1.00 71.62 335 LYS A CA 1
ATOM 2558 C C . LYS A 1 335 ? -8.969 17.722 -14.467 1.00 71.62 335 LYS A C 1
ATOM 2560 O O . LYS A 1 335 ? -9.958 18.026 -15.125 1.00 71.62 335 LYS A O 1
ATOM 2565 N N . SER A 1 336 ? -7.929 17.062 -14.987 1.00 55.09 336 SER A N 1
ATOM 2566 C CA . SER A 1 336 ? -7.914 16.579 -16.377 1.00 55.09 336 SER A CA 1
ATOM 2567 C C . SER A 1 336 ? -8.715 15.295 -16.565 1.00 55.09 336 SER A C 1
ATOM 2569 O O . SER A 1 336 ? -9.326 15.137 -17.618 1.00 55.09 336 SER A O 1
ATOM 2571 N N . ASP A 1 337 ? -8.770 14.444 -15.537 1.00 59.09 337 ASP A N 1
ATOM 2572 C CA . ASP A 1 337 ? -9.428 13.129 -15.607 1.00 59.09 337 ASP A CA 1
ATOM 2573 C C . ASP A 1 337 ? -10.779 13.088 -14.877 1.00 59.09 337 ASP A C 1
ATOM 2575 O O . ASP A 1 337 ? -11.472 12.073 -14.888 1.00 59.09 337 ASP A O 1
ATOM 2579 N N . SER A 1 338 ? -11.182 14.201 -14.257 1.00 58.94 338 SER A N 1
ATOM 2580 C CA . SER A 1 338 ? -12.492 14.326 -13.615 1.00 58.94 338 SER A CA 1
ATOM 2581 C C . SER A 1 338 ? -13.609 14.351 -14.662 1.00 58.94 338 SER A C 1
ATOM 2583 O O . SER A 1 338 ? -13.681 15.264 -15.490 1.00 58.94 338 SER A O 1
ATOM 2585 N N . VAL A 1 339 ? -14.524 13.387 -14.581 1.00 58.59 339 VAL A N 1
ATOM 2586 C CA . VAL A 1 339 ? -15.783 13.373 -15.342 1.00 58.59 339 VAL A CA 1
ATOM 2587 C C . VAL A 1 339 ? -16.959 13.655 -14.398 1.00 58.59 339 VAL A C 1
ATOM 2589 O O . VAL A 1 339 ? -16.839 13.430 -13.191 1.00 58.59 339 VAL A O 1
ATOM 2592 N N . PRO A 1 340 ? -18.101 14.179 -14.888 1.00 51.91 340 PRO A N 1
ATOM 2593 C CA . PRO A 1 340 ? -19.278 14.389 -14.043 1.00 51.91 340 PRO A CA 1
ATOM 2594 C C . PRO A 1 340 ? -19.645 13.098 -13.302 1.00 51.91 340 PRO A C 1
ATOM 2596 O O . PRO A 1 340 ? -19.757 12.061 -13.940 1.00 51.91 340 PRO A O 1
ATOM 2599 N N . GLY A 1 341 ? -19.795 13.152 -11.974 1.00 57.75 341 GLY A N 1
ATOM 2600 C CA . GLY A 1 341 ? -20.092 11.981 -11.133 1.00 57.75 341 GLY A CA 1
ATOM 2601 C C . GLY A 1 341 ? -18.876 11.166 -10.653 1.00 57.75 341 GLY A C 1
ATOM 2602 O O . GLY A 1 341 ? -19.024 10.367 -9.725 1.00 57.75 341 GLY A O 1
ATOM 2603 N N . HIS A 1 342 ? -17.677 11.407 -11.197 1.00 69.12 342 HIS A N 1
ATOM 2604 C CA . HIS A 1 342 ? -16.429 10.746 -10.790 1.00 69.12 342 HIS A CA 1
ATOM 2605 C C . HIS A 1 342 ? -15.261 11.735 -10.754 1.00 69.12 342 HIS A C 1
ATOM 2607 O O . HIS A 1 342 ? -14.542 11.929 -11.737 1.00 69.12 342 HIS A O 1
ATOM 2613 N N . ALA A 1 343 ? -15.058 12.354 -9.594 1.00 74.19 343 ALA A N 1
ATOM 2614 C CA . ALA A 1 343 ? -13.827 13.072 -9.304 1.00 74.19 343 ALA A CA 1
ATOM 2615 C C . ALA A 1 343 ? -12.651 12.095 -9.195 1.00 74.19 343 ALA A C 1
ATOM 2617 O O . ALA A 1 343 ? -12.759 11.048 -8.560 1.00 74.19 343 ALA A O 1
ATOM 2618 N N . ALA A 1 344 ? -11.525 12.479 -9.788 1.00 78.00 344 ALA A N 1
ATOM 2619 C CA . ALA A 1 344 ? -10.262 11.763 -9.680 1.00 78.00 344 ALA A CA 1
ATOM 2620 C C . ALA A 1 344 ? -9.315 12.530 -8.746 1.00 78.00 344 ALA A C 1
ATOM 2622 O O . ALA A 1 344 ? -9.329 13.764 -8.717 1.00 78.00 344 ALA A O 1
ATOM 2623 N N . TYR A 1 345 ? -8.470 11.816 -8.004 1.00 81.00 345 TYR A N 1
ATOM 2624 C CA . TYR A 1 345 ? -7.502 12.396 -7.068 1.00 81.00 345 TYR A CA 1
ATOM 2625 C C . TYR A 1 345 ? -6.090 11.902 -7.386 1.00 81.00 345 TYR A C 1
ATOM 2627 O O . TYR A 1 345 ? -5.897 10.745 -7.741 1.00 81.00 345 TYR A O 1
ATOM 2635 N N . THR A 1 346 ? -5.091 12.776 -7.266 1.00 80.12 346 THR A N 1
ATOM 2636 C CA . THR A 1 346 ? -3.692 12.427 -7.551 1.00 80.12 346 THR A CA 1
ATOM 2637 C C . THR A 1 346 ? -2.948 11.952 -6.297 1.00 80.12 346 THR A C 1
ATOM 2639 O O . THR A 1 346 ? -3.473 11.929 -5.178 1.00 80.12 346 THR A O 1
ATOM 2642 N N . GLY A 1 347 ? -1.679 11.587 -6.477 1.00 76.56 347 GLY A N 1
ATOM 2643 C CA . GLY A 1 347 ? -0.727 11.392 -5.385 1.00 76.56 347 GLY A CA 1
ATOM 2644 C C . GLY A 1 347 ? -0.231 12.682 -4.726 1.00 76.56 347 GLY A C 1
ATOM 2645 O O . GLY A 1 347 ? 0.484 12.616 -3.730 1.00 76.56 347 GLY A O 1
ATOM 2646 N N . GLU A 1 348 ? -0.590 13.853 -5.260 1.00 81.88 348 GLU A N 1
ATOM 2647 C CA . GLU A 1 348 ? -0.087 15.134 -4.772 1.00 81.88 348 GLU A CA 1
ATOM 2648 C C . GLU A 1 348 ? -0.887 15.677 -3.590 1.00 81.88 348 GLU A C 1
ATOM 2650 O O . GLU A 1 348 ? -2.081 15.426 -3.440 1.00 81.88 348 GLU A O 1
ATOM 2655 N N . ARG A 1 349 ? -0.222 16.465 -2.743 1.00 85.69 349 ARG A N 1
ATOM 2656 C CA . ARG A 1 349 ? -0.840 17.092 -1.569 1.00 85.69 349 ARG A CA 1
ATOM 2657 C C . ARG A 1 349 ? -1.803 18.208 -1.964 1.00 85.69 349 ARG A C 1
ATOM 2659 O O . ARG A 1 349 ? -1.469 19.084 -2.759 1.00 85.69 349 ARG A O 1
ATOM 2666 N N . ASN A 1 350 ? -2.942 18.240 -1.291 1.00 88.56 350 ASN A N 1
ATOM 2667 C CA . ASN A 1 350 ? -3.818 19.394 -1.179 1.00 88.56 350 ASN A CA 1
ATOM 2668 C C . ASN A 1 350 ? -3.622 20.044 0.194 1.00 88.56 350 ASN A C 1
ATOM 2670 O O . ASN A 1 350 ? -3.413 19.361 1.196 1.00 88.56 350 ASN A O 1
ATOM 2674 N N . SER A 1 351 ? -3.675 21.373 0.247 1.00 83.75 351 SER A N 1
ATOM 2675 C CA . SER A 1 351 ? -3.601 22.111 1.511 1.00 83.75 351 SER A CA 1
ATOM 2676 C C . SER A 1 351 ? -4.931 22.128 2.264 1.00 83.75 351 SER A C 1
ATOM 2678 O O . SER A 1 351 ? -4.954 22.525 3.428 1.00 83.75 351 SER A O 1
ATOM 2680 N N . GLN A 1 352 ? -6.026 21.724 1.616 1.00 87.94 352 GLN A N 1
ATOM 2681 C CA . GLN A 1 352 ? -7.353 21.651 2.216 1.00 87.94 352 GLN A CA 1
ATOM 2682 C C . GLN A 1 352 ? -7.830 20.204 2.342 1.00 87.94 352 GLN A C 1
ATOM 2684 O O . GLN A 1 352 ? -7.559 19.371 1.477 1.00 87.94 352 GLN A O 1
ATOM 2689 N N . LEU A 1 353 ? -8.541 19.930 3.438 1.00 94.75 353 LEU A N 1
ATOM 2690 C CA . LEU A 1 353 ? -9.289 18.696 3.634 1.00 94.75 353 LEU A CA 1
ATOM 2691 C C . LEU A 1 353 ? -10.580 18.771 2.817 1.00 94.75 353 LEU A C 1
ATOM 2693 O O . LEU A 1 353 ? -11.403 19.659 3.035 1.00 94.75 353 LEU A O 1
ATOM 2697 N N . GLU A 1 354 ? -10.749 17.837 1.891 1.00 95.38 354 GLU A N 1
ATOM 2698 C CA . GLU A 1 354 ? -11.959 17.684 1.091 1.00 95.38 354 GLU A CA 1
ATOM 2699 C C . GLU A 1 354 ? -12.772 16.487 1.573 1.00 95.38 354 GLU A C 1
ATOM 2701 O O . GLU A 1 354 ? -12.218 15.451 1.943 1.00 95.38 354 GLU A O 1
ATOM 2706 N N . PHE A 1 355 ? -14.092 16.631 1.533 1.00 96.31 355 PHE A N 1
ATOM 2707 C CA . PHE A 1 355 ? -15.043 15.585 1.880 1.00 96.31 355 PHE A CA 1
ATOM 2708 C C . PHE A 1 355 ? -15.753 15.077 0.631 1.00 96.31 355 PHE A C 1
ATOM 2710 O O . PHE A 1 355 ? -15.932 15.813 -0.341 1.00 96.31 355 PHE A O 1
ATOM 2717 N N . GLY A 1 356 ? -16.204 13.829 0.661 1.00 95.19 356 GLY A N 1
ATOM 2718 C CA . GLY A 1 356 ? -17.025 13.294 -0.409 1.00 95.19 356 GLY A CA 1
ATOM 2719 C C . GLY A 1 356 ? -17.623 11.924 -0.132 1.00 95.19 356 GLY A C 1
ATOM 2720 O O . GLY A 1 356 ? -17.507 11.375 0.964 1.00 95.19 356 GLY A O 1
ATOM 2721 N N . ARG A 1 357 ? -18.281 11.367 -1.147 1.00 94.44 357 ARG A N 1
ATOM 2722 C CA . ARG A 1 357 ? -18.879 10.030 -1.129 1.00 94.44 357 ARG A CA 1
ATOM 2723 C C . ARG A 1 357 ? -18.440 9.242 -2.351 1.00 94.44 357 ARG A C 1
ATOM 2725 O O . ARG A 1 357 ? -18.578 9.705 -3.480 1.00 94.44 357 ARG A O 1
ATOM 2732 N N . ALA A 1 358 ? -17.981 8.022 -2.125 1.00 93.12 358 ALA A N 1
ATOM 2733 C CA . ALA A 1 358 ? -17.783 7.028 -3.163 1.00 93.12 358 ALA A CA 1
ATOM 2734 C C . ALA A 1 358 ? -18.861 5.942 -3.054 1.00 93.12 358 ALA A C 1
ATOM 2736 O O . ALA A 1 358 ? -19.217 5.518 -1.954 1.00 93.12 358 ALA A O 1
ATOM 2737 N N . ARG A 1 359 ? -19.384 5.487 -4.195 1.00 91.81 359 ARG A N 1
ATOM 2738 C CA . ARG A 1 359 ? -20.326 4.360 -4.269 1.00 91.81 359 ARG A CA 1
ATOM 2739 C C . ARG A 1 359 ? -19.651 3.210 -4.996 1.00 91.81 359 ARG A C 1
ATOM 2741 O O . ARG A 1 359 ? -19.188 3.386 -6.122 1.00 91.81 359 ARG A O 1
ATOM 2748 N N . ILE A 1 360 ? -19.577 2.048 -4.356 1.00 91.69 360 ILE A N 1
ATOM 2749 C CA . ILE A 1 360 ? -18.864 0.880 -4.881 1.00 91.69 360 ILE A CA 1
ATOM 2750 C C . ILE A 1 360 ? -19.843 -0.276 -5.007 1.00 91.69 360 ILE A C 1
ATOM 2752 O O . ILE A 1 360 ? -20.509 -0.633 -4.039 1.00 91.69 360 ILE A O 1
ATOM 2756 N N . ARG A 1 361 ? -19.923 -0.886 -6.187 1.00 91.94 361 ARG A N 1
ATOM 2757 C CA . ARG A 1 361 ? -20.718 -2.091 -6.427 1.00 91.94 361 ARG A CA 1
ATOM 2758 C C . ARG A 1 361 ? -19.867 -3.337 -6.197 1.00 91.94 361 ARG A C 1
ATOM 2760 O O . ARG A 1 361 ? -18.834 -3.491 -6.837 1.00 91.94 361 ARG A O 1
ATOM 2767 N N . ILE A 1 362 ? -20.329 -4.224 -5.319 1.00 91.62 362 ILE A N 1
ATOM 2768 C CA . ILE A 1 362 ? -19.664 -5.482 -4.946 1.00 91.62 362 ILE A CA 1
ATOM 2769 C C . ILE A 1 362 ? -20.125 -6.622 -5.866 1.00 91.62 362 ILE A C 1
ATOM 2771 O O . ILE A 1 362 ? -21.338 -6.796 -5.980 1.00 91.62 362 ILE A O 1
ATOM 2775 N N . PRO A 1 363 ? -19.245 -7.437 -6.477 1.00 88.06 363 PRO A N 1
ATOM 2776 C CA . PRO A 1 363 ? -19.633 -8.451 -7.466 1.00 88.06 363 PRO A CA 1
ATOM 2777 C C . PRO A 1 363 ? -20.442 -9.597 -6.874 1.00 88.06 363 PRO A C 1
ATOM 2779 O O . PRO A 1 363 ? -20.317 -9.867 -5.687 1.00 88.06 363 PRO A O 1
ATOM 2782 N N . GLU A 1 364 ? -21.260 -10.285 -7.677 1.00 86.31 364 GLU A N 1
ATOM 2783 C CA . GLU A 1 364 ? -22.190 -11.316 -7.184 1.00 86.31 364 GLU A CA 1
ATOM 2784 C C . GLU A 1 364 ? -21.485 -12.462 -6.454 1.00 86.31 364 GLU A C 1
ATOM 2786 O O . GLU A 1 364 ? -21.868 -12.798 -5.329 1.00 86.31 364 GLU A O 1
ATOM 2791 N N . ASP A 1 365 ? -20.410 -12.975 -7.054 1.00 81.31 365 ASP A N 1
ATOM 2792 C CA . ASP A 1 365 ? -19.629 -14.119 -6.565 1.00 81.31 365 ASP A CA 1
ATOM 2793 C C . ASP A 1 365 ? -18.465 -13.711 -5.641 1.00 81.31 365 ASP A C 1
ATOM 2795 O O . ASP A 1 365 ? -17.491 -14.458 -5.500 1.00 81.31 365 ASP A O 1
ATOM 2799 N N . HIS A 1 366 ? -18.550 -12.523 -5.032 1.00 86.31 366 HIS A N 1
ATOM 2800 C CA . HIS A 1 366 ? -17.515 -11.992 -4.149 1.00 86.31 366 HIS A CA 1
ATOM 2801 C C . HIS A 1 366 ? -17.145 -12.973 -3.031 1.00 86.31 366 HIS A C 1
ATOM 2803 O O . HIS A 1 366 ? -18.009 -13.502 -2.319 1.00 86.31 366 HIS A O 1
ATOM 2809 N N . LYS A 1 367 ? -15.841 -13.192 -2.859 1.00 83.31 367 LYS A N 1
ATOM 2810 C CA . LYS A 1 367 ? -15.285 -14.029 -1.798 1.00 83.31 367 LYS A CA 1
ATOM 2811 C C . LYS A 1 367 ? -14.704 -13.150 -0.709 1.00 83.31 367 LYS A C 1
ATOM 2813 O O . LYS A 1 367 ? -13.904 -12.265 -0.984 1.00 83.31 367 LYS A O 1
ATOM 2818 N N . ILE A 1 368 ? -15.030 -13.494 0.534 1.00 81.25 368 ILE A N 1
ATOM 2819 C CA . ILE A 1 368 ? -14.496 -12.788 1.695 1.00 81.25 368 ILE A CA 1
ATOM 2820 C C . ILE A 1 368 ? -12.971 -12.777 1.635 1.00 81.25 368 ILE A C 1
ATOM 2822 O O . ILE A 1 368 ? -12.331 -13.821 1.475 1.00 81.25 368 ILE A O 1
ATOM 2826 N N . GLY A 1 369 ? -12.425 -11.576 1.756 1.00 73.56 369 GLY A N 1
ATOM 2827 C CA . GLY A 1 369 ? -11.008 -11.311 1.665 1.00 73.56 369 GLY A CA 1
ATOM 2828 C C . GLY A 1 369 ? -10.457 -11.282 0.247 1.00 73.56 369 GLY A C 1
ATOM 2829 O O . GLY A 1 369 ? -9.259 -11.441 0.055 1.00 73.56 369 GLY A O 1
ATOM 2830 N N . ARG A 1 370 ? -11.279 -11.125 -0.786 1.00 75.75 370 ARG A N 1
ATOM 2831 C CA . ARG A 1 370 ? -10.783 -10.982 -2.158 1.00 75.75 370 ARG A CA 1
ATOM 2832 C C . ARG A 1 370 ? -11.274 -9.689 -2.757 1.00 75.75 370 ARG A C 1
ATOM 2834 O O . ARG A 1 370 ? -12.460 -9.424 -2.786 1.00 75.75 370 ARG A O 1
ATOM 2841 N N . LEU A 1 371 ? -10.351 -8.893 -3.275 1.00 75.19 371 LEU A N 1
ATOM 2842 C CA . LEU A 1 371 ? -10.712 -7.761 -4.107 1.00 75.19 371 LEU A CA 1
ATOM 2843 C C . LEU A 1 371 ? -10.729 -8.235 -5.562 1.00 75.19 371 LEU A C 1
ATOM 2845 O O . LEU A 1 371 ? -9.688 -8.284 -6.214 1.00 75.19 371 LEU A O 1
ATOM 2849 N N . GLU A 1 372 ? -11.889 -8.669 -6.062 1.00 73.69 372 GLU A N 1
ATOM 2850 C CA . GLU A 1 372 ? -12.008 -9.069 -7.463 1.00 73.69 372 GLU A CA 1
ATOM 2851 C C . GLU A 1 372 ? -11.962 -7.829 -8.360 1.00 73.69 372 GLU A C 1
ATOM 2853 O O . GLU A 1 372 ? -12.939 -7.095 -8.498 1.00 73.69 372 GLU A O 1
ATOM 2858 N N . LEU A 1 373 ? -10.805 -7.586 -8.965 1.00 71.19 373 LEU A N 1
ATOM 2859 C CA . LEU A 1 373 ? -10.609 -6.555 -9.978 1.00 71.19 373 LEU A CA 1
ATOM 2860 C C . LEU A 1 373 ? -10.596 -7.197 -11.373 1.00 71.19 373 LEU A C 1
ATOM 2862 O O . LEU A 1 373 ? -10.298 -8.391 -11.486 1.00 71.19 373 LEU A O 1
ATOM 2866 N N . PRO A 1 374 ? -10.930 -6.445 -12.438 1.00 61.34 374 PRO A N 1
ATOM 2867 C CA . PRO A 1 374 ? -10.842 -6.929 -13.799 1.00 61.34 374 PRO A CA 1
ATOM 2868 C C . PRO A 1 374 ? -9.456 -7.477 -14.053 1.00 61.34 374 PRO A C 1
ATOM 2870 O O . PRO A 1 374 ? -8.468 -6.787 -13.842 1.00 61.34 374 PRO A O 1
ATOM 2873 N N . GLY A 1 375 ? -9.383 -8.730 -14.492 1.00 49.47 375 GLY A N 1
ATOM 2874 C CA . GLY A 1 375 ? -8.119 -9.297 -14.914 1.00 49.47 375 GLY A CA 1
ATOM 2875 C C . GLY A 1 375 ? -7.584 -8.488 -16.086 1.00 49.47 375 GLY A C 1
ATOM 2876 O O . GLY A 1 375 ? -8.305 -8.175 -17.035 1.00 49.47 375 GLY A O 1
ATOM 2877 N N . GLY A 1 376 ? -6.311 -8.151 -16.035 1.00 42.75 376 GLY A N 1
ATOM 2878 C CA . GLY A 1 376 ? -5.674 -7.428 -17.110 1.00 42.75 376 GLY A CA 1
ATOM 2879 C C . GLY A 1 376 ? -4.288 -7.975 -17.321 1.00 42.75 376 GLY A C 1
ATOM 2880 O O . GLY A 1 376 ? -3.568 -8.224 -16.355 1.00 42.75 376 GLY A O 1
ATOM 2881 N N . LEU A 1 377 ? -3.906 -8.164 -18.576 1.00 35.94 377 LEU A N 1
ATOM 2882 C CA . LEU A 1 377 ? -2.493 -8.134 -18.886 1.00 35.94 377 LEU A CA 1
ATOM 2883 C C . LEU A 1 377 ? -2.173 -6.733 -19.384 1.00 35.94 377 LEU A C 1
ATOM 2885 O O . LEU A 1 377 ? -2.202 -6.455 -20.583 1.00 35.94 377 LEU A O 1
ATOM 2889 N N . SER A 1 378 ? -1.916 -5.851 -18.426 1.00 35.09 378 SER A N 1
ATOM 2890 C CA . SER A 1 378 ? -1.304 -4.560 -18.689 1.00 35.09 378 SER A CA 1
ATOM 2891 C C . SER A 1 378 ? 0.162 -4.840 -18.938 1.00 35.09 378 SER A C 1
ATOM 2893 O O . SER A 1 378 ? 0.921 -5.172 -18.029 1.00 35.09 378 SER A O 1
ATOM 2895 N N . VAL A 1 379 ? 0.534 -4.814 -20.208 1.00 31.86 379 VAL A N 1
ATOM 2896 C CA . VAL A 1 379 ? 1.922 -4.947 -20.610 1.00 31.86 379 VAL A CA 1
ATOM 2897 C C . VAL A 1 379 ? 2.321 -3.551 -20.930 1.00 31.86 379 VAL A C 1
ATOM 2899 O O . VAL A 1 379 ? 1.750 -2.940 -21.829 1.00 31.86 379 VAL A O 1
ATOM 2902 N N . PHE A 1 380 ? 3.261 -3.046 -20.148 1.00 30.44 380 PHE A N 1
ATOM 2903 C CA . PHE A 1 380 ? 3.847 -1.776 -20.434 1.00 30.44 380 PHE A CA 1
ATOM 2904 C C . PHE A 1 380 ? 2.809 -0.636 -20.536 1.00 30.44 380 PHE A C 1
ATOM 2906 O O . PHE A 1 380 ? 2.702 -0.016 -21.572 1.00 30.44 380 PHE A O 1
ATOM 2913 N N . GLY A 1 381 ? 1.987 -0.397 -19.505 1.00 31.06 381 GLY A N 1
ATOM 2914 C CA . GLY A 1 381 ? 1.039 0.746 -19.416 1.00 31.06 381 GLY A CA 1
ATOM 2915 C C . GLY A 1 381 ? -0.050 0.838 -20.491 1.00 31.06 381 GLY A C 1
ATOM 2916 O O . GLY A 1 381 ? -0.840 1.778 -20.496 1.00 31.06 381 GLY A O 1
ATOM 2917 N N . PHE A 1 382 ? -0.142 -0.174 -21.348 1.00 31.70 382 PHE A N 1
ATOM 2918 C CA . PHE A 1 382 ? -1.285 -0.431 -22.201 1.00 31.70 382 PHE A CA 1
ATOM 2919 C C . PHE A 1 382 ? -1.884 -1.771 -21.804 1.00 31.70 382 PHE A C 1
ATOM 2921 O O . PHE A 1 382 ? -1.192 -2.781 -21.629 1.00 31.70 382 PHE A O 1
ATOM 2928 N N . ASP A 1 383 ? -3.201 -1.801 -21.722 1.00 37.25 383 ASP A N 1
ATOM 2929 C CA . ASP A 1 383 ? -3.924 -3.024 -21.431 1.00 37.25 383 ASP A CA 1
ATOM 2930 C C . ASP A 1 383 ? -4.015 -3.890 -22.700 1.00 37.25 383 ASP A C 1
ATOM 2932 O O . ASP A 1 383 ? -4.936 -3.731 -23.501 1.00 37.25 383 ASP A O 1
ATOM 2936 N N . LEU A 1 384 ? -3.059 -4.815 -22.907 1.00 32.75 384 LEU A N 1
ATOM 2937 C CA . LEU A 1 384 ? -3.072 -5.756 -24.050 1.00 32.75 384 LEU A CA 1
ATOM 2938 C C . LEU A 1 384 ? -4.300 -6.664 -24.010 1.00 32.75 384 LEU A C 1
ATOM 2940 O O . LEU A 1 384 ? -4.882 -7.018 -25.035 1.00 32.75 384 LEU A O 1
ATOM 2944 N N . ILE A 1 385 ? -4.675 -7.063 -22.799 1.00 35.91 385 ILE A N 1
ATOM 2945 C CA . ILE A 1 385 ? -5.928 -7.740 -22.513 1.00 35.91 385 ILE A CA 1
ATOM 2946 C C . ILE A 1 385 ? -6.515 -6.982 -21.340 1.00 35.91 385 ILE A C 1
ATOM 2948 O O . ILE A 1 385 ? -6.067 -7.174 -20.217 1.00 35.91 385 ILE A O 1
ATOM 2952 N N . ARG A 1 386 ? -7.498 -6.121 -21.594 1.00 50.69 386 ARG A N 1
ATOM 2953 C CA . ARG A 1 386 ? -8.319 -5.529 -20.541 1.00 50.69 386 ARG A CA 1
ATOM 2954 C C . ARG A 1 386 ? -9.590 -6.344 -20.446 1.00 50.69 386 ARG A C 1
ATOM 2956 O O . ARG A 1 386 ? -10.406 -6.325 -21.373 1.00 50.69 386 ARG A O 1
ATOM 2963 N N . GLN A 1 387 ? -9.780 -7.082 -19.359 1.00 51.19 387 GLN A N 1
ATOM 2964 C CA . GLN A 1 387 ? -11.118 -7.573 -19.089 1.00 51.19 387 GLN A CA 1
ATOM 2965 C C . GLN A 1 387 ? -11.996 -6.344 -18.864 1.00 51.19 387 GLN A C 1
ATOM 2967 O O . GLN A 1 387 ? -11.700 -5.505 -18.015 1.00 51.19 387 GLN A O 1
ATOM 2972 N N . ALA A 1 388 ? -13.055 -6.209 -19.661 1.00 58.84 388 ALA A N 1
ATOM 2973 C CA . ALA A 1 388 ? -14.027 -5.158 -19.424 1.00 58.84 388 ALA A CA 1
ATOM 2974 C C . ALA A 1 388 ? -14.542 -5.284 -17.977 1.00 58.84 388 ALA A C 1
ATOM 2976 O O . ALA A 1 388 ? -14.793 -6.413 -17.527 1.00 58.84 388 ALA A O 1
ATOM 2977 N N . PRO A 1 389 ? -14.686 -4.168 -17.243 1.00 68.31 389 PRO A N 1
ATOM 2978 C CA . PRO A 1 389 ? -15.290 -4.201 -15.923 1.00 68.31 389 PRO A CA 1
ATOM 2979 C C . PRO A 1 389 ? -16.670 -4.868 -16.009 1.00 68.31 389 PRO A C 1
ATOM 2981 O O . PRO A 1 389 ? -17.485 -4.518 -16.861 1.00 68.31 389 PRO A O 1
ATOM 2984 N N . ASP A 1 390 ? -16.905 -5.880 -15.174 1.00 71.31 390 ASP A N 1
ATOM 2985 C CA . ASP A 1 390 ? -18.124 -6.687 -15.177 1.00 71.31 390 ASP A CA 1
ATOM 2986 C C . ASP A 1 390 ? -18.724 -6.598 -13.771 1.00 71.31 390 ASP A C 1
ATOM 2988 O O . ASP A 1 390 ? -18.095 -7.090 -12.831 1.00 71.31 390 ASP A O 1
ATOM 2992 N N . PRO A 1 391 ? -19.913 -5.993 -13.599 1.00 78.69 391 PRO A N 1
ATOM 2993 C CA . PRO A 1 391 ? -20.526 -5.790 -12.285 1.00 78.69 391 PRO A CA 1
ATOM 2994 C C . PRO A 1 391 ? -20.831 -7.095 -11.545 1.00 78.69 391 PRO A C 1
ATOM 2996 O O . PRO A 1 391 ? -21.027 -7.078 -10.333 1.00 78.69 391 PRO A O 1
ATOM 2999 N N . ASN A 1 392 ? -20.879 -8.230 -12.250 1.00 79.50 392 ASN A N 1
ATOM 3000 C CA . ASN A 1 392 ? -21.102 -9.530 -11.624 1.00 79.50 392 ASN A CA 1
ATOM 3001 C C . ASN A 1 392 ? -19.806 -10.162 -11.113 1.00 79.50 392 ASN A C 1
ATOM 3003 O O . ASN A 1 392 ? -19.868 -11.031 -10.247 1.00 79.50 392 ASN A O 1
ATOM 3007 N N . LYS A 1 393 ? -18.650 -9.750 -11.648 1.00 73.62 393 LYS A N 1
ATOM 3008 C CA . LYS A 1 393 ? -17.352 -10.389 -11.387 1.00 73.62 393 LYS A CA 1
ATOM 3009 C C . LYS A 1 393 ? -16.360 -9.501 -10.663 1.00 73.62 393 LYS A C 1
ATOM 3011 O O . LYS A 1 393 ? -15.493 -10.046 -9.994 1.00 73.62 393 LYS A O 1
ATOM 3016 N N . HIS A 1 394 ? -16.462 -8.183 -10.808 1.00 79.25 394 HIS A N 1
ATOM 3017 C CA . HIS A 1 394 ? -15.517 -7.243 -10.222 1.00 79.25 394 HIS A CA 1
ATOM 3018 C C . HIS A 1 394 ? -16.193 -6.201 -9.337 1.00 79.25 394 HIS A C 1
ATOM 3020 O O . HIS A 1 394 ? -17.359 -5.851 -9.530 1.00 79.25 394 HIS A O 1
ATOM 3026 N N . PHE A 1 395 ? -15.420 -5.668 -8.397 1.00 83.25 395 PHE A N 1
ATOM 3027 C CA . PHE A 1 395 ? -15.751 -4.423 -7.720 1.00 83.25 395 PHE A CA 1
ATOM 3028 C C . PHE A 1 395 ? -15.771 -3.283 -8.732 1.00 83.25 395 PHE A C 1
ATOM 3030 O O . PHE A 1 395 ? -14.838 -3.168 -9.519 1.00 83.25 395 PHE A O 1
ATOM 3037 N N . LEU A 1 396 ? -16.798 -2.432 -8.700 1.00 83.75 396 LEU A N 1
ATOM 3038 C CA . LEU A 1 396 ? -16.898 -1.268 -9.586 1.00 83.75 396 LEU A CA 1
ATOM 3039 C C . LEU A 1 396 ? -17.087 0.025 -8.806 1.00 83.75 396 LEU A C 1
ATOM 3041 O O . LEU A 1 396 ? -17.972 0.109 -7.954 1.00 83.75 396 LEU A O 1
ATOM 3045 N N . ILE A 1 397 ? -16.325 1.058 -9.159 1.00 85.62 397 ILE A N 1
ATOM 3046 C CA . ILE A 1 397 ? -16.520 2.414 -8.645 1.00 85.62 397 ILE A CA 1
ATOM 3047 C C . ILE A 1 397 ? -17.629 3.072 -9.474 1.00 85.62 397 ILE A C 1
ATOM 3049 O O . ILE A 1 397 ? -17.435 3.480 -10.622 1.00 85.62 397 ILE A O 1
ATOM 3053 N N . ARG A 1 398 ? -18.823 3.153 -8.886 1.00 83.88 398 ARG A N 1
ATOM 3054 C CA . ARG A 1 398 ? -20.037 3.685 -9.522 1.00 83.88 398 ARG A CA 1
ATOM 3055 C C . ARG A 1 398 ? -20.083 5.203 -9.537 1.00 83.88 398 ARG A C 1
ATOM 3057 O O . ARG A 1 398 ? -20.632 5.766 -10.472 1.00 83.88 398 ARG A O 1
ATOM 3064 N N . SER A 1 399 ? -19.518 5.846 -8.519 1.00 84.44 399 SER A N 1
ATOM 3065 C CA . SER A 1 399 ? -19.372 7.301 -8.456 1.00 84.44 399 SER A CA 1
ATOM 3066 C C . SER A 1 399 ? -18.330 7.693 -7.416 1.00 84.44 399 SER A C 1
ATOM 3068 O O . SER A 1 399 ? -18.202 7.018 -6.391 1.00 84.44 399 SER A O 1
ATOM 3070 N N . VAL A 1 400 ? -17.663 8.823 -7.637 1.00 89.06 400 VAL A N 1
ATOM 3071 C CA . VAL A 1 400 ? -16.828 9.527 -6.651 1.00 89.06 400 VAL A CA 1
ATOM 3072 C C . VAL A 1 400 ? -17.255 10.987 -6.670 1.00 89.06 400 VAL A C 1
ATOM 3074 O O . VAL A 1 400 ? -16.967 11.719 -7.614 1.00 89.06 400 VAL A O 1
ATOM 3077 N N . GLN A 1 401 ? -17.989 11.403 -5.647 1.00 89.62 401 GLN A N 1
ATOM 3078 C CA . GLN A 1 401 ? -18.615 12.714 -5.587 1.00 89.62 401 GLN A CA 1
ATOM 3079 C C . GLN A 1 401 ? -17.996 13.549 -4.462 1.00 89.62 401 GLN A C 1
ATOM 3081 O O . GLN A 1 401 ? -18.217 13.228 -3.291 1.00 89.62 401 GLN A O 1
ATOM 3086 N N . PRO A 1 402 ? -17.283 14.643 -4.783 1.00 91.44 402 PRO A N 1
ATOM 3087 C CA . PRO A 1 402 ? -16.925 15.653 -3.800 1.00 91.44 402 PRO A CA 1
ATOM 3088 C C . PRO A 1 402 ? -18.195 16.266 -3.213 1.00 91.44 402 PRO A C 1
ATOM 3090 O O . PRO A 1 402 ? -19.134 16.583 -3.947 1.00 91.44 402 PRO A O 1
ATOM 3093 N N . LEU A 1 403 ? -18.223 16.433 -1.897 1.00 91.75 403 LEU A N 1
ATOM 3094 C CA . LEU A 1 403 ? -19.347 17.002 -1.166 1.00 91.75 403 LEU A CA 1
ATOM 3095 C C . LEU A 1 403 ? -18.936 18.333 -0.541 1.00 91.75 403 LEU A C 1
ATOM 3097 O O . LEU A 1 403 ? -17.820 18.498 -0.044 1.00 91.75 403 LEU A O 1
ATOM 3101 N N . THR A 1 404 ? -19.862 19.289 -0.530 1.00 93.00 404 THR A N 1
ATOM 3102 C CA . THR A 1 404 ? -19.721 20.460 0.339 1.00 93.00 404 THR A CA 1
ATOM 3103 C C . THR A 1 404 ? -19.824 20.028 1.802 1.00 93.00 404 THR A C 1
ATOM 3105 O O . THR A 1 404 ? -20.370 18.969 2.110 1.00 93.00 404 THR A O 1
ATOM 3108 N N . SER A 1 405 ? -19.342 20.861 2.728 1.00 90.50 405 SER A N 1
ATOM 3109 C CA . SER A 1 405 ? -19.495 20.576 4.160 1.00 90.50 405 SER A CA 1
ATOM 3110 C C . SER A 1 405 ? -20.961 20.370 4.552 1.00 90.50 405 SER A C 1
ATOM 3112 O O . SER A 1 405 ? -21.247 19.440 5.285 1.00 90.50 405 SER A O 1
ATOM 3114 N N . GLU A 1 406 ? -21.887 21.162 4.003 1.00 91.38 406 GLU A N 1
ATOM 3115 C CA . GLU A 1 406 ? -23.330 21.011 4.247 1.00 91.38 406 GLU A CA 1
ATOM 3116 C C . GLU A 1 406 ? -23.857 19.657 3.750 1.00 91.38 406 GLU A C 1
ATOM 3118 O O . GLU A 1 406 ? -24.522 18.946 4.492 1.00 91.38 406 GLU A O 1
ATOM 3123 N N . GLN A 1 407 ? -23.485 19.239 2.535 1.00 93.00 407 GLN A N 1
ATOM 3124 C CA . GLN A 1 407 ? -23.899 17.939 1.995 1.00 93.00 407 GLN A CA 1
ATOM 3125 C C . GLN A 1 407 ? -23.317 16.757 2.779 1.00 93.00 407 GLN A C 1
ATOM 3127 O O . GLN A 1 407 ? -23.974 15.728 2.923 1.00 93.00 407 GLN A O 1
ATOM 3132 N N . TRP A 1 408 ? -22.075 16.884 3.248 1.00 93.62 408 TRP A N 1
ATOM 3133 C CA . TRP A 1 408 ? -21.442 15.903 4.123 1.00 93.62 408 TRP A CA 1
ATOM 3134 C C . TRP A 1 408 ? -22.191 15.787 5.451 1.00 93.62 408 TRP A C 1
ATOM 3136 O O . TRP A 1 408 ? -22.524 14.679 5.873 1.00 93.62 408 TRP A O 1
ATOM 3146 N N . ASP A 1 409 ? -22.497 16.930 6.067 1.00 92.06 409 ASP A N 1
ATOM 3147 C CA . ASP A 1 409 ? -23.197 16.992 7.345 1.00 92.06 409 ASP A CA 1
ATOM 3148 C C . ASP A 1 409 ? -24.596 16.368 7.241 1.00 92.06 409 ASP A C 1
ATOM 3150 O O . ASP A 1 409 ? -24.929 15.457 8.001 1.00 92.06 409 ASP A O 1
ATOM 3154 N N . ASP A 1 410 ? -25.373 16.795 6.239 1.00 90.00 410 ASP A N 1
ATOM 3155 C CA . ASP A 1 410 ? -26.719 16.288 5.963 1.00 90.00 410 ASP A CA 1
ATOM 3156 C C . ASP A 1 410 ? -26.711 14.773 5.733 1.00 90.00 410 ASP A C 1
ATOM 3158 O O . ASP A 1 410 ? -27.607 14.054 6.185 1.00 90.00 410 ASP A O 1
ATOM 3162 N N . LEU A 1 411 ? -25.693 14.261 5.035 1.00 89.81 411 LEU A N 1
ATOM 3163 C CA . LEU A 1 411 ? -25.573 12.839 4.753 1.00 89.81 411 LEU A CA 1
ATOM 3164 C C . LEU A 1 411 ? -25.323 12.034 6.033 1.00 89.81 411 LEU A C 1
ATOM 3166 O O . LEU A 1 411 ? -26.005 11.029 6.243 1.00 89.81 411 LEU A O 1
ATOM 3170 N N . ILE A 1 412 ? -24.415 12.478 6.906 1.00 91.44 412 ILE A N 1
ATOM 3171 C CA . ILE A 1 412 ? -24.161 11.809 8.192 1.00 91.44 412 ILE A CA 1
ATOM 3172 C C . ILE A 1 412 ? -25.413 11.842 9.072 1.00 91.44 412 ILE A C 1
ATOM 3174 O O . ILE A 1 412 ? -25.829 10.799 9.589 1.00 91.44 412 ILE A O 1
ATOM 3178 N N . ASP A 1 413 ? -26.050 13.005 9.192 1.00 88.50 413 ASP A N 1
ATOM 3179 C CA . ASP A 1 413 ? -27.233 13.185 10.034 1.00 88.50 413 ASP A CA 1
ATOM 3180 C C . ASP A 1 413 ? -28.433 12.374 9.517 1.00 88.50 413 ASP A C 1
ATOM 3182 O O . ASP A 1 413 ? -29.197 11.820 10.310 1.00 88.50 413 ASP A O 1
ATOM 3186 N N . SER A 1 414 ? -28.569 12.223 8.193 1.00 85.00 414 SER A N 1
ATOM 3187 C CA . SER A 1 414 ? -29.635 11.420 7.578 1.00 85.00 414 SER A CA 1
ATOM 3188 C C . SER A 1 414 ? -29.498 9.917 7.839 1.00 85.00 414 SER A C 1
ATOM 3190 O O . SER A 1 414 ? -30.507 9.224 7.992 1.00 85.00 414 SER A O 1
ATOM 3192 N N . VAL A 1 415 ? -28.264 9.405 7.913 1.00 80.06 415 VAL A N 1
ATOM 3193 C CA . VAL A 1 415 ? -27.989 7.996 8.234 1.00 80.06 415 VAL A CA 1
ATOM 3194 C C . VAL A 1 415 ? -28.138 7.753 9.743 1.00 80.06 415 VAL A C 1
ATOM 3196 O O . VAL A 1 415 ? -28.487 6.648 10.160 1.00 80.06 415 VAL A O 1
ATOM 3199 N N . GLY A 1 416 ? -27.896 8.781 10.569 1.00 75.94 416 GLY A N 1
ATOM 3200 C CA . GLY A 1 416 ? -27.961 8.726 12.032 1.00 75.94 416 GLY A CA 1
ATOM 3201 C C . GLY A 1 416 ? -27.096 7.634 12.688 1.00 75.94 416 GLY A C 1
ATOM 3202 O O . GLY A 1 416 ? -27.565 6.995 13.642 1.00 75.94 416 GLY A O 1
ATOM 3203 N N . PRO A 1 417 ? -25.869 7.346 12.203 1.00 73.25 417 PRO A N 1
ATOM 3204 C CA . PRO A 1 417 ? -25.071 6.249 12.723 1.00 73.25 417 PRO A CA 1
ATOM 3205 C C . PRO A 1 417 ? -24.560 6.577 14.132 1.00 73.25 417 PRO A C 1
ATOM 3207 O O . PRO A 1 417 ? -24.089 7.676 14.408 1.00 73.25 417 PRO A O 1
ATOM 3210 N N . LYS A 1 418 ? -24.601 5.596 15.040 1.00 82.75 418 LYS A N 1
ATOM 3211 C CA . LYS A 1 418 ? -23.985 5.732 16.377 1.00 82.75 418 LYS A CA 1
ATOM 3212 C C . LYS A 1 418 ? -22.496 5.394 16.390 1.00 82.75 418 LYS A C 1
ATOM 3214 O O . LYS A 1 418 ? -21.778 5.850 17.286 1.00 82.75 418 LYS A O 1
ATOM 3219 N N . ASP A 1 419 ? -22.070 4.621 15.393 1.00 92.69 419 ASP A N 1
ATOM 3220 C CA . ASP A 1 419 ? -20.748 4.023 15.278 1.00 92.69 419 ASP A CA 1
ATOM 3221 C C . ASP A 1 419 ? -20.193 4.282 13.863 1.00 92.69 419 ASP A C 1
ATOM 3223 O O . ASP A 1 419 ? -20.943 4.244 12.883 1.00 92.69 419 ASP A O 1
ATOM 3227 N N . ALA A 1 420 ? -18.888 4.529 13.752 1.00 95.88 420 ALA A N 1
ATOM 3228 C CA . ALA A 1 420 ? -18.178 4.698 12.485 1.00 95.88 420 ALA A CA 1
ATOM 3229 C C . ALA A 1 420 ? -16.872 3.897 12.474 1.00 95.88 420 ALA A C 1
ATOM 3231 O O . ALA A 1 420 ? -16.244 3.726 13.520 1.00 95.88 420 ALA A O 1
ATOM 3232 N N . VAL A 1 421 ? -16.435 3.452 11.297 1.00 97.50 421 VAL A N 1
ATOM 3233 C CA . VAL A 1 421 ? -15.108 2.866 11.086 1.00 97.50 421 VAL A CA 1
ATOM 3234 C C . VAL A 1 421 ? -14.335 3.721 10.097 1.00 97.50 421 VAL A C 1
ATOM 3236 O O . VAL A 1 421 ? -14.800 3.973 8.989 1.00 97.50 421 VAL A O 1
ATOM 3239 N N . ILE A 1 422 ? -13.154 4.170 10.508 1.00 98.38 422 ILE A N 1
ATOM 3240 C CA . ILE A 1 422 ? -12.226 4.902 9.657 1.00 98.38 422 ILE A CA 1
ATOM 3241 C C . ILE A 1 422 ? -11.154 3.933 9.172 1.00 98.38 422 ILE A C 1
ATOM 3243 O O . ILE A 1 422 ? -10.454 3.333 9.988 1.00 98.38 422 ILE A O 1
ATOM 3247 N N . PHE A 1 423 ? -10.999 3.801 7.860 1.00 98.06 423 PHE A N 1
ATOM 3248 C CA . PHE A 1 423 ? -9.859 3.114 7.264 1.00 98.06 423 PHE A CA 1
ATOM 3249 C C . PHE A 1 423 ? -8.798 4.126 6.828 1.00 98.06 423 PHE A C 1
ATOM 3251 O O . PHE A 1 423 ? -9.114 5.111 6.156 1.00 98.06 423 PHE A O 1
ATOM 3258 N N . VAL A 1 424 ? -7.541 3.868 7.193 1.00 97.50 424 VAL A N 1
ATOM 3259 C CA . VAL A 1 424 ? -6.373 4.658 6.782 1.00 97.50 424 VAL A CA 1
ATOM 3260 C C . VAL A 1 424 ? -5.408 3.753 6.020 1.00 97.50 424 VAL A C 1
ATOM 3262 O O . VAL A 1 424 ? -4.823 2.831 6.594 1.00 97.50 424 VAL A O 1
ATOM 3265 N N . HIS A 1 425 ? -5.257 4.015 4.720 1.00 91.06 425 HIS A N 1
ATOM 3266 C CA . HIS A 1 425 ? -4.405 3.221 3.831 1.00 91.06 425 HIS A CA 1
ATOM 3267 C C . HIS A 1 425 ? -2.902 3.424 4.107 1.00 91.06 425 HIS A C 1
ATOM 3269 O O . HIS A 1 425 ? -2.501 4.358 4.808 1.00 91.06 425 HIS A O 1
ATOM 3275 N N . GLY A 1 426 ? -2.075 2.541 3.536 1.00 84.56 426 GLY A N 1
ATOM 3276 C CA . GLY A 1 426 ? -0.617 2.545 3.677 1.00 84.56 426 GLY A CA 1
ATOM 3277 C C . GLY A 1 426 ? 0.102 3.369 2.606 1.00 84.56 426 GLY A C 1
ATOM 3278 O O . GLY A 1 426 ? -0.511 4.191 1.923 1.00 84.56 426 GLY A O 1
ATOM 3279 N N . PHE A 1 427 ? 1.418 3.162 2.502 1.00 72.50 427 PHE A N 1
ATOM 3280 C CA . PHE A 1 427 ? 2.250 3.734 1.440 1.00 72.50 427 PHE A CA 1
ATOM 3281 C C . PHE A 1 427 ? 1.931 3.079 0.088 1.00 72.50 427 PHE A C 1
ATOM 3283 O O . PHE A 1 427 ? 1.387 1.974 0.044 1.00 72.50 427 PHE A O 1
ATOM 3290 N N . ASN A 1 428 ? 2.317 3.732 -1.010 1.00 69.19 428 ASN A N 1
ATOM 3291 C CA . ASN A 1 428 ? 2.139 3.212 -2.368 1.00 69.19 428 ASN A CA 1
ATOM 3292 C C . ASN A 1 428 ? 0.667 2.971 -2.770 1.00 69.19 428 ASN A C 1
ATOM 3294 O O . ASN A 1 428 ? 0.417 2.162 -3.651 1.00 69.19 428 ASN A O 1
ATOM 3298 N N . ASN A 1 429 ? -0.320 3.646 -2.170 1.00 72.25 429 ASN A N 1
ATOM 3299 C CA . ASN A 1 429 ? -1.740 3.459 -2.512 1.00 72.25 429 ASN A CA 1
ATOM 3300 C C . ASN A 1 429 ? -2.307 4.645 -3.302 1.00 72.25 429 ASN A C 1
ATOM 3302 O O . ASN A 1 429 ? -2.101 5.800 -2.918 1.00 72.25 429 ASN A O 1
ATOM 3306 N N . SER A 1 430 ? -3.083 4.363 -4.352 1.00 76.38 430 SER A N 1
ATOM 3307 C CA . SER A 1 430 ? -3.926 5.360 -5.023 1.00 76.38 430 SER A CA 1
ATOM 3308 C C . SER A 1 430 ? -5.154 5.721 -4.170 1.00 76.38 430 SER A C 1
ATOM 3310 O O . SER A 1 430 ? -5.406 5.134 -3.109 1.00 76.38 430 SER A O 1
ATOM 3312 N N . PHE A 1 431 ? -5.934 6.716 -4.603 1.00 85.06 431 PHE A N 1
ATOM 3313 C CA . PHE A 1 431 ? -7.208 7.021 -3.949 1.00 85.06 431 PHE A CA 1
ATOM 3314 C C . PHE A 1 431 ? -8.197 5.859 -4.119 1.00 85.06 431 PHE A C 1
ATOM 3316 O O . PHE A 1 431 ? -8.836 5.433 -3.154 1.00 85.06 431 PHE A O 1
ATOM 3323 N N . GLU A 1 432 ? -8.270 5.318 -5.330 1.00 82.94 432 GLU A N 1
ATOM 3324 C CA . GLU A 1 432 ? -9.161 4.237 -5.729 1.00 82.94 432 GLU A CA 1
ATOM 3325 C C . GLU A 1 432 ? -8.837 2.941 -4.975 1.00 82.94 432 GLU A C 1
ATOM 3327 O O . GLU A 1 432 ? -9.760 2.278 -4.501 1.00 82.94 432 GLU A O 1
ATOM 3332 N N . ASP A 1 433 ? -7.553 2.633 -4.750 1.00 79.44 433 ASP A N 1
ATOM 3333 C CA . ASP A 1 433 ? -7.126 1.505 -3.908 1.00 79.44 433 ASP A CA 1
ATOM 3334 C C . ASP A 1 433 ? -7.734 1.604 -2.506 1.00 79.44 433 ASP A C 1
ATOM 3336 O O . ASP A 1 433 ? -8.286 0.637 -1.976 1.00 79.44 433 ASP A O 1
ATOM 3340 N N . GLY A 1 434 ? -7.654 2.795 -1.903 1.00 88.62 434 GLY A N 1
ATOM 3341 C CA . GLY A 1 434 ? -8.201 3.060 -0.577 1.00 88.62 434 GLY A CA 1
ATOM 3342 C C . GLY A 1 434 ? -9.717 2.876 -0.534 1.00 88.62 434 GLY A C 1
ATOM 3343 O O . GLY A 1 434 ? -10.228 2.227 0.381 1.00 88.62 434 GLY A O 1
ATOM 3344 N N . VAL A 1 435 ? -10.425 3.406 -1.537 1.00 91.94 435 VAL A N 1
ATOM 3345 C CA . VAL A 1 435 ? -11.891 3.320 -1.668 1.00 91.94 435 VAL A CA 1
ATOM 3346 C C . VAL A 1 435 ? -12.354 1.875 -1.835 1.00 91.94 435 VAL A C 1
ATOM 3348 O O . VAL A 1 435 ? -13.265 1.426 -1.136 1.00 91.94 435 VAL A O 1
ATOM 3351 N N . LEU A 1 436 ? -11.717 1.125 -2.730 1.00 87.94 436 LEU A N 1
ATOM 3352 C CA . LEU A 1 436 ? -12.043 -0.276 -2.974 1.00 87.94 436 LEU A CA 1
ATOM 3353 C C . LEU A 1 436 ? -11.746 -1.141 -1.749 1.00 87.94 436 LEU A C 1
ATOM 3355 O O . LEU A 1 436 ? -12.553 -1.999 -1.383 1.00 87.94 436 LEU A O 1
ATOM 3359 N N . ARG A 1 437 ? -10.628 -0.879 -1.064 1.00 89.19 437 ARG A N 1
ATOM 3360 C CA . ARG A 1 437 ? -10.228 -1.639 0.121 1.00 89.19 437 ARG A CA 1
ATOM 3361 C C . ARG A 1 437 ? -11.197 -1.445 1.284 1.00 89.19 437 ARG A C 1
ATOM 3363 O O . ARG A 1 437 ? -11.609 -2.435 1.883 1.00 89.19 437 ARG A O 1
ATOM 3370 N N . ILE A 1 438 ? -11.617 -0.215 1.594 1.00 94.50 438 ILE A N 1
ATOM 3371 C CA . ILE A 1 438 ? -12.630 -0.019 2.645 1.00 94.50 438 ILE A CA 1
ATOM 3372 C C . ILE A 1 438 ? -13.997 -0.584 2.241 1.00 94.50 438 ILE A C 1
ATOM 3374 O O . ILE A 1 438 ? -14.706 -1.097 3.107 1.00 94.50 438 ILE A O 1
ATOM 3378 N N . ALA A 1 439 ? -14.370 -0.548 0.956 1.00 94.44 439 ALA A N 1
ATOM 3379 C CA . ALA A 1 439 ? -15.608 -1.167 0.485 1.00 94.44 439 ALA A CA 1
ATOM 3380 C C . ALA A 1 439 ? -15.597 -2.684 0.715 1.00 94.44 439 ALA A C 1
ATOM 3382 O O . ALA A 1 439 ? -16.553 -3.220 1.277 1.00 94.44 439 ALA A O 1
ATOM 3383 N N . GLN A 1 440 ? -14.492 -3.350 0.371 1.00 91.75 440 GLN A N 1
ATOM 3384 C CA . GLN A 1 440 ? -14.278 -4.773 0.637 1.00 91.75 440 GLN A CA 1
ATOM 3385 C C . GLN A 1 440 ? -14.316 -5.080 2.139 1.00 91.75 440 GLN A C 1
ATOM 3387 O O . GLN A 1 440 ? -15.101 -5.923 2.563 1.00 91.75 440 GLN A O 1
ATOM 3392 N N . ILE A 1 441 ? -13.555 -4.347 2.958 1.00 91.00 441 ILE A N 1
ATOM 3393 C CA . ILE A 1 441 ? -13.544 -4.518 4.421 1.00 91.00 441 ILE A CA 1
ATOM 3394 C C . ILE A 1 441 ? -14.956 -4.357 5.003 1.00 91.00 441 ILE A C 1
ATOM 3396 O O . ILE A 1 441 ? -15.413 -5.190 5.779 1.00 91.00 441 ILE A O 1
ATOM 3400 N N . THR A 1 442 ? -15.676 -3.304 4.621 1.00 93.88 442 THR A N 1
ATOM 3401 C CA . THR A 1 442 ? -17.021 -3.007 5.141 1.00 93.88 442 THR A CA 1
ATOM 3402 C C . THR A 1 442 ? -18.015 -4.103 4.769 1.00 93.88 442 THR A C 1
ATOM 3404 O O . THR A 1 442 ? -18.803 -4.537 5.617 1.00 93.88 442 THR A O 1
ATOM 3407 N N . TRP A 1 443 ? -17.966 -4.560 3.515 1.00 94.69 443 TRP A N 1
ATOM 3408 C CA . TRP A 1 443 ? -18.816 -5.637 3.024 1.00 94.69 443 TRP A CA 1
ATOM 3409 C C . TRP A 1 443 ? -18.521 -6.957 3.739 1.00 94.69 443 TRP A C 1
ATOM 3411 O O . TRP A 1 443 ? -19.438 -7.605 4.243 1.00 94.69 443 TRP A O 1
ATOM 3421 N N . ASP A 1 444 ? -17.251 -7.323 3.862 1.00 92.62 444 ASP A N 1
ATOM 3422 C CA . ASP A 1 444 ? -16.835 -8.592 4.455 1.00 92.62 444 ASP A CA 1
ATOM 3423 C C . ASP A 1 444 ? -17.108 -8.676 5.950 1.00 92.62 444 ASP A C 1
ATOM 3425 O O . ASP A 1 444 ? -17.552 -9.708 6.454 1.00 92.62 444 ASP A O 1
ATOM 3429 N N . LEU A 1 445 ? -16.928 -7.562 6.656 1.00 92.50 445 LEU A N 1
ATOM 3430 C CA . LEU A 1 445 ? -17.279 -7.452 8.067 1.00 92.50 445 LEU A CA 1
ATOM 3431 C C . LEU A 1 445 ? -18.791 -7.366 8.298 1.00 92.50 445 LEU A C 1
ATOM 3433 O O . LEU A 1 445 ? -19.231 -7.439 9.447 1.00 92.50 445 LEU A O 1
ATOM 3437 N N . GLN A 1 446 ? -19.585 -7.169 7.237 1.00 91.62 446 GLN A N 1
ATOM 3438 C CA . GLN A 1 446 ? -21.008 -6.835 7.314 1.00 91.62 446 GLN A CA 1
ATOM 3439 C C . GLN A 1 446 ? -21.266 -5.635 8.241 1.00 91.62 446 GLN A C 1
ATOM 3441 O O . GLN A 1 446 ? -22.272 -5.594 8.961 1.00 91.62 446 GLN A O 1
ATOM 3446 N N . TYR A 1 447 ? -20.348 -4.663 8.229 1.00 92.31 447 TYR A N 1
ATOM 3447 C CA . TYR A 1 447 ? -20.357 -3.533 9.149 1.00 92.31 447 TYR A CA 1
ATOM 3448 C C . TYR A 1 447 ? -21.615 -2.679 8.948 1.00 92.31 447 TYR A C 1
ATOM 3450 O O . TYR A 1 447 ? -22.018 -2.391 7.823 1.00 92.31 447 TYR A O 1
ATOM 3458 N N . LYS A 1 448 ? -22.276 -2.316 10.054 1.00 88.69 448 LYS A N 1
ATOM 3459 C CA . LYS A 1 448 ? -23.564 -1.593 10.042 1.00 88.69 448 LYS A CA 1
ATOM 3460 C C . LYS A 1 448 ? -23.443 -0.111 10.397 1.00 88.69 448 LYS A C 1
ATOM 3462 O O . LYS A 1 448 ? -24.437 0.602 10.313 1.00 88.69 448 LYS A O 1
ATOM 3467 N N . GLY A 1 449 ? -22.267 0.322 10.847 1.00 91.88 449 GLY A N 1
ATOM 3468 C CA . GLY A 1 449 ? -21.983 1.729 11.114 1.00 91.88 449 GLY A CA 1
ATOM 3469 C C . GLY A 1 449 ? -21.581 2.477 9.846 1.00 91.88 449 GLY A C 1
ATOM 3470 O O . GLY A 1 449 ? -21.715 1.966 8.738 1.00 91.88 449 GLY A O 1
ATOM 3471 N N . LEU A 1 450 ? -21.050 3.682 10.029 1.00 95.31 450 LEU A N 1
ATOM 3472 C CA . LEU A 1 450 ? -20.600 4.553 8.947 1.00 95.31 450 LEU A CA 1
ATOM 3473 C C . LEU A 1 450 ? -19.168 4.202 8.498 1.00 95.31 450 LEU A C 1
ATOM 3475 O O . LEU A 1 450 ? -18.240 4.392 9.289 1.00 95.31 450 LEU A O 1
ATOM 3479 N N . PRO A 1 451 ? -18.945 3.711 7.268 1.00 96.75 451 PRO A N 1
ATOM 3480 C CA . PRO A 1 451 ? -17.601 3.501 6.743 1.00 96.75 451 PRO A CA 1
ATOM 3481 C C . PRO A 1 451 ? -17.020 4.811 6.189 1.00 96.75 451 PRO A C 1
ATOM 3483 O O . PRO A 1 451 ? -17.626 5.481 5.348 1.00 96.75 451 PRO A O 1
ATOM 3486 N N . VAL A 1 452 ? -15.827 5.169 6.661 1.00 98.06 452 VAL A N 1
ATOM 3487 C CA . VAL A 1 452 ? -15.121 6.397 6.288 1.00 98.06 452 VAL A CA 1
ATOM 3488 C C . VAL A 1 452 ? -13.696 6.078 5.836 1.00 98.06 452 VAL A C 1
ATOM 3490 O O . VAL A 1 452 ? -12.914 5.488 6.574 1.00 98.06 452 VAL A O 1
ATOM 3493 N N . LEU A 1 453 ? -13.316 6.492 4.633 1.00 98.31 453 LEU A N 1
ATOM 3494 C CA . LEU A 1 453 ? -11.931 6.475 4.175 1.00 98.31 453 LEU A CA 1
ATOM 3495 C C . LEU A 1 453 ? -11.245 7.783 4.567 1.00 98.31 453 LEU A C 1
ATOM 3497 O O . LEU A 1 453 ? -11.717 8.857 4.197 1.00 98.31 453 LEU A O 1
ATOM 3501 N N . PHE A 1 454 ? -10.090 7.708 5.222 1.00 98.31 454 PHE A N 1
ATOM 3502 C CA . PHE A 1 454 ? -9.160 8.834 5.262 1.00 98.31 454 PHE A CA 1
ATOM 3503 C C . PHE A 1 454 ? -8.028 8.597 4.259 1.00 98.31 454 PHE A C 1
ATOM 3505 O O . PHE A 1 454 ? -7.216 7.685 4.426 1.00 98.31 454 PHE A O 1
ATOM 3512 N N . SER A 1 455 ? -7.992 9.410 3.202 1.00 95.81 455 SER A N 1
ATOM 3513 C CA . SER A 1 455 ? -7.054 9.257 2.087 1.00 95.81 455 SER A CA 1
ATOM 3514 C C . SER A 1 455 ? -6.017 10.379 2.075 1.00 95.81 455 SER A C 1
ATOM 3516 O O . SER A 1 455 ? -6.332 11.540 1.799 1.00 95.81 455 SER A O 1
ATOM 3518 N N . TRP A 1 456 ? -4.767 10.037 2.381 1.00 94.38 456 TRP A N 1
ATOM 3519 C CA . TRP A 1 456 ? -3.638 10.969 2.427 1.00 94.38 456 TRP A CA 1
ATOM 3520 C C . TRP A 1 456 ? -2.796 10.876 1.150 1.00 94.38 456 TRP A C 1
ATOM 3522 O O . TRP A 1 456 ? -2.866 9.884 0.434 1.00 94.38 456 TRP A O 1
ATOM 3532 N N . ALA A 1 457 ? -2.020 11.919 0.841 1.00 86.19 457 ALA A N 1
ATOM 3533 C CA . ALA A 1 457 ? -1.264 12.044 -0.410 1.00 86.19 457 ALA A CA 1
ATOM 3534 C C . ALA A 1 457 ? -0.056 11.090 -0.486 1.00 86.19 457 ALA A C 1
ATOM 3536 O O . ALA A 1 457 ? 1.086 11.498 -0.264 1.00 86.19 457 ALA A O 1
ATOM 3537 N N . SER A 1 458 ? -0.339 9.818 -0.769 1.00 75.56 458 SER A N 1
ATOM 3538 C CA . SER A 1 458 ? 0.644 8.820 -1.188 1.00 75.56 458 SER A CA 1
ATOM 3539 C C . SER A 1 458 ? 0.756 8.828 -2.710 1.00 75.56 458 SER A C 1
ATOM 3541 O O . SER A 1 458 ? -0.268 8.775 -3.401 1.00 75.56 458 SER A O 1
ATOM 3543 N N . ARG A 1 459 ? 1.982 8.886 -3.236 1.00 64.38 459 ARG A N 1
ATOM 3544 C CA . ARG A 1 459 ? 2.249 8.916 -4.684 1.00 64.38 459 ARG A CA 1
ATOM 3545 C C . ARG A 1 459 ? 2.029 7.596 -5.402 1.00 64.38 459 ARG A C 1
ATOM 3547 O O . ARG A 1 459 ? 2.107 7.570 -6.622 1.00 64.38 459 ARG A O 1
ATOM 3554 N N . GLY A 1 460 ? 1.718 6.527 -4.676 1.00 54.84 460 GLY A N 1
ATOM 3555 C CA . GLY A 1 460 ? 1.506 5.233 -5.315 1.00 54.84 460 GLY A CA 1
ATOM 3556 C C . GLY A 1 460 ? 2.801 4.566 -5.769 1.00 54.84 460 GLY A C 1
ATOM 3557 O O . GLY A 1 460 ? 2.709 3.570 -6.471 1.00 54.84 460 GLY A O 1
ATOM 3558 N N . GLU A 1 461 ? 3.965 5.098 -5.358 1.00 53.94 461 GLU A N 1
ATOM 3559 C CA . GLU A 1 461 ? 5.281 4.650 -5.808 1.00 53.94 461 GLU A CA 1
ATOM 3560 C C . GLU A 1 461 ? 6.263 4.376 -4.674 1.00 53.94 461 GLU A C 1
ATOM 3562 O O . GLU A 1 461 ? 6.416 5.143 -3.722 1.00 53.94 461 GLU A O 1
ATOM 3567 N N . ILE A 1 462 ? 7.025 3.300 -4.847 1.00 54.97 462 ILE A N 1
ATOM 3568 C CA . ILE A 1 462 ? 8.067 2.858 -3.918 1.00 54.97 462 ILE A CA 1
ATOM 3569 C C . ILE A 1 462 ? 9.151 3.927 -3.800 1.00 54.97 462 ILE A C 1
ATOM 3571 O O . ILE A 1 462 ? 9.581 4.241 -2.694 1.00 54.97 462 ILE A O 1
ATOM 3575 N N . ALA A 1 463 ? 9.571 4.501 -4.938 1.00 53.19 463 ALA A N 1
ATOM 3576 C CA . ALA A 1 463 ? 10.623 5.517 -5.030 1.00 53.19 463 ALA A CA 1
ATOM 3577 C C . ALA A 1 463 ? 10.320 6.782 -4.201 1.00 53.19 463 ALA A C 1
ATOM 3579 O O . ALA A 1 463 ? 11.239 7.492 -3.794 1.00 53.19 463 ALA A O 1
ATOM 3580 N N . ASP A 1 464 ? 9.042 7.037 -3.921 1.00 59.34 464 ASP A N 1
ATOM 3581 C CA . ASP A 1 464 ? 8.546 8.217 -3.223 1.00 59.34 464 ASP A CA 1
ATOM 3582 C C . ASP A 1 464 ? 8.367 7.997 -1.710 1.00 59.34 464 ASP A C 1
ATOM 3584 O O . ASP A 1 464 ? 7.733 8.812 -1.044 1.00 59.34 464 ASP A O 1
ATOM 3588 N N . TYR A 1 465 ? 8.960 6.950 -1.124 1.00 66.88 465 TYR A N 1
ATOM 3589 C CA . TYR A 1 465 ? 8.833 6.639 0.309 1.00 66.88 465 TYR A CA 1
ATOM 3590 C C . TYR A 1 465 ? 9.071 7.851 1.238 1.00 66.88 465 TYR A C 1
ATOM 3592 O O . TYR A 1 465 ? 8.298 8.093 2.168 1.00 66.88 465 TYR A O 1
ATOM 3600 N N . GLU A 1 466 ? 10.107 8.663 0.988 1.00 70.06 466 GLU A N 1
ATOM 3601 C CA . GLU A 1 466 ? 10.352 9.882 1.776 1.00 70.06 466 GLU A CA 1
ATOM 3602 C C . GLU A 1 466 ? 9.264 10.945 1.581 1.00 70.06 466 GLU A C 1
ATOM 3604 O O . GLU A 1 466 ? 8.878 11.632 2.535 1.00 70.06 466 GLU A O 1
ATOM 3609 N N . TYR A 1 467 ? 8.771 11.107 0.350 1.00 73.88 467 TYR A N 1
ATOM 3610 C CA . TYR A 1 467 ? 7.655 12.003 0.069 1.00 73.88 467 TYR A CA 1
ATOM 3611 C C . TYR A 1 467 ? 6.415 11.544 0.832 1.00 73.88 467 TYR A C 1
ATOM 3613 O O . TYR A 1 467 ? 5.830 12.356 1.550 1.00 73.88 467 TYR A O 1
ATOM 3621 N N . ASP A 1 468 ? 6.073 10.260 0.742 1.00 75.56 468 ASP A N 1
ATOM 3622 C CA . ASP A 1 468 ? 4.914 9.643 1.381 1.00 75.56 468 ASP A CA 1
ATOM 3623 C C . ASP A 1 468 ? 4.976 9.785 2.904 1.00 75.56 468 ASP A C 1
ATOM 3625 O O . ASP A 1 468 ? 4.028 10.268 3.526 1.00 75.56 468 ASP A O 1
ATOM 3629 N N . ARG A 1 469 ? 6.131 9.502 3.515 1.00 82.25 469 ARG A N 1
ATOM 3630 C CA . ARG A 1 469 ? 6.325 9.696 4.958 1.00 82.25 469 ARG A CA 1
ATOM 3631 C C . ARG A 1 469 ? 6.128 11.154 5.379 1.00 82.25 469 ARG A C 1
ATOM 3633 O O . ARG A 1 469 ? 5.491 11.434 6.396 1.00 82.25 469 ARG A O 1
ATOM 3640 N N . ASN A 1 470 ? 6.645 12.102 4.598 1.00 84.38 470 ASN A N 1
ATOM 3641 C CA . ASN A 1 470 ? 6.426 13.527 4.851 1.00 84.38 470 ASN A CA 1
ATOM 3642 C C . ASN A 1 470 ? 4.964 13.935 4.603 1.00 84.38 470 ASN A C 1
ATOM 3644 O O . ASN A 1 470 ? 4.444 14.802 5.304 1.00 84.38 470 ASN A O 1
ATOM 3648 N N . SER A 1 471 ? 4.284 13.316 3.637 1.00 87.25 471 SER A N 1
ATOM 3649 C CA . SER A 1 471 ? 2.869 13.558 3.336 1.00 87.25 471 SER A CA 1
ATOM 3650 C C . SER A 1 471 ? 1.979 13.080 4.475 1.00 87.25 471 SER A C 1
ATOM 3652 O O . SER A 1 471 ? 1.075 13.808 4.879 1.00 87.25 471 SER A O 1
ATOM 3654 N N . ALA A 1 472 ? 2.278 11.911 5.047 1.00 90.00 472 ALA A N 1
ATOM 3655 C CA . ALA A 1 472 ? 1.612 11.398 6.235 1.00 90.00 472 ALA A CA 1
ATOM 3656 C C . ALA A 1 472 ? 1.717 12.388 7.410 1.00 90.00 472 ALA A C 1
ATOM 3658 O O . ALA A 1 472 ? 0.712 12.715 8.039 1.00 90.00 472 ALA A O 1
ATOM 3659 N N . LEU A 1 473 ? 2.904 12.961 7.650 1.00 90.38 473 LEU A N 1
ATOM 3660 C CA . LEU A 1 473 ? 3.094 13.991 8.681 1.00 90.38 473 LEU A CA 1
ATOM 3661 C C . LEU A 1 473 ? 2.319 15.288 8.402 1.00 90.38 473 LEU A C 1
ATOM 3663 O O . LEU A 1 473 ? 1.839 15.932 9.339 1.00 90.38 473 LEU A O 1
ATOM 3667 N N . VAL A 1 474 ? 2.189 15.689 7.136 1.00 90.00 474 VAL A N 1
ATOM 3668 C CA . VAL A 1 474 ? 1.378 16.855 6.742 1.00 90.00 474 VAL A CA 1
ATOM 3669 C C . VAL A 1 474 ? -0.117 16.585 6.951 1.00 90.00 474 VAL A C 1
ATOM 3671 O O . VAL A 1 474 ? -0.850 17.482 7.357 1.00 90.00 474 VAL A O 1
ATOM 3674 N N . ALA A 1 475 ? -0.570 15.347 6.750 1.00 95.25 475 ALA A N 1
ATOM 3675 C CA . ALA A 1 475 ? -1.975 14.956 6.857 1.00 95.25 475 ALA A CA 1
ATOM 3676 C C . ALA A 1 475 ? -2.509 14.847 8.303 1.00 95.25 475 ALA A C 1
ATOM 3678 O O . ALA A 1 475 ? -3.718 14.711 8.491 1.00 95.25 475 ALA A O 1
ATOM 3679 N N . ARG A 1 476 ? -1.647 14.935 9.329 1.00 95.31 476 ARG A N 1
ATOM 3680 C CA . ARG A 1 476 ? -2.024 14.771 10.750 1.00 95.31 476 ARG A CA 1
ATOM 3681 C C . ARG A 1 476 ? -3.148 15.699 11.191 1.00 95.31 476 ARG A C 1
ATOM 3683 O O . ARG A 1 476 ? -4.083 15.263 11.853 1.00 95.31 476 ARG A O 1
ATOM 3690 N N . GLU A 1 477 ? -3.059 16.975 10.823 1.00 94.06 477 GLU A N 1
ATOM 3691 C CA . GLU A 1 477 ? -4.058 17.964 11.229 1.00 94.06 477 GLU A CA 1
ATOM 3692 C C . GLU A 1 477 ? -5.418 17.665 10.593 1.00 94.06 477 GLU A C 1
ATOM 3694 O O . GLU A 1 477 ? -6.432 17.674 11.282 1.00 94.06 477 GLU A O 1
ATOM 3699 N N . ALA A 1 478 ? -5.436 17.311 9.307 1.00 96.38 478 ALA A N 1
ATOM 3700 C CA . ALA A 1 478 ? -6.658 16.925 8.612 1.00 96.38 478 ALA A CA 1
ATOM 3701 C C . ALA A 1 478 ? -7.278 15.642 9.189 1.00 96.38 478 ALA A C 1
ATOM 3703 O O . ALA A 1 478 ? -8.499 15.539 9.289 1.00 96.38 478 ALA A O 1
ATOM 3704 N N . PHE A 1 479 ? -6.455 14.683 9.622 1.00 97.62 479 PHE A N 1
ATOM 3705 C CA . PHE A 1 479 ? -6.949 13.490 10.308 1.00 97.62 479 PHE A CA 1
ATOM 3706 C C . PHE A 1 479 ? -7.635 13.846 11.632 1.00 97.62 479 PHE A C 1
ATOM 3708 O O . PHE A 1 479 ? -8.746 13.389 11.891 1.00 97.62 479 PHE A O 1
ATOM 3715 N N . MET A 1 480 ? -7.023 14.717 12.440 1.00 96.31 480 MET A N 1
ATOM 3716 C CA . MET A 1 480 ? -7.641 15.200 13.680 1.00 96.31 480 MET A CA 1
ATOM 3717 C C . MET A 1 480 ? -8.937 15.979 13.410 1.00 96.31 480 MET A C 1
ATOM 3719 O O . MET A 1 480 ? -9.927 15.755 14.100 1.00 96.31 480 MET A O 1
ATOM 3723 N N . GLN A 1 481 ? -8.980 16.806 12.359 1.00 95.25 481 GLN A N 1
ATOM 3724 C CA . GLN A 1 481 ? -10.201 17.507 11.941 1.00 95.25 481 GLN A CA 1
ATOM 3725 C C . GLN A 1 481 ? -11.332 16.540 11.555 1.00 95.25 481 GLN A C 1
ATOM 3727 O O . GLN A 1 481 ? -12.492 16.804 11.874 1.00 95.25 481 GLN A O 1
ATOM 3732 N N . LEU A 1 482 ? -11.021 15.409 10.908 1.00 96.56 482 LEU A N 1
ATOM 3733 C CA . LEU A 1 482 ? -12.009 14.360 10.635 1.00 96.56 482 LEU A CA 1
ATOM 3734 C C . LEU A 1 482 ? -12.548 13.748 11.936 1.00 96.56 482 LEU A C 1
ATOM 3736 O O . LEU A 1 482 ? -13.759 13.565 12.067 1.00 96.56 482 LEU A O 1
ATOM 3740 N N . LEU A 1 483 ? -11.671 13.434 12.896 1.00 95.94 483 LEU A N 1
ATOM 3741 C CA . LEU A 1 483 ? -12.095 12.884 14.186 1.00 95.94 483 LEU A CA 1
ATOM 3742 C C . LEU A 1 483 ? -13.021 13.855 14.922 1.00 95.94 483 LEU A C 1
ATOM 3744 O O . LEU A 1 483 ? -14.082 13.435 15.382 1.00 95.94 483 LEU A O 1
ATOM 3748 N N . ASP A 1 484 ? -12.663 15.138 14.970 1.00 92.94 484 ASP A N 1
ATOM 3749 C CA . ASP A 1 484 ? -13.472 16.184 15.599 1.00 92.94 484 ASP A CA 1
ATOM 3750 C C . ASP A 1 484 ? -14.826 16.353 14.891 1.00 92.94 484 ASP A C 1
ATOM 3752 O O . ASP A 1 484 ? -15.859 16.466 15.550 1.00 92.94 484 ASP A O 1
ATOM 3756 N N . ASN A 1 485 ? -14.857 16.303 13.553 1.00 93.38 485 ASN A N 1
ATOM 3757 C CA . ASN A 1 485 ? -16.100 16.361 12.782 1.00 93.38 485 ASN A CA 1
ATOM 3758 C C . ASN A 1 485 ? -17.039 15.190 13.137 1.00 93.38 485 ASN A C 1
ATOM 3760 O O . ASN A 1 485 ? -18.189 15.407 13.508 1.00 93.38 485 ASN A O 1
ATOM 3764 N N . LEU A 1 486 ? -16.552 13.949 13.118 1.00 94.00 486 LEU A N 1
ATOM 3765 C CA . LEU A 1 486 ? -17.390 12.784 13.425 1.00 94.00 486 LEU A CA 1
ATOM 3766 C C . LEU A 1 486 ? -17.837 12.757 14.898 1.00 94.00 486 LEU A C 1
ATOM 3768 O O . LEU A 1 486 ? -18.979 12.409 15.204 1.00 94.00 486 LEU A O 1
ATOM 3772 N N . ARG A 1 487 ? -16.942 13.121 15.822 1.00 90.75 487 ARG A N 1
ATOM 3773 C CA . ARG A 1 487 ? -17.174 13.044 17.271 1.00 90.75 487 ARG A CA 1
ATOM 3774 C C . ARG A 1 487 ? -17.976 14.210 17.818 1.00 90.75 487 ARG A C 1
ATOM 3776 O O . ARG A 1 487 ? -19.018 13.996 18.430 1.00 90.75 487 ARG A O 1
ATOM 3783 N N . GLU A 1 488 ? -17.462 15.419 17.645 1.00 86.88 488 GLU A N 1
ATOM 3784 C CA . GLU A 1 488 ? -17.964 16.606 18.334 1.00 86.88 488 GLU A CA 1
ATOM 3785 C C . GLU A 1 488 ? -19.146 17.221 17.586 1.00 86.88 488 GLU A C 1
ATOM 3787 O O . GLU A 1 488 ? -20.088 17.700 18.215 1.00 86.88 488 GLU A O 1
ATOM 3792 N N . LYS A 1 489 ? -19.134 17.176 16.248 1.00 89.44 489 LYS A N 1
ATOM 3793 C CA . LYS A 1 489 ? -20.213 17.750 15.433 1.00 89.44 489 LYS A CA 1
ATOM 3794 C C . LYS A 1 489 ? -21.396 16.796 15.270 1.00 89.44 489 LYS A C 1
ATOM 3796 O O . LYS A 1 489 ? -22.527 17.210 15.502 1.00 89.44 489 LYS A O 1
ATOM 3801 N N . HIS A 1 490 ? -21.138 15.532 14.925 1.00 90.25 490 HIS A N 1
ATOM 3802 C CA . HIS A 1 490 ? -22.194 14.543 14.646 1.00 90.25 490 HIS A CA 1
ATOM 3803 C C . HIS A 1 490 ? -22.499 13.592 15.813 1.00 90.25 490 HIS A C 1
ATOM 3805 O O . HIS A 1 490 ? -23.414 12.773 15.729 1.00 90.25 490 HIS A O 1
ATOM 3811 N N . GLY A 1 491 ? -21.761 13.680 16.924 1.00 88.12 491 GLY A N 1
ATOM 3812 C CA . GLY A 1 491 ? -22.051 12.898 18.128 1.00 88.12 491 GLY A CA 1
ATOM 3813 C C . GLY A 1 491 ? -21.845 11.388 17.969 1.00 88.12 491 GLY A C 1
ATOM 3814 O O . GLY A 1 491 ? -22.442 10.614 18.723 1.00 88.12 491 GLY A O 1
ATOM 3815 N N . ILE A 1 492 ? -21.017 10.942 17.014 1.00 91.50 492 ILE A N 1
ATOM 3816 C CA . ILE A 1 492 ? -20.750 9.515 16.789 1.00 91.50 492 ILE A CA 1
ATOM 3817 C C . ILE A 1 492 ? -20.016 8.936 18.004 1.00 91.50 492 ILE A C 1
ATOM 3819 O O . ILE A 1 492 ? -18.853 9.231 18.280 1.00 91.50 492 ILE A O 1
ATOM 3823 N N . THR A 1 493 ? -20.698 8.077 18.758 1.00 86.00 493 THR A N 1
ATOM 3824 C CA . THR A 1 493 ? -20.244 7.613 20.077 1.00 86.00 493 THR A CA 1
ATOM 3825 C C . THR A 1 493 ? -19.134 6.565 20.040 1.00 86.00 493 THR A C 1
ATOM 3827 O O . THR A 1 493 ? -18.364 6.486 21.001 1.00 86.00 493 THR A O 1
ATOM 3830 N N . LYS A 1 494 ? -18.992 5.804 18.948 1.00 91.25 494 LYS A N 1
ATOM 3831 C CA . LYS A 1 494 ? -17.878 4.863 18.758 1.00 91.25 494 LYS A CA 1
ATOM 3832 C C . LYS A 1 494 ? -17.246 5.039 17.387 1.00 91.25 494 LYS A C 1
ATOM 3834 O O . LYS A 1 494 ? -17.750 4.548 16.385 1.00 91.25 494 LYS A O 1
ATOM 3839 N N . VAL A 1 495 ? -16.107 5.718 17.354 1.00 96.31 495 VAL A N 1
ATOM 3840 C CA . VAL A 1 495 ? -15.279 5.801 16.150 1.00 96.31 495 VAL A CA 1
ATOM 3841 C C . VAL A 1 495 ? -14.161 4.768 16.274 1.00 96.31 495 VAL A C 1
ATOM 3843 O O . VAL A 1 495 ? -13.326 4.850 17.177 1.00 96.31 495 VAL A O 1
ATOM 3846 N N . HIS A 1 496 ? -14.198 3.760 15.409 1.00 97.81 496 HIS A N 1
ATOM 3847 C CA . HIS A 1 496 ? -13.170 2.738 15.247 1.00 97.81 496 HIS A CA 1
ATOM 3848 C C . HIS A 1 496 ? -12.178 3.170 14.166 1.00 97.81 496 HIS A C 1
ATOM 3850 O O . HIS A 1 496 ? -12.558 3.869 13.230 1.00 97.81 496 HIS A O 1
ATOM 3856 N N . ILE A 1 497 ? -10.923 2.743 14.271 1.00 98.44 497 ILE A N 1
ATOM 3857 C CA . ILE A 1 497 ? -9.883 3.034 13.283 1.00 98.44 497 ILE A CA 1
ATOM 3858 C C . ILE A 1 497 ? -9.171 1.734 12.919 1.00 98.44 497 ILE A C 1
ATOM 3860 O O . ILE A 1 497 ? -8.713 1.006 13.799 1.00 98.44 497 ILE A O 1
ATOM 3864 N N . ILE A 1 498 ? -9.055 1.475 11.621 1.00 97.94 498 ILE A N 1
ATOM 3865 C CA . ILE A 1 498 ? -8.201 0.439 11.044 1.00 97.94 498 ILE A CA 1
ATOM 3866 C C . ILE A 1 498 ? -7.123 1.165 10.243 1.00 97.94 498 ILE A C 1
ATOM 3868 O O . ILE A 1 498 ? -7.424 1.809 9.238 1.00 97.94 498 ILE A O 1
ATOM 3872 N N . ALA A 1 499 ? -5.875 1.083 10.689 1.00 96.88 499 ALA A N 1
ATOM 3873 C CA . ALA A 1 499 ? -4.746 1.706 10.012 1.00 96.88 499 ALA A CA 1
ATOM 3874 C C . ALA A 1 499 ? -3.781 0.634 9.506 1.00 96.88 499 ALA A C 1
ATOM 3876 O O . ALA A 1 499 ? -3.443 -0.301 10.233 1.00 96.88 499 ALA A O 1
ATOM 3877 N N . HIS A 1 500 ? -3.343 0.768 8.256 1.00 91.25 500 HIS A N 1
ATOM 3878 C CA . HIS A 1 500 ? -2.447 -0.188 7.611 1.00 91.25 500 HIS A CA 1
ATOM 3879 C C . HIS A 1 500 ? -1.072 0.428 7.349 1.00 91.25 500 HIS A C 1
ATOM 3881 O O . HIS A 1 500 ? -0.988 1.543 6.835 1.00 91.25 500 HIS A O 1
ATOM 3887 N N . SER A 1 501 ? 0.007 -0.301 7.655 1.00 88.94 501 SER A N 1
ATOM 3888 C CA . SER A 1 501 ? 1.385 0.075 7.307 1.00 88.94 501 SER A CA 1
ATOM 3889 C C . SER A 1 501 ? 1.716 1.525 7.696 1.00 88.94 501 SER A C 1
ATOM 3891 O O . SER A 1 501 ? 1.534 1.891 8.859 1.00 88.94 501 SER A O 1
ATOM 3893 N N . MET A 1 502 ? 2.155 2.371 6.760 1.00 89.44 502 MET A N 1
ATOM 3894 C CA . MET A 1 502 ? 2.461 3.790 7.001 1.00 89.44 502 MET A CA 1
ATOM 3895 C C . MET A 1 502 ? 1.235 4.629 7.417 1.00 89.44 502 MET A C 1
ATOM 3897 O O . MET A 1 502 ? 1.378 5.661 8.071 1.00 89.44 502 MET A O 1
ATOM 3901 N N . GLY 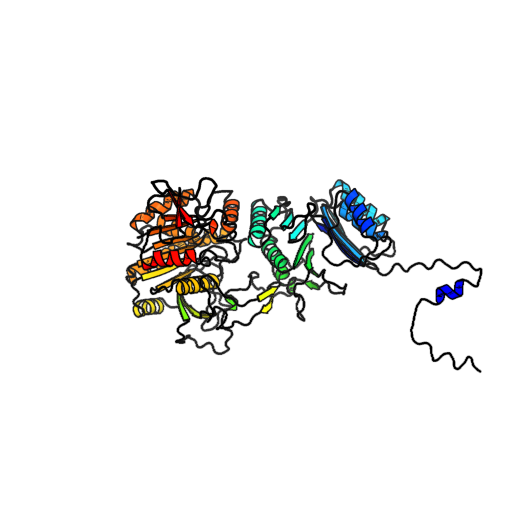A 1 503 ? 0.013 4.166 7.145 1.00 94.19 503 GLY A N 1
ATOM 3902 C CA . GLY A 1 503 ? -1.201 4.745 7.724 1.00 94.19 503 GLY A CA 1
ATOM 3903 C C . GLY A 1 503 ? -1.232 4.623 9.250 1.00 94.19 503 GLY A C 1
ATOM 3904 O O . GLY A 1 503 ? -1.725 5.520 9.930 1.00 94.19 503 GLY A O 1
ATOM 3905 N N . SER A 1 504 ? -0.634 3.567 9.814 1.00 96.50 504 SER A N 1
ATOM 3906 C CA . SER A 1 504 ? -0.469 3.430 11.269 1.00 96.50 504 SER A CA 1
ATOM 3907 C C . SER A 1 504 ? 0.479 4.480 11.839 1.00 96.50 504 SER A C 1
ATOM 3909 O O . SER A 1 504 ? 0.222 4.994 12.924 1.00 96.50 504 SER A O 1
ATOM 3911 N N . PHE A 1 505 ? 1.541 4.827 11.104 1.00 95.19 505 PHE A N 1
ATOM 3912 C CA . PHE A 1 505 ? 2.439 5.925 11.467 1.00 95.19 505 PHE A CA 1
ATOM 3913 C C . PHE A 1 505 ? 1.699 7.258 11.501 1.00 95.19 505 PHE A C 1
ATOM 3915 O O . PHE A 1 505 ? 1.782 7.963 12.502 1.00 95.19 505 PHE A O 1
ATOM 3922 N N . LEU A 1 506 ? 0.909 7.560 10.467 1.00 96.56 506 LEU A N 1
ATOM 3923 C CA . LEU A 1 506 ? 0.074 8.762 10.427 1.00 96.56 506 LEU A CA 1
ATOM 3924 C C . LEU A 1 506 ? -0.852 8.843 11.647 1.00 96.56 506 LEU A C 1
ATOM 3926 O O . LEU A 1 506 ? -0.856 9.851 12.350 1.00 96.56 506 LEU A O 1
ATOM 3930 N N . VAL A 1 507 ? -1.629 7.784 11.894 1.00 98.06 507 VAL A N 1
ATOM 3931 C CA . VAL A 1 507 ? -2.630 7.746 12.969 1.00 98.06 507 VAL A CA 1
ATOM 3932 C C . VAL A 1 507 ? -1.977 7.864 14.341 1.00 98.06 507 VAL A C 1
ATOM 3934 O O . VAL A 1 507 ? -2.430 8.661 15.164 1.00 98.06 507 VAL A O 1
ATOM 3937 N N . LEU A 1 508 ? -0.923 7.083 14.595 1.00 97.31 508 LEU A N 1
ATOM 3938 C CA . LEU A 1 508 ? -0.258 7.075 15.892 1.00 97.31 508 LEU A CA 1
ATOM 3939 C C . LEU A 1 508 ? 0.409 8.423 16.175 1.00 97.31 508 LEU A C 1
ATOM 3941 O O . LEU A 1 508 ? 0.172 8.990 17.240 1.00 97.31 508 LEU A O 1
ATOM 3945 N N . ASP A 1 509 ? 1.142 8.973 15.204 1.00 96.00 509 ASP A N 1
ATOM 3946 C CA . ASP A 1 509 ? 1.828 10.257 15.351 1.00 96.00 509 ASP A CA 1
ATOM 3947 C C . ASP A 1 509 ? 0.825 11.410 15.539 1.00 96.00 509 ASP A C 1
ATOM 3949 O O . ASP A 1 509 ? 1.006 12.245 16.428 1.00 96.00 509 ASP A O 1
ATOM 3953 N N . ALA A 1 510 ? -0.278 11.428 14.773 1.00 97.00 510 ALA A N 1
ATOM 3954 C CA . ALA A 1 510 ? -1.335 12.432 14.908 1.00 97.00 510 ALA A CA 1
ATOM 3955 C C . ALA A 1 510 ? -1.975 12.420 16.304 1.00 97.00 510 ALA A C 1
ATOM 3957 O O . ALA A 1 510 ? -2.137 13.478 16.913 1.00 97.00 510 ALA A O 1
ATOM 3958 N N . LEU A 1 511 ? -2.314 11.236 16.822 1.00 96.81 511 LEU A N 1
ATOM 3959 C CA . LEU A 1 511 ? -2.951 11.092 18.130 1.00 96.81 511 LEU A CA 1
ATOM 3960 C C . LEU A 1 511 ? -1.970 11.388 19.270 1.00 96.81 511 LEU A C 1
ATOM 3962 O O . LEU A 1 511 ? -2.294 12.155 20.173 1.00 96.81 511 LEU A O 1
ATOM 3966 N N . ALA A 1 512 ? -0.763 10.824 19.230 1.00 94.00 512 ALA A N 1
ATOM 3967 C CA . ALA A 1 512 ? 0.228 10.993 20.290 1.00 94.00 512 ALA A CA 1
ATOM 3968 C C . ALA A 1 512 ? 0.699 12.448 20.445 1.00 94.00 512 ALA A C 1
ATOM 3970 O O . ALA A 1 512 ? 1.007 12.880 21.557 1.00 94.00 512 ALA A O 1
ATOM 3971 N N . ASN A 1 513 ? 0.708 13.215 19.350 1.00 92.62 513 ASN A N 1
ATOM 3972 C CA . ASN A 1 513 ? 1.104 14.624 19.335 1.00 92.62 513 ASN A CA 1
ATOM 3973 C C . ASN A 1 513 ? -0.089 15.597 19.332 1.00 92.62 513 ASN A C 1
ATOM 3975 O O . ASN A 1 513 ? 0.100 16.812 19.204 1.00 92.62 513 ASN A O 1
ATOM 3979 N N . ALA A 1 514 ? -1.320 15.098 19.479 1.00 92.88 514 ALA A N 1
ATOM 3980 C CA . ALA A 1 514 ? -2.500 15.944 19.555 1.00 92.88 514 ALA A CA 1
ATOM 3981 C C . ALA A 1 514 ? -2.449 16.833 20.808 1.00 92.88 514 ALA A C 1
ATOM 3983 O O . ALA A 1 514 ? -2.173 16.373 21.916 1.00 92.88 514 ALA A O 1
ATOM 3984 N N . ARG A 1 515 ? -2.793 18.121 20.658 1.00 88.75 515 ARG A N 1
ATOM 3985 C CA . ARG A 1 515 ? -2.947 19.034 21.812 1.00 88.75 515 ARG A CA 1
ATOM 3986 C C . ARG A 1 515 ? -4.015 18.536 22.783 1.00 88.75 515 ARG A C 1
ATOM 3988 O O . ARG A 1 515 ? -3.901 18.736 23.989 1.00 88.75 515 ARG A O 1
ATOM 3995 N N . GLN A 1 516 ? -5.051 17.920 22.229 1.00 87.44 516 GLN A N 1
ATOM 3996 C CA . GLN A 1 516 ? -6.138 17.288 22.944 1.00 87.44 516 GLN A CA 1
ATOM 3997 C C . GLN A 1 516 ? -6.514 16.025 22.174 1.00 87.44 516 GLN A C 1
ATOM 3999 O O . GLN A 1 516 ? -6.819 16.089 20.986 1.00 87.44 516 GLN A O 1
ATOM 4004 N N . LEU A 1 517 ? -6.455 14.879 22.850 1.00 87.75 517 LEU A N 1
ATOM 4005 C CA . LE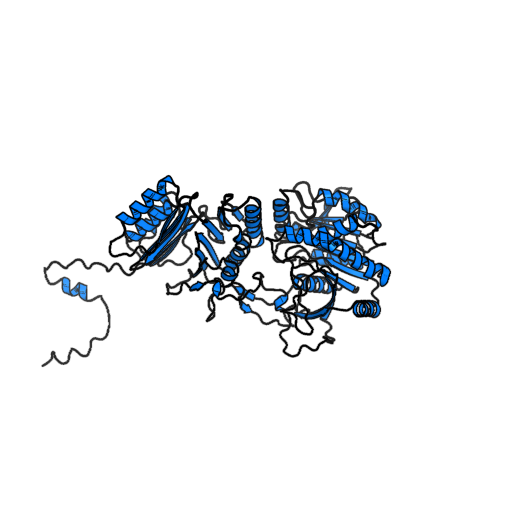U A 1 517 ? -6.972 13.630 22.302 1.00 87.75 517 LEU A CA 1
ATOM 4006 C C . LEU A 1 517 ? -8.497 13.724 22.160 1.00 87.75 517 LEU A C 1
ATOM 4008 O O . LEU A 1 517 ? -9.134 14.391 22.987 1.00 87.75 517 LEU A O 1
ATOM 4012 N N . PRO A 1 518 ? -9.094 13.026 21.178 1.00 84.88 518 PRO A N 1
ATOM 4013 C CA . PRO A 1 518 ? -10.543 12.913 21.117 1.00 84.88 518 PRO A CA 1
ATOM 4014 C C . PRO A 1 518 ? -11.072 12.276 22.412 1.00 84.88 518 PRO A C 1
ATOM 4016 O O . PRO A 1 518 ? -10.342 11.593 23.143 1.00 84.88 518 PRO A O 1
ATOM 4019 N N . GLY A 1 519 ? -12.360 12.489 22.705 1.00 83.75 519 GLY A N 1
ATOM 4020 C CA . GLY A 1 519 ? -13.048 11.769 23.781 1.00 83.75 519 GLY A CA 1
ATOM 4021 C C . GLY A 1 519 ? -13.035 10.244 23.575 1.00 83.75 519 GLY A C 1
ATOM 4022 O O . GLY A 1 519 ? -12.425 9.736 22.644 1.00 83.75 519 GLY A O 1
ATOM 4023 N N . ALA A 1 520 ? -13.734 9.484 24.424 1.00 89.44 520 ALA A N 1
ATOM 4024 C CA . ALA A 1 520 ? -13.722 8.015 24.354 1.00 89.44 520 ALA A CA 1
ATOM 4025 C C . ALA A 1 520 ? -14.103 7.469 22.957 1.00 89.44 520 ALA A C 1
ATOM 4027 O O . ALA A 1 520 ? -15.205 7.725 22.469 1.00 89.44 520 ALA A O 1
ATOM 4028 N N . MET A 1 521 ? -13.197 6.700 22.356 1.00 94.25 521 MET A N 1
ATOM 4029 C CA . MET A 1 521 ? -13.253 6.100 21.023 1.00 94.25 521 MET A CA 1
ATOM 4030 C C . MET A 1 521 ? -13.563 4.595 21.090 1.00 94.25 521 MET A C 1
ATOM 4032 O O . MET A 1 521 ? -13.544 3.968 22.156 1.00 94.25 521 MET A O 1
ATOM 4036 N N . GLY A 1 522 ? -13.833 4.005 19.923 1.00 95.88 522 GLY A N 1
ATOM 4037 C CA . GLY A 1 522 ? -14.049 2.571 19.756 1.00 95.88 522 GLY A CA 1
ATOM 4038 C C . GLY A 1 522 ? -12.742 1.774 19.823 1.00 95.88 522 GLY A C 1
ATOM 4039 O O . GLY A 1 522 ? -12.033 1.792 20.826 1.00 95.88 522 GLY A O 1
ATOM 4040 N N . GLN A 1 523 ? -12.441 1.044 18.753 1.00 97.62 523 GLN A N 1
ATOM 4041 C CA . GLN A 1 523 ? -11.276 0.157 18.647 1.00 97.62 523 GLN A CA 1
ATOM 4042 C C . GLN A 1 523 ? -10.223 0.777 17.726 1.00 97.62 523 GLN A C 1
ATOM 4044 O O . GLN A 1 523 ? -10.596 1.334 16.695 1.00 97.62 523 GLN A O 1
ATOM 4049 N N . LEU A 1 524 ? -8.939 0.656 18.067 1.00 98.25 524 LEU A N 1
ATOM 4050 C CA . LEU A 1 524 ? -7.822 0.976 17.173 1.00 98.25 524 LEU A CA 1
ATOM 4051 C C . LEU A 1 524 ? -7.097 -0.314 16.787 1.00 98.25 524 LEU A C 1
ATOM 4053 O O . LEU A 1 524 ? -6.505 -0.978 17.639 1.00 98.25 524 LEU A O 1
ATOM 4057 N N . ILE A 1 525 ? -7.141 -0.646 15.501 1.00 98.06 525 ILE A N 1
ATOM 4058 C CA . ILE A 1 525 ? -6.478 -1.803 14.904 1.00 98.06 525 ILE A CA 1
ATOM 4059 C C . ILE A 1 525 ? -5.327 -1.288 14.035 1.00 98.06 525 ILE A C 1
ATOM 4061 O O . ILE A 1 525 ? -5.546 -0.528 13.092 1.00 98.06 525 ILE A O 1
ATOM 4065 N N . LEU A 1 526 ? -4.105 -1.704 14.363 1.00 97.25 526 LEU A N 1
ATOM 4066 C CA . LEU A 1 526 ? -2.877 -1.361 13.650 1.00 97.25 526 LEU A CA 1
ATOM 4067 C C . LEU A 1 526 ? -2.368 -2.619 12.942 1.00 97.25 526 LEU A C 1
ATOM 4069 O O . LEU A 1 526 ? -1.892 -3.559 13.585 1.00 97.25 526 LEU A O 1
ATOM 4073 N N . ALA A 1 527 ? -2.506 -2.648 11.619 1.00 92.81 527 ALA A N 1
ATOM 4074 C CA . ALA A 1 527 ? -2.116 -3.773 10.781 1.00 92.81 527 ALA A CA 1
ATOM 4075 C C . ALA A 1 527 ? -0.737 -3.516 10.164 1.00 92.81 527 ALA A C 1
ATOM 4077 O O . ALA A 1 527 ? -0.579 -2.561 9.397 1.00 92.81 527 ALA A O 1
ATOM 4078 N N . ALA A 1 528 ? 0.244 -4.354 10.520 1.00 90.94 528 ALA A N 1
ATOM 4079 C CA . ALA A 1 528 ? 1.637 -4.252 10.082 1.00 90.94 528 ALA A CA 1
ATOM 4080 C C . ALA A 1 528 ? 2.205 -2.821 10.166 1.00 90.94 528 ALA A C 1
ATOM 4082 O O . ALA A 1 528 ? 2.655 -2.281 9.160 1.00 90.94 528 ALA A O 1
ATOM 4083 N N . PRO A 1 529 ? 2.149 -2.151 11.334 1.00 93.56 529 PRO A N 1
ATOM 4084 C CA . PRO A 1 529 ? 2.521 -0.747 11.441 1.00 93.56 529 PRO A CA 1
ATOM 4085 C C . PRO A 1 529 ? 3.967 -0.490 11.009 1.00 93.56 529 PRO A C 1
ATOM 4087 O O . PRO A 1 529 ? 4.916 -0.961 11.647 1.00 93.56 529 PRO A O 1
ATOM 4090 N N . ASP A 1 530 ? 4.120 0.348 9.982 1.00 90.88 530 ASP A N 1
ATOM 4091 C CA . ASP A 1 530 ? 5.411 0.888 9.560 1.00 90.88 530 ASP A CA 1
ATOM 4092 C C . ASP A 1 530 ? 5.792 2.088 10.437 1.00 90.88 530 ASP A C 1
ATOM 4094 O O . ASP A 1 530 ? 5.804 3.246 10.023 1.00 90.88 530 ASP A O 1
ATOM 4098 N N . VAL A 1 531 ? 6.008 1.789 11.714 1.00 93.62 531 VAL A N 1
ATOM 4099 C CA . VAL A 1 531 ? 6.378 2.742 12.759 1.00 93.62 531 VAL A CA 1
ATOM 4100 C C . VAL A 1 531 ? 7.676 2.261 13.375 1.00 93.62 531 VAL A C 1
ATOM 4102 O O . VAL A 1 531 ? 7.839 1.062 13.606 1.00 93.62 531 VAL A O 1
ATOM 4105 N N . ASP A 1 532 ? 8.591 3.181 13.665 1.00 93.25 532 ASP A N 1
ATOM 4106 C CA . ASP A 1 532 ? 9.761 2.885 14.488 1.00 93.25 532 ASP A CA 1
ATOM 4107 C C . ASP A 1 532 ? 9.333 2.169 15.787 1.00 93.25 532 ASP A C 1
ATOM 4109 O O . ASP A 1 532 ? 8.397 2.583 16.476 1.00 93.25 532 ASP A O 1
ATOM 4113 N N . ARG A 1 533 ? 9.986 1.045 16.100 1.00 93.62 533 ARG A N 1
ATOM 4114 C CA . ARG A 1 533 ? 9.608 0.178 17.225 1.00 93.62 533 ARG A CA 1
ATOM 4115 C C . ARG A 1 533 ? 9.679 0.894 18.578 1.00 93.62 533 ARG A C 1
ATOM 4117 O O . ARG A 1 533 ? 8.899 0.553 19.470 1.00 93.62 533 ARG A O 1
ATOM 4124 N N . ASP A 1 534 ? 10.580 1.855 18.750 1.00 93.94 534 ASP A N 1
ATOM 4125 C CA . ASP A 1 534 ? 10.723 2.628 19.984 1.00 93.94 534 ASP A CA 1
ATOM 4126 C C . ASP A 1 534 ? 9.739 3.802 20.031 1.00 93.94 534 ASP A C 1
ATOM 4128 O O . ASP A 1 534 ? 9.127 4.021 21.081 1.00 93.94 534 ASP A O 1
ATOM 4132 N N . GLN A 1 535 ? 9.483 4.467 18.897 1.00 95.00 535 GLN A N 1
ATOM 4133 C CA . GLN A 1 535 ? 8.373 5.420 18.762 1.00 95.00 535 GLN A CA 1
ATOM 4134 C C . GLN A 1 535 ? 7.051 4.756 19.164 1.00 95.00 535 GLN A C 1
ATOM 4136 O O . GLN A 1 535 ? 6.339 5.253 20.035 1.00 95.00 535 GLN A O 1
ATOM 4141 N N . PHE A 1 536 ? 6.756 3.582 18.604 1.00 97.31 536 PHE A N 1
ATOM 4142 C CA . PHE A 1 536 ? 5.520 2.861 18.890 1.00 97.31 536 PHE A CA 1
ATOM 4143 C C . PHE A 1 536 ? 5.370 2.542 20.381 1.00 97.31 536 PHE A C 1
ATOM 4145 O O . PHE A 1 536 ? 4.308 2.768 20.962 1.00 97.31 536 PHE A O 1
ATOM 4152 N N . LYS A 1 537 ? 6.439 2.051 21.026 1.00 96.31 537 LYS A N 1
ATOM 4153 C CA . LYS A 1 537 ? 6.449 1.759 22.471 1.00 96.31 537 LYS A CA 1
ATOM 4154 C C . LYS A 1 537 ? 6.220 2.999 23.330 1.00 96.31 537 LYS A C 1
ATOM 4156 O O . LYS A 1 537 ? 5.637 2.871 24.406 1.00 96.31 537 LYS A O 1
ATOM 4161 N N . ALA A 1 538 ? 6.694 4.161 22.888 1.00 96.19 538 ALA A N 1
ATOM 4162 C CA . ALA A 1 538 ? 6.513 5.420 23.598 1.00 96.19 538 ALA A CA 1
ATOM 4163 C C . ALA A 1 538 ? 5.091 5.983 23.434 1.00 96.19 538 ALA A C 1
ATOM 4165 O O . ALA A 1 538 ? 4.530 6.516 24.390 1.00 96.19 538 ALA A O 1
ATOM 4166 N N . GLU A 1 539 ? 4.503 5.842 22.246 1.00 95.94 539 GLU A N 1
ATOM 4167 C CA . GLU A 1 539 ? 3.255 6.516 21.875 1.00 95.94 539 GLU A CA 1
ATOM 4168 C C . GLU A 1 539 ? 1.998 5.692 22.177 1.00 95.94 539 GLU A C 1
ATOM 4170 O O . GLU A 1 539 ? 1.023 6.234 22.700 1.00 95.94 539 GLU A O 1
ATOM 4175 N N . ILE A 1 540 ? 2.003 4.374 21.933 1.00 96.50 540 ILE A N 1
ATOM 4176 C CA . ILE A 1 540 ? 0.797 3.547 22.113 1.00 96.50 540 ILE A CA 1
ATOM 4177 C C . ILE A 1 540 ? 0.219 3.570 23.546 1.00 96.50 540 ILE A C 1
ATOM 4179 O O . ILE A 1 540 ? -1.010 3.598 23.677 1.00 96.50 540 ILE A O 1
ATOM 4183 N N . PRO A 1 541 ? 1.016 3.637 24.641 1.00 95.44 541 PRO A N 1
ATOM 4184 C CA . PRO A 1 541 ? 0.464 3.699 25.995 1.00 95.44 541 PRO A CA 1
ATOM 4185 C C . PRO A 1 541 ? -0.327 4.985 26.270 1.00 95.44 541 PRO A C 1
ATOM 4187 O O . PRO A 1 541 ? -1.198 4.986 27.142 1.00 95.44 541 PRO A O 1
ATOM 4190 N N . LEU A 1 542 ? -0.060 6.068 25.527 1.00 94.38 542 LEU A N 1
ATOM 4191 C CA . LEU A 1 542 ? -0.776 7.341 25.661 1.00 94.38 542 LEU A CA 1
ATOM 4192 C C . LEU A 1 542 ? -2.248 7.211 25.241 1.00 94.38 542 LEU A C 1
ATOM 4194 O O . LEU A 1 542 ? -3.100 7.949 25.732 1.00 94.38 542 LEU A O 1
ATOM 4198 N N . LEU A 1 543 ? -2.558 6.235 24.382 1.00 95.06 543 LEU A N 1
ATOM 4199 C CA . LEU A 1 543 ? -3.883 6.046 23.790 1.00 95.06 543 LEU A CA 1
ATOM 4200 C C . LEU A 1 543 ? -4.793 5.106 24.594 1.00 95.06 543 LEU A C 1
ATOM 4202 O O . LEU A 1 543 ? -5.987 5.009 24.305 1.00 95.06 543 LEU A O 1
ATOM 4206 N N . GLY A 1 544 ? -4.270 4.436 25.628 1.00 91.25 544 GLY A N 1
ATOM 4207 C CA . GLY A 1 544 ? -4.987 3.380 26.357 1.00 91.25 544 GLY A CA 1
ATOM 4208 C C . GLY A 1 544 ? -6.245 3.831 27.113 1.00 91.25 544 GLY A C 1
ATOM 4209 O O . GLY A 1 544 ? -7.069 2.996 27.466 1.00 91.25 544 GLY A O 1
ATOM 4210 N N . LYS A 1 545 ? -6.410 5.137 27.371 1.00 90.94 545 LYS A N 1
ATOM 4211 C CA . LYS A 1 545 ? -7.650 5.710 27.938 1.00 90.94 545 LYS A CA 1
ATOM 4212 C C . LYS A 1 545 ? -8.608 6.249 26.878 1.00 90.94 545 LYS A C 1
ATOM 4214 O O . LYS A 1 545 ? -9.774 6.478 27.183 1.00 90.94 545 LYS A O 1
ATOM 4219 N N . THR A 1 546 ? -8.103 6.495 25.674 1.00 94.06 546 THR A N 1
ATOM 4220 C CA . THR A 1 546 ? -8.877 7.051 24.566 1.00 94.06 546 THR A CA 1
ATOM 4221 C C . THR A 1 546 ? -9.632 5.949 23.847 1.00 94.06 546 THR A C 1
ATOM 4223 O O . THR A 1 546 ? -10.804 6.135 23.559 1.00 94.06 546 THR A O 1
ATOM 4226 N N . PHE A 1 547 ? -9.013 4.793 23.606 1.00 96.19 547 PHE A N 1
ATOM 4227 C CA . PHE A 1 547 ? -9.654 3.680 22.904 1.00 96.19 547 PHE A CA 1
ATOM 4228 C C . PHE A 1 547 ? -10.142 2.600 23.864 1.00 96.19 547 PHE A C 1
ATOM 4230 O O . PHE A 1 547 ? -9.474 2.258 24.837 1.00 96.19 547 PHE A O 1
ATOM 4237 N N . SER A 1 548 ? -11.296 2.019 23.540 1.00 95.62 548 SER A N 1
ATOM 4238 C CA . SER A 1 548 ? -11.862 0.871 24.255 1.00 95.62 548 SER A CA 1
ATOM 4239 C C . SER A 1 548 ? -11.030 -0.404 24.063 1.00 95.62 548 SER A C 1
ATOM 4241 O O . SER A 1 548 ? -11.083 -1.308 24.895 1.00 95.62 548 SER A O 1
ATOM 4243 N N . GLY A 1 549 ? -10.249 -0.476 22.983 1.00 96.94 549 GLY A N 1
ATOM 4244 C CA . GLY A 1 549 ? -9.264 -1.525 22.757 1.00 96.94 549 GLY A CA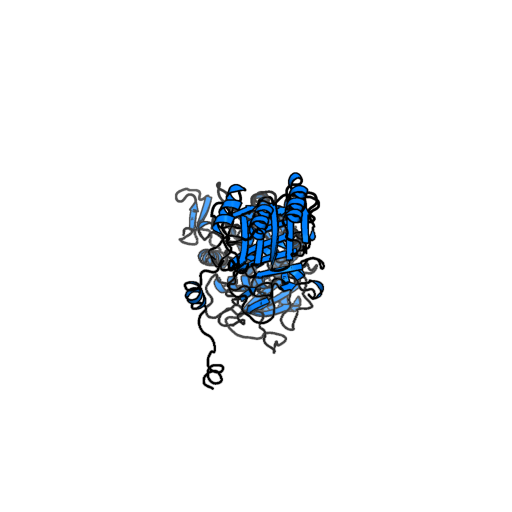 1
ATOM 4245 C C . GLY A 1 549 ? -8.234 -1.133 21.701 1.00 96.94 549 GLY A C 1
ATOM 4246 O O . GLY A 1 549 ? -8.503 -0.339 20.798 1.00 96.94 549 GLY A O 1
ATOM 4247 N N . LEU A 1 550 ? -7.031 -1.676 21.873 1.00 98.06 550 LEU A N 1
ATOM 4248 C CA . LEU A 1 550 ? -5.873 -1.483 21.008 1.00 98.06 550 LEU A CA 1
ATOM 4249 C C . LEU A 1 550 ? -5.422 -2.861 20.522 1.00 98.06 550 LEU A C 1
ATOM 4251 O O . LEU A 1 550 ? -5.213 -3.753 21.351 1.00 98.06 550 LEU A O 1
ATOM 4255 N N . THR A 1 551 ? -5.247 -3.032 19.216 1.00 98.00 551 THR A N 1
ATOM 4256 C CA . THR A 1 551 ? -4.828 -4.299 18.603 1.00 98.00 551 THR A CA 1
ATOM 4257 C C . THR A 1 551 ? -3.691 -4.073 17.612 1.00 98.00 551 THR A C 1
ATOM 4259 O O . THR A 1 551 ? -3.744 -3.150 16.803 1.00 98.00 551 THR A O 1
ATOM 4262 N N . LEU A 1 552 ? -2.667 -4.924 17.683 1.00 97.19 552 LEU A N 1
ATOM 4263 C CA . LEU A 1 552 ? -1.515 -4.966 16.788 1.00 97.19 552 LEU A CA 1
ATOM 4264 C C . LEU A 1 552 ? -1.495 -6.312 16.060 1.00 97.19 552 LEU A C 1
ATOM 4266 O O . LEU A 1 552 ? -1.342 -7.344 16.712 1.00 97.19 552 LEU A O 1
ATOM 4270 N N . TYR A 1 553 ? -1.575 -6.288 14.729 1.00 94.75 553 TYR A N 1
ATOM 4271 C CA . TYR A 1 553 ? -1.213 -7.431 13.888 1.00 94.75 553 TYR A CA 1
ATOM 4272 C C . TYR A 1 553 ? 0.223 -7.251 13.387 1.00 94.75 553 TYR A C 1
ATOM 4274 O O . TYR A 1 553 ? 0.520 -6.249 12.732 1.00 94.75 553 TYR A O 1
ATOM 4282 N N . ALA A 1 554 ? 1.098 -8.209 13.692 1.00 92.81 554 ALA A N 1
ATOM 4283 C CA . ALA A 1 554 ? 2.513 -8.199 13.318 1.00 92.81 554 ALA A CA 1
ATOM 4284 C C . ALA A 1 554 ? 2.913 -9.511 12.624 1.00 92.81 554 ALA A C 1
ATOM 4286 O O . ALA A 1 554 ? 2.336 -10.557 12.917 1.00 92.81 554 ALA A O 1
ATOM 4287 N N . SER A 1 555 ? 3.893 -9.475 11.720 1.00 88.50 555 SER A N 1
ATOM 4288 C CA . SER A 1 555 ? 4.368 -10.657 10.986 1.00 88.50 555 SER A CA 1
ATOM 4289 C C . SER A 1 555 ? 5.883 -10.643 10.779 1.00 88.50 555 SER A C 1
ATOM 4291 O O . SER A 1 555 ? 6.452 -9.594 10.502 1.00 88.50 555 SER A O 1
ATOM 4293 N N . SER A 1 556 ? 6.524 -11.814 10.861 1.00 84.88 556 SER A N 1
ATOM 4294 C CA . SER A 1 556 ? 7.934 -12.031 10.499 1.00 84.88 556 SER A CA 1
ATOM 4295 C C . SER A 1 556 ? 8.146 -12.178 8.991 1.00 84.88 556 SER A C 1
ATOM 4297 O O . SER A 1 556 ? 9.280 -12.197 8.526 1.00 84.88 556 SER A O 1
ATOM 4299 N N . ASN A 1 557 ? 7.063 -12.352 8.229 1.00 73.50 557 ASN A N 1
ATOM 4300 C CA . ASN A 1 557 ? 7.094 -12.603 6.787 1.00 73.50 557 ASN A CA 1
ATOM 4301 C C . ASN A 1 557 ? 6.684 -11.358 5.985 1.00 73.50 557 ASN A C 1
ATOM 4303 O O . ASN A 1 557 ? 6.190 -11.450 4.864 1.00 73.50 557 ASN A O 1
ATOM 4307 N N . ASP A 1 558 ? 6.801 -10.174 6.581 1.00 72.00 558 ASP A N 1
ATOM 4308 C CA . ASP A 1 558 ? 6.402 -8.932 5.938 1.00 72.00 558 ASP A CA 1
ATOM 4309 C C . ASP A 1 558 ? 7.561 -8.333 5.129 1.00 72.00 558 ASP A C 1
ATOM 4311 O O . ASP A 1 558 ? 8.384 -7.564 5.631 1.00 72.00 558 ASP A O 1
ATOM 4315 N N . ARG A 1 559 ? 7.606 -8.678 3.837 1.00 65.56 559 ARG A N 1
ATOM 4316 C CA . ARG A 1 559 ? 8.612 -8.160 2.896 1.00 65.56 559 ARG A CA 1
ATOM 4317 C C . ARG A 1 559 ? 8.542 -6.639 2.735 1.00 65.56 559 ARG A C 1
ATOM 4319 O O . ARG A 1 559 ? 9.570 -6.041 2.437 1.00 65.56 559 ARG A O 1
ATOM 4326 N N . ALA A 1 560 ? 7.373 -6.014 2.923 1.00 67.25 560 ALA A N 1
ATOM 4327 C CA . ALA A 1 560 ? 7.194 -4.564 2.821 1.00 67.25 560 ALA A CA 1
ATOM 4328 C C . ALA A 1 560 ? 7.728 -3.832 4.067 1.00 67.25 560 ALA A C 1
ATOM 4330 O O . ALA A 1 560 ? 8.293 -2.740 3.961 1.00 67.25 560 ALA A O 1
ATOM 4331 N N . LEU A 1 561 ? 7.627 -4.447 5.246 1.00 73.62 561 LEU A N 1
ATOM 4332 C CA . LEU A 1 561 ? 8.292 -3.948 6.448 1.00 73.62 561 LEU A CA 1
ATOM 4333 C C . LEU A 1 561 ? 9.798 -4.216 6.436 1.00 73.62 561 LEU A C 1
ATOM 4335 O O . LEU A 1 561 ? 10.545 -3.330 6.842 1.00 73.62 561 LEU A O 1
ATOM 4339 N N . GLU A 1 562 ? 10.272 -5.364 5.937 1.00 72.31 562 GLU A N 1
ATOM 4340 C CA . GLU A 1 562 ? 11.715 -5.635 5.773 1.00 72.31 562 GLU A CA 1
ATOM 4341 C C . GLU A 1 562 ? 12.388 -4.550 4.922 1.00 72.31 562 GLU A C 1
ATOM 4343 O O . GLU A 1 562 ? 13.391 -3.936 5.294 1.00 72.31 562 GLU A O 1
ATOM 4348 N N . ALA A 1 563 ? 11.755 -4.278 3.794 1.00 67.19 563 ALA A N 1
ATOM 4349 C CA . ALA A 1 563 ? 11.963 -3.146 2.923 1.00 67.19 563 ALA A CA 1
ATOM 4350 C C . ALA A 1 563 ? 12.057 -1.792 3.655 1.00 67.19 563 ALA A C 1
ATOM 4352 O O . ALA A 1 563 ? 13.062 -1.083 3.546 1.00 67.19 563 ALA A O 1
ATOM 4353 N N . SER A 1 564 ? 11.028 -1.437 4.428 1.00 71.44 564 SER A N 1
ATOM 4354 C CA . SER A 1 564 ? 10.997 -0.176 5.174 1.00 71.44 564 SER A CA 1
ATOM 4355 C C . SER A 1 564 ? 12.094 -0.088 6.242 1.00 71.44 564 SER A C 1
ATOM 4357 O O . SER A 1 564 ? 12.707 0.971 6.421 1.00 71.44 564 SER A O 1
ATOM 4359 N N . MET A 1 565 ? 12.402 -1.198 6.926 1.00 77.38 565 MET A N 1
ATOM 4360 C CA . MET A 1 565 ? 13.510 -1.264 7.884 1.00 77.38 565 MET A CA 1
ATOM 4361 C C . MET A 1 565 ? 14.828 -0.888 7.211 1.00 77.38 565 MET A C 1
ATOM 4363 O O . MET A 1 565 ? 15.559 -0.058 7.752 1.00 77.38 565 MET A O 1
ATOM 4367 N N . LYS A 1 566 ? 15.114 -1.439 6.021 1.00 72.06 566 LYS A N 1
ATOM 4368 C CA . LYS A 1 566 ? 16.335 -1.126 5.257 1.00 72.06 566 LYS A CA 1
ATOM 4369 C C . LYS A 1 566 ? 16.423 0.366 4.933 1.00 72.06 566 LYS A C 1
ATOM 4371 O O . LYS A 1 566 ? 17.456 0.975 5.205 1.00 72.06 566 LYS A O 1
ATOM 4376 N N . LEU A 1 567 ? 15.331 0.972 4.456 1.00 68.06 567 LEU A N 1
ATOM 4377 C CA . LEU A 1 567 ? 15.287 2.411 4.156 1.00 68.06 567 LEU A CA 1
ATOM 4378 C C . LEU A 1 567 ? 15.498 3.304 5.372 1.00 68.06 567 LEU A C 1
ATOM 4380 O O . LEU A 1 567 ? 16.112 4.361 5.264 1.00 68.06 567 LEU A O 1
ATOM 4384 N N . ALA A 1 568 ? 15.026 2.889 6.542 1.00 69.06 568 ALA A N 1
ATOM 4385 C CA . ALA A 1 568 ? 15.276 3.627 7.772 1.00 69.06 568 ALA A CA 1
ATOM 4386 C C . ALA A 1 568 ? 16.597 3.268 8.456 1.00 69.06 568 ALA A C 1
ATOM 4388 O O . ALA A 1 568 ? 16.758 3.563 9.635 1.00 69.06 568 ALA A O 1
ATOM 4389 N N . GLY A 1 569 ? 17.552 2.650 7.758 1.00 71.56 569 GLY A N 1
ATOM 4390 C CA . GLY A 1 569 ? 18.861 2.338 8.331 1.00 71.56 569 GLY A CA 1
ATOM 4391 C C . GLY A 1 569 ? 18.851 1.115 9.251 1.00 71.56 569 GLY A C 1
ATOM 4392 O O . GLY A 1 569 ? 19.562 1.091 10.253 1.00 71.56 569 GLY A O 1
ATOM 4393 N N . ASN A 1 570 ? 18.063 0.095 8.903 1.00 78.81 570 ASN A N 1
ATOM 4394 C CA . ASN A 1 570 ? 17.855 -1.150 9.657 1.00 78.81 570 ASN A CA 1
ATOM 4395 C C . ASN A 1 570 ? 17.245 -0.938 11.050 1.00 78.81 570 ASN A C 1
ATOM 4397 O O . ASN A 1 570 ? 17.543 -1.666 11.998 1.00 78.81 570 ASN A O 1
ATOM 4401 N N . ILE A 1 571 ? 16.385 0.072 11.170 1.00 82.19 571 ILE A N 1
ATOM 4402 C CA . ILE A 1 571 ? 15.632 0.346 12.391 1.00 82.19 571 ILE A CA 1
ATOM 4403 C C . ILE A 1 571 ? 14.419 -0.596 12.454 1.00 82.19 571 ILE A C 1
ATOM 4405 O O . ILE A 1 571 ? 13.608 -0.568 11.527 1.00 82.19 571 ILE A O 1
ATOM 4409 N N . PRO A 1 572 ? 14.242 -1.381 13.537 1.00 87.94 572 PRO A N 1
ATOM 4410 C CA . PRO A 1 572 ? 13.110 -2.295 13.678 1.00 87.94 572 PRO A CA 1
ATOM 4411 C C . PRO A 1 572 ? 11.754 -1.592 13.567 1.00 87.94 572 PRO A C 1
ATOM 4413 O O . PRO A 1 572 ? 11.552 -0.524 14.158 1.00 87.94 572 PRO A O 1
ATOM 4416 N N . ARG A 1 573 ? 10.802 -2.217 12.865 1.00 91.62 573 ARG A N 1
ATOM 4417 C CA . ARG A 1 573 ? 9.414 -1.738 12.786 1.00 91.62 573 ARG A CA 1
ATOM 4418 C C . ARG A 1 573 ? 8.505 -2.393 13.808 1.00 91.62 573 ARG A C 1
ATOM 4420 O O . ARG A 1 573 ? 8.752 -3.498 14.280 1.00 91.62 573 ARG A O 1
ATOM 4427 N N . ALA A 1 574 ? 7.432 -1.694 14.154 1.00 94.31 574 ALA A N 1
ATOM 4428 C CA . ALA A 1 574 ? 6.449 -2.170 15.112 1.00 94.31 574 ALA A CA 1
ATOM 4429 C C . ALA A 1 574 ? 5.609 -3.348 14.601 1.00 94.31 574 ALA A C 1
ATOM 4431 O O . ALA A 1 574 ? 5.173 -4.166 15.410 1.00 94.31 574 ALA A O 1
ATOM 4432 N N . GLY A 1 575 ? 5.393 -3.431 13.286 1.00 91.81 575 GLY A N 1
ATOM 4433 C CA . GLY A 1 575 ? 4.685 -4.541 12.652 1.00 91.81 575 GLY A CA 1
ATOM 4434 C C . GLY A 1 575 ? 5.540 -5.779 12.384 1.00 91.81 575 GLY A C 1
ATOM 4435 O O . GLY A 1 575 ? 4.986 -6.791 11.967 1.00 91.81 575 GLY A O 1
ATOM 4436 N N . ASP A 1 576 ? 6.852 -5.717 12.627 1.00 90.19 576 ASP A N 1
ATOM 4437 C CA . ASP A 1 576 ? 7.762 -6.846 12.428 1.00 90.19 576 ASP A CA 1
ATOM 4438 C C . ASP A 1 576 ? 7.779 -7.789 13.646 1.00 90.19 576 ASP A C 1
ATOM 4440 O O . ASP A 1 576 ? 7.600 -7.369 14.800 1.00 90.19 576 ASP A O 1
ATOM 4444 N N . VAL A 1 577 ? 8.028 -9.076 13.387 1.00 90.75 577 VAL A N 1
ATOM 4445 C CA . VAL A 1 577 ? 8.227 -10.113 14.409 1.00 90.75 577 VAL A CA 1
ATOM 4446 C C . VAL A 1 577 ? 9.669 -10.627 14.337 1.00 90.75 577 VAL A C 1
ATOM 4448 O O . VAL A 1 577 ? 9.951 -11.616 13.657 1.00 90.75 577 VAL A O 1
ATOM 4451 N N . PRO A 1 578 ? 10.601 -9.991 15.067 1.00 87.44 578 PRO A N 1
ATOM 4452 C CA . PRO A 1 578 ? 11.979 -10.459 15.145 1.00 87.44 578 PRO A CA 1
ATOM 4453 C C . PRO A 1 578 ? 12.101 -11.768 15.948 1.00 87.44 578 PRO A C 1
ATOM 4455 O O . PRO A 1 578 ? 11.149 -12.186 16.615 1.00 87.44 578 PRO A O 1
ATOM 4458 N N . PRO A 1 579 ? 13.282 -12.423 15.956 1.00 85.88 579 PRO A N 1
ATOM 4459 C CA . PRO A 1 579 ? 13.486 -13.697 16.657 1.00 85.88 579 PRO A CA 1
ATOM 4460 C C . PRO A 1 579 ? 13.165 -13.687 18.163 1.00 85.88 579 PRO A C 1
ATOM 4462 O O . PRO A 1 579 ? 12.912 -14.741 18.745 1.00 85.88 579 PRO A O 1
ATOM 4465 N N . ASP A 1 580 ? 13.189 -12.520 18.813 1.00 85.31 580 ASP A N 1
ATOM 4466 C CA . ASP A 1 580 ? 12.814 -12.327 20.220 1.00 85.31 580 ASP A CA 1
ATOM 4467 C C . ASP A 1 580 ? 11.300 -12.111 20.442 1.00 85.31 580 ASP A C 1
ATOM 4469 O O . ASP A 1 580 ? 10.838 -12.074 21.590 1.00 85.31 580 ASP A O 1
ATOM 4473 N N . GLY A 1 581 ? 10.522 -12.040 19.359 1.00 89.69 581 GLY A N 1
ATOM 4474 C CA . GLY A 1 581 ? 9.067 -11.918 19.333 1.00 89.69 581 GLY A CA 1
ATOM 4475 C C . GLY A 1 581 ? 8.553 -10.494 19.063 1.00 89.69 581 GLY A C 1
ATOM 4476 O O . GLY A 1 581 ? 9.327 -9.529 19.019 1.00 89.69 581 GLY A O 1
ATOM 4477 N N . PRO A 1 582 ? 7.224 -10.337 18.908 1.00 94.62 582 PRO A N 1
ATOM 4478 C CA . PRO A 1 582 ? 6.596 -9.051 18.605 1.00 94.62 582 PRO A CA 1
ATOM 4479 C C . PRO A 1 582 ? 6.670 -8.064 19.780 1.00 94.62 582 PRO A C 1
ATOM 4481 O O . PRO A 1 582 ? 7.077 -8.397 20.897 1.00 94.62 582 PRO A O 1
ATOM 4484 N N . ILE A 1 583 ? 6.249 -6.815 19.552 1.00 95.12 583 ILE A N 1
ATOM 4485 C CA . ILE A 1 583 ? 6.037 -5.845 20.640 1.00 95.12 583 ILE A CA 1
ATOM 4486 C C . ILE A 1 583 ? 4.969 -6.367 21.609 1.00 95.12 583 ILE A C 1
ATOM 4488 O O . ILE A 1 583 ? 3.856 -6.674 21.201 1.00 95.12 583 ILE A O 1
ATOM 4492 N N . VAL A 1 584 ? 5.271 -6.372 22.909 1.00 95.12 584 VAL A N 1
ATOM 4493 C CA . VAL A 1 584 ? 4.310 -6.692 23.975 1.00 95.12 584 VAL A CA 1
ATOM 4494 C C . VAL A 1 584 ? 4.220 -5.519 24.942 1.00 95.12 584 VAL A C 1
ATOM 4496 O O . VAL A 1 584 ? 5.210 -5.172 25.586 1.00 95.12 584 VAL A O 1
ATOM 4499 N N . ILE A 1 585 ? 3.038 -4.908 25.041 1.00 94.62 585 ILE A N 1
ATOM 4500 C CA . ILE A 1 585 ? 2.762 -3.741 25.891 1.00 94.62 585 ILE A CA 1
ATOM 4501 C C . ILE A 1 585 ? 1.457 -3.979 26.650 1.00 94.62 585 ILE A C 1
ATOM 4503 O O . ILE A 1 585 ? 0.491 -4.506 26.104 1.00 94.62 585 ILE A O 1
ATOM 4507 N N . GLN A 1 586 ? 1.408 -3.578 27.920 1.00 91.75 586 GLN A N 1
ATOM 4508 C CA . GLN A 1 586 ? 0.199 -3.710 28.728 1.00 91.75 586 GLN A CA 1
ATOM 4509 C C . GLN A 1 586 ? -0.967 -2.917 28.111 1.00 91.75 586 GLN A C 1
ATOM 4511 O O . GLN A 1 586 ? -0.842 -1.726 27.847 1.00 91.75 586 GLN A O 1
ATOM 4516 N N . GLY A 1 587 ? -2.113 -3.576 27.921 1.00 91.62 587 GLY A N 1
ATOM 4517 C CA . GLY A 1 587 ? -3.313 -2.978 27.320 1.00 91.62 587 GLY A CA 1
ATOM 4518 C C . GLY A 1 587 ? -3.401 -3.127 25.796 1.00 91.62 587 GLY A C 1
ATOM 4519 O O . GLY A 1 587 ? -4.501 -3.040 25.248 1.00 91.62 587 GLY A O 1
ATOM 4520 N N . LEU A 1 588 ? -2.299 -3.465 25.123 1.00 96.81 588 LEU A N 1
ATOM 4521 C CA . LEU A 1 588 ? -2.269 -3.784 23.696 1.00 96.81 588 LEU A CA 1
ATOM 4522 C C . LEU A 1 588 ? -2.493 -5.285 23.478 1.00 96.81 588 LEU A C 1
ATOM 4524 O O . LEU A 1 588 ? -1.802 -6.109 24.075 1.00 96.81 588 LEU A O 1
ATOM 4528 N N . ASP A 1 589 ? -3.445 -5.641 22.620 1.00 97.19 589 ASP A N 1
ATOM 4529 C CA . ASP A 1 589 ? -3.561 -7.009 22.118 1.00 97.19 589 ASP A CA 1
ATOM 4530 C C . ASP A 1 589 ? -2.595 -7.205 20.956 1.00 97.19 589 ASP A C 1
ATOM 4532 O O . ASP A 1 589 ? -2.836 -6.714 19.856 1.00 97.19 589 ASP A O 1
ATOM 4536 N N . THR A 1 590 ? -1.500 -7.914 21.204 1.00 97.12 590 THR A N 1
ATOM 4537 C CA . THR A 1 590 ? -0.520 -8.261 20.172 1.00 97.12 590 THR A CA 1
ATOM 4538 C C . THR A 1 590 ? -0.829 -9.631 19.587 1.00 97.12 590 THR A C 1
ATOM 4540 O O . THR A 1 590 ? -0.870 -10.623 20.325 1.00 97.12 590 THR A O 1
ATOM 4543 N N . LEU A 1 591 ? -0.979 -9.679 18.265 1.00 94.94 591 LEU A N 1
ATOM 4544 C CA . LEU A 1 591 ? -1.199 -10.886 17.484 1.00 94.94 591 LEU A CA 1
ATOM 4545 C C . LEU A 1 591 ? -0.092 -11.052 16.440 1.00 94.94 591 LEU A C 1
ATOM 4547 O O . LEU A 1 591 ? 0.080 -10.218 15.552 1.00 94.94 591 LEU A O 1
ATOM 4551 N N . ASP A 1 592 ? 0.643 -12.151 16.556 1.00 93.69 592 ASP A N 1
ATOM 4552 C CA . ASP A 1 592 ? 1.569 -12.643 15.544 1.00 93.69 592 ASP A CA 1
ATOM 4553 C C . ASP A 1 592 ? 0.784 -13.419 14.474 1.00 93.69 592 ASP A C 1
ATOM 4555 O O . ASP A 1 592 ? 0.197 -14.477 14.735 1.00 93.69 592 ASP A O 1
ATOM 4559 N N . VAL A 1 593 ? 0.756 -12.866 13.266 1.00 90.31 593 VAL A N 1
ATOM 4560 C CA . VAL A 1 593 ? 0.022 -13.393 12.111 1.00 90.31 593 VAL A CA 1
ATOM 4561 C C . VAL A 1 593 ? 0.949 -14.044 11.082 1.00 90.31 593 VAL A C 1
ATOM 4563 O O . VAL A 1 593 ? 0.516 -14.345 9.971 1.00 90.31 593 VAL A O 1
ATOM 4566 N N . SER A 1 594 ? 2.214 -14.299 11.438 1.00 86.44 594 SER A N 1
ATOM 4567 C CA . SER A 1 594 ? 3.236 -14.838 10.524 1.00 86.44 594 SER A CA 1
ATOM 4568 C C . SER A 1 594 ? 2.824 -16.162 9.875 1.00 86.44 594 SER A C 1
ATOM 4570 O O . SER A 1 594 ? 3.165 -16.447 8.730 1.00 86.44 594 SER A O 1
ATOM 4572 N N . SER A 1 595 ? 2.053 -16.979 10.593 1.00 83.44 595 SER A N 1
ATOM 4573 C CA . SER A 1 595 ? 1.578 -18.285 10.128 1.00 83.44 595 SER A CA 1
ATOM 4574 C C . SER A 1 595 ? 0.551 -18.211 8.997 1.00 83.44 595 SER A C 1
ATOM 4576 O O . SER A 1 595 ? 0.334 -19.216 8.320 1.00 83.44 595 SER A O 1
ATOM 4578 N N . LEU A 1 596 ? -0.061 -17.049 8.763 1.00 74.81 596 LEU A N 1
ATOM 4579 C CA . LEU A 1 596 ? -1.115 -16.884 7.768 1.00 74.81 596 LEU A CA 1
ATOM 4580 C C . LEU A 1 596 ? -0.574 -16.703 6.326 1.00 74.81 596 LEU A C 1
ATOM 4582 O O . LEU A 1 596 ? -1.371 -16.754 5.391 1.00 74.81 596 LEU A O 1
ATOM 4586 N N . GLY A 1 597 ? 0.750 -16.572 6.114 1.00 61.16 597 GLY A N 1
ATOM 4587 C CA . GLY A 1 597 ? 1.376 -16.597 4.775 1.00 61.16 597 GLY A CA 1
ATOM 4588 C C . GLY A 1 597 ? 2.726 -15.863 4.641 1.00 61.16 597 GLY A C 1
ATOM 4589 O O . GLY A 1 597 ? 3.116 -15.095 5.518 1.00 61.16 597 GLY A O 1
ATOM 4590 N N . GLU A 1 598 ? 3.440 -16.095 3.526 1.00 46.66 598 GLU A N 1
ATOM 4591 C CA . GLU A 1 598 ? 4.761 -15.491 3.218 1.00 46.66 598 GLU A CA 1
ATOM 4592 C C . GLU A 1 598 ? 4.688 -14.051 2.661 1.00 46.66 598 GLU A C 1
ATOM 4594 O O . GLU A 1 598 ? 5.692 -13.351 2.635 1.00 46.66 598 GLU A O 1
ATOM 4599 N N . GLU A 1 599 ? 3.505 -13.588 2.239 1.00 52.03 599 GLU A N 1
ATOM 4600 C CA . GLU A 1 599 ? 3.271 -12.229 1.714 1.00 52.03 599 GLU A CA 1
ATOM 4601 C C . GLU A 1 599 ? 2.038 -11.588 2.377 1.00 52.03 599 GLU A C 1
ATOM 4603 O O . GLU A 1 599 ? 1.175 -11.008 1.720 1.00 52.03 599 GLU A O 1
ATOM 4608 N N . MET A 1 600 ? 1.931 -11.711 3.706 1.00 47.09 600 MET A N 1
ATOM 4609 C CA . MET A 1 600 ? 0.776 -11.247 4.502 1.00 47.09 600 MET A CA 1
ATOM 4610 C C . MET A 1 600 ? 0.484 -9.741 4.413 1.00 47.09 600 MET A C 1
ATOM 4612 O O . MET A 1 600 ? -0.626 -9.315 4.733 1.00 47.09 600 MET A O 1
ATOM 4616 N N . PHE A 1 601 ? 1.460 -8.964 3.940 1.00 49.25 601 PHE A N 1
ATOM 4617 C CA . PHE A 1 601 ? 1.366 -7.524 3.690 1.00 49.25 601 PHE A CA 1
ATOM 4618 C C . PHE A 1 601 ? 2.212 -7.112 2.466 1.00 49.25 601 PHE A C 1
ATOM 4620 O O . PHE A 1 601 ? 2.677 -5.979 2.357 1.00 49.25 601 PHE A O 1
ATOM 4627 N N . GLY A 1 602 ? 2.447 -8.059 1.545 1.00 42.31 602 GLY A N 1
ATOM 4628 C CA . GLY A 1 602 ? 3.205 -7.822 0.318 1.00 42.31 602 GLY A CA 1
ATOM 4629 C C . GLY A 1 602 ? 2.534 -6.793 -0.598 1.00 42.31 602 GLY A C 1
ATOM 4630 O O . GLY A 1 602 ? 1.357 -6.460 -0.471 1.00 42.31 602 GLY A O 1
ATOM 4631 N N . LEU A 1 603 ? 3.283 -6.297 -1.576 1.00 43.59 603 LEU A N 1
ATOM 4632 C CA . LEU A 1 603 ? 2.925 -5.111 -2.364 1.00 43.59 603 LEU A CA 1
ATOM 4633 C C . LEU A 1 603 ? 2.018 -5.378 -3.562 1.00 43.59 603 LEU A C 1
ATOM 4635 O O . LEU A 1 603 ? 1.837 -4.514 -4.412 1.00 43.59 603 LEU A O 1
ATOM 4639 N N . ASN A 1 604 ? 1.382 -6.550 -3.580 1.00 43.06 604 ASN A N 1
ATOM 4640 C CA . ASN A 1 604 ? 0.125 -6.743 -4.303 1.00 43.06 604 ASN A CA 1
ATOM 4641 C C . ASN A 1 604 ? -1.090 -6.283 -3.458 1.00 43.06 604 ASN A C 1
ATOM 4643 O O . ASN A 1 604 ? -2.215 -6.687 -3.726 1.00 43.06 604 ASN A O 1
ATOM 4647 N N . HIS A 1 605 ? -0.855 -5.415 -2.463 1.00 47.44 605 HIS A N 1
ATOM 4648 C CA . HIS A 1 605 ? -1.827 -4.550 -1.788 1.00 47.44 605 HIS A CA 1
ATOM 4649 C C . HIS A 1 605 ? -3.049 -5.218 -1.161 1.00 47.44 605 HIS A C 1
ATOM 4651 O O . HIS A 1 605 ? -4.168 -4.895 -1.544 1.00 47.44 605 HIS A O 1
ATOM 4657 N N . GLY A 1 606 ? -2.867 -5.969 -0.066 1.00 49.69 606 GLY A N 1
ATOM 4658 C CA . GLY A 1 606 ? -3.849 -5.921 1.035 1.00 49.69 606 GLY A CA 1
ATOM 4659 C C . GLY A 1 606 ? -4.188 -7.208 1.782 1.00 49.69 606 GLY A C 1
ATOM 4660 O O . GLY A 1 606 ? -5.300 -7.334 2.291 1.00 49.69 606 GLY A O 1
ATOM 4661 N N . THR A 1 607 ? -3.236 -8.120 1.941 1.00 51.88 607 THR A N 1
ATOM 4662 C CA . THR A 1 607 ? -3.444 -9.447 2.536 1.00 51.88 607 THR A CA 1
ATOM 4663 C C . THR A 1 607 ? -3.946 -9.461 3.993 1.00 51.88 607 THR A C 1
ATOM 4665 O O . THR A 1 607 ? -4.630 -10.412 4.379 1.00 51.88 607 THR A O 1
ATOM 4668 N N . PHE A 1 608 ? -3.768 -8.386 4.779 1.00 62.94 608 PHE A N 1
ATOM 4669 C CA . PHE A 1 608 ? -4.387 -8.247 6.116 1.00 62.94 608 PHE A CA 1
ATOM 4670 C C . PHE A 1 608 ? -5.920 -8.289 6.077 1.00 62.94 608 PHE A C 1
ATOM 4672 O O . PHE A 1 608 ? -6.563 -8.794 6.994 1.00 62.94 608 PHE A O 1
ATOM 4679 N N . ALA A 1 609 ? -6.492 -7.763 4.996 1.00 58.50 609 ALA A N 1
ATOM 4680 C CA . ALA A 1 609 ? -7.913 -7.794 4.706 1.00 58.50 609 ALA A CA 1
ATOM 4681 C C . ALA A 1 609 ? -8.252 -8.904 3.702 1.00 58.50 609 ALA A C 1
ATOM 4683 O O . ALA A 1 609 ? -9.363 -8.908 3.193 1.00 58.50 609 ALA A O 1
ATOM 4684 N N . GLU A 1 610 ? -7.330 -9.832 3.409 1.00 68.88 610 GLU A N 1
ATOM 4685 C CA . GLU A 1 610 ? -7.595 -11.022 2.586 1.00 68.88 610 GLU A CA 1
ATOM 4686 C C . GLU A 1 610 ? -7.636 -12.320 3.388 1.00 68.88 610 GLU A C 1
ATOM 4688 O O . GLU A 1 610 ? -8.350 -13.263 3.037 1.00 68.88 610 GLU A O 1
ATOM 4693 N N . ALA A 1 611 ? -6.881 -12.384 4.485 1.00 76.88 611 ALA A N 1
ATOM 4694 C CA . ALA A 1 611 ? -6.888 -13.534 5.367 1.00 76.88 611 ALA A CA 1
ATOM 4695 C C . ALA A 1 611 ? -8.223 -13.607 6.114 1.00 76.88 611 ALA A C 1
ATOM 4697 O O . ALA A 1 611 ? -8.500 -12.813 7.016 1.00 76.88 611 ALA A O 1
ATOM 4698 N N . ARG A 1 612 ? -9.038 -14.609 5.769 1.00 82.94 612 ARG A N 1
ATOM 4699 C CA . ARG A 1 612 ? -10.338 -14.837 6.406 1.00 82.94 612 ARG A CA 1
ATOM 4700 C C . ARG A 1 612 ? -10.284 -14.826 7.946 1.00 82.94 612 ARG A C 1
ATOM 4702 O O . ARG A 1 612 ? -11.126 -14.140 8.521 1.00 82.94 612 ARG A O 1
ATOM 4709 N N . PRO A 1 613 ? -9.300 -15.470 8.612 1.00 87.19 613 PRO A N 1
ATOM 4710 C CA . PRO A 1 613 ? -9.193 -15.403 10.067 1.00 87.19 613 PRO A CA 1
ATOM 4711 C C . PRO A 1 613 ? -9.046 -13.975 10.608 1.00 87.19 613 PRO A C 1
ATOM 4713 O O . PRO A 1 613 ? -9.640 -13.662 11.630 1.00 87.19 613 PRO A O 1
ATOM 4716 N N . LEU A 1 614 ? -8.331 -13.079 9.917 1.00 88.44 614 LEU A N 1
ATOM 4717 C CA . LEU A 1 614 ? -8.200 -11.681 10.350 1.00 88.44 614 LEU A CA 1
ATOM 4718 C C . LEU A 1 614 ? -9.483 -10.883 10.135 1.00 88.44 614 LEU A C 1
ATOM 4720 O O . LEU A 1 614 ? -9.815 -10.034 10.953 1.00 88.44 614 LEU A O 1
ATOM 4724 N N . ILE A 1 615 ? -10.233 -11.160 9.069 1.00 89.69 615 ILE A N 1
ATOM 4725 C CA . ILE A 1 615 ? -11.541 -10.530 8.843 1.00 89.69 615 ILE A CA 1
ATOM 4726 C C . ILE A 1 615 ? -12.525 -10.944 9.938 1.00 89.69 615 ILE A C 1
ATOM 4728 O O . ILE A 1 615 ? -13.196 -10.089 10.517 1.00 89.69 615 ILE A O 1
ATOM 4732 N N . ASP A 1 616 ? -12.593 -12.239 10.251 1.00 91.31 616 ASP A N 1
ATOM 4733 C CA . ASP A 1 616 ? -13.452 -12.737 11.326 1.00 91.31 616 ASP A CA 1
ATOM 4734 C C . ASP A 1 616 ? -13.012 -12.153 12.683 1.00 91.31 616 ASP A C 1
ATOM 4736 O O . ASP A 1 616 ? -13.856 -11.727 13.477 1.00 91.31 616 ASP A O 1
ATOM 4740 N N . ASP A 1 617 ? -11.701 -12.030 12.914 1.00 94.12 617 ASP A N 1
ATOM 4741 C CA . ASP A 1 617 ? -11.144 -11.412 14.117 1.00 94.12 617 ASP A CA 1
ATOM 4742 C C . ASP A 1 617 ? -11.536 -9.931 14.250 1.00 94.12 617 ASP A C 1
ATOM 4744 O O . ASP A 1 617 ? -12.107 -9.506 15.259 1.00 94.12 617 ASP A O 1
ATOM 4748 N N . MET A 1 618 ? -11.322 -9.145 13.189 1.00 94.69 618 MET A N 1
ATOM 4749 C CA . MET A 1 618 ? -11.732 -7.742 13.117 1.00 94.69 618 MET A CA 1
ATOM 4750 C C . MET A 1 618 ? -13.243 -7.586 13.309 1.00 94.69 618 MET A C 1
ATOM 4752 O O . MET A 1 618 ? -13.679 -6.652 13.983 1.00 94.69 618 MET A O 1
ATOM 4756 N N . SER A 1 619 ? -14.055 -8.507 12.783 1.00 93.88 619 SER A N 1
ATOM 4757 C CA . SER A 1 619 ? -15.508 -8.489 12.981 1.00 93.88 619 SER A CA 1
ATOM 4758 C C . SER A 1 619 ? -15.866 -8.605 14.463 1.00 93.88 619 SER A C 1
ATOM 4760 O O . SER A 1 619 ? -16.679 -7.823 14.966 1.00 93.88 619 SER A O 1
ATOM 4762 N N . LEU A 1 620 ? -15.213 -9.506 15.202 1.00 95.25 620 LEU A N 1
ATOM 4763 C CA . LEU A 1 620 ? -15.409 -9.674 16.646 1.00 95.25 620 LEU A CA 1
ATOM 4764 C C . LEU A 1 620 ? -14.901 -8.469 17.453 1.00 95.25 620 LEU A C 1
ATOM 4766 O O . LEU A 1 620 ? -15.560 -8.042 18.407 1.00 95.25 620 LEU A O 1
ATOM 4770 N N . ILE A 1 621 ? -13.776 -7.873 17.054 1.00 95.62 621 ILE A N 1
ATOM 4771 C CA . ILE A 1 621 ? -13.246 -6.652 17.679 1.00 95.62 621 ILE A CA 1
ATOM 4772 C C . ILE A 1 621 ? -14.228 -5.490 17.498 1.00 95.62 621 ILE A C 1
ATOM 4774 O O . ILE A 1 621 ? -14.595 -4.825 18.466 1.00 95.62 621 ILE A O 1
ATOM 4778 N N . LEU A 1 622 ? -14.687 -5.239 16.274 1.00 94.19 622 LEU A N 1
ATOM 4779 C CA . LEU A 1 622 ? -15.496 -4.062 15.959 1.00 94.19 622 LEU A CA 1
ATOM 4780 C C . LEU A 1 622 ? -16.940 -4.193 16.451 1.00 94.19 622 LEU A C 1
ATOM 4782 O O . LEU A 1 622 ? -17.490 -3.225 16.972 1.00 94.19 622 LEU A O 1
ATOM 4786 N N . SER A 1 623 ? -17.544 -5.379 16.333 1.00 91.75 623 SER A N 1
ATOM 4787 C CA . SER A 1 623 ? -18.941 -5.596 16.734 1.00 91.75 623 SER A CA 1
ATOM 4788 C C . SER A 1 623 ? -19.123 -5.778 18.244 1.00 91.75 623 SER A C 1
ATOM 4790 O O . SER A 1 623 ? -20.131 -5.334 18.795 1.00 91.75 623 SER A O 1
ATOM 4792 N N . GLN A 1 624 ? -18.165 -6.422 18.922 1.00 92.31 624 GLN A N 1
ATOM 4793 C CA . GLN A 1 624 ? -18.312 -6.848 20.320 1.00 92.31 624 GLN A CA 1
ATOM 4794 C C . GLN A 1 624 ? -17.217 -6.312 21.251 1.00 9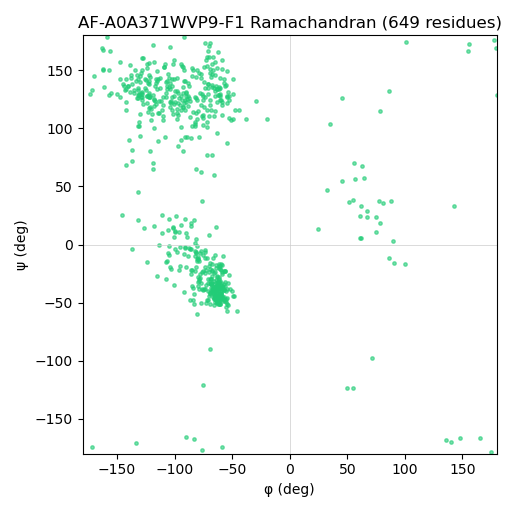2.31 624 GLN A C 1
ATOM 4796 O O . GLN A 1 624 ? -17.392 -6.350 22.468 1.00 92.31 624 GLN A O 1
ATOM 4801 N N . GLY A 1 625 ? -16.105 -5.794 20.720 1.00 93.06 625 GLY A N 1
ATOM 4802 C CA . GLY A 1 625 ? -14.984 -5.315 21.533 1.00 93.06 625 GLY A CA 1
ATOM 4803 C C . GLY A 1 625 ? -14.258 -6.432 22.279 1.00 93.06 625 GLY A C 1
ATOM 4804 O O . GLY A 1 625 ? -13.743 -6.197 23.372 1.00 93.06 625 GLY A O 1
ATOM 4805 N N . LEU A 1 626 ? -14.259 -7.653 21.731 1.00 94.69 626 LEU A N 1
ATOM 4806 C CA . LEU A 1 626 ? -13.635 -8.798 22.387 1.00 94.69 626 LEU A CA 1
ATOM 4807 C C . LEU A 1 626 ? -12.106 -8.655 22.440 1.00 94.69 626 LEU A C 1
ATOM 4809 O O . LEU A 1 626 ? -11.457 -8.174 21.509 1.00 94.69 626 LEU A O 1
ATOM 4813 N N . ARG A 1 627 ? -11.526 -9.129 23.542 1.00 93.75 627 ARG A N 1
ATOM 4814 C CA . ARG A 1 627 ? -10.079 -9.321 23.710 1.00 93.75 627 ARG A CA 1
ATOM 4815 C C . ARG A 1 627 ? -9.732 -10.772 23.334 1.00 93.75 627 ARG A C 1
ATOM 4817 O O . ARG A 1 627 ? -10.610 -11.626 23.476 1.00 93.75 627 ARG A O 1
ATOM 4824 N N . PRO A 1 628 ? -8.502 -11.077 22.891 1.00 92.56 628 PRO A N 1
ATOM 4825 C CA . PRO A 1 628 ? -8.112 -12.444 22.581 1.00 92.56 628 PRO A CA 1
ATOM 4826 C C . PRO A 1 628 ? -8.164 -13.351 23.834 1.00 92.56 628 PRO A C 1
ATOM 4828 O O . PRO A 1 628 ? -7.965 -12.859 24.953 1.00 92.56 628 PRO A O 1
ATOM 4831 N N . PRO A 1 629 ? -8.400 -14.667 23.674 1.00 93.06 629 PRO A N 1
ATOM 4832 C CA . PRO A 1 629 ? -8.632 -15.335 22.400 1.00 93.06 629 PRO A CA 1
ATOM 4833 C C . PRO A 1 629 ? -10.064 -15.100 21.913 1.00 93.06 629 PRO A C 1
ATOM 4835 O O . PRO A 1 629 ? -11.026 -15.304 22.656 1.00 93.06 629 PRO A O 1
ATOM 4838 N N . ARG A 1 630 ? -10.198 -14.687 20.658 1.00 93.62 630 ARG A N 1
ATOM 4839 C CA . ARG A 1 630 ? -11.470 -14.448 19.966 1.00 93.62 630 ARG A CA 1
ATOM 4840 C C . ARG A 1 630 ? -11.840 -15.602 19.051 1.00 93.62 630 ARG A C 1
ATOM 4842 O O . ARG A 1 630 ? -13.015 -15.937 18.928 1.00 93.62 630 ARG A O 1
ATOM 4849 N N . LEU A 1 631 ? -10.827 -16.217 18.456 1.00 93.25 631 LEU A N 1
ATOM 4850 C CA . LEU A 1 631 ? -10.948 -17.322 17.517 1.00 93.25 631 LEU A CA 1
ATOM 4851 C C . LEU A 1 631 ? -10.252 -18.573 18.067 1.00 93.25 631 LEU A C 1
ATOM 4853 O O . LEU A 1 631 ? -9.373 -18.488 18.926 1.00 93.25 631 LEU A O 1
ATOM 4857 N N . ALA A 1 632 ? -10.645 -19.753 17.585 1.00 90.25 632 ALA A N 1
ATOM 4858 C CA . ALA A 1 632 ? -10.054 -21.021 18.034 1.00 90.25 632 ALA A CA 1
ATOM 4859 C C . ALA A 1 632 ? -8.605 -21.192 17.536 1.00 90.25 632 ALA A C 1
ATOM 4861 O O . ALA A 1 632 ? -7.805 -21.932 18.116 1.00 90.25 632 ALA A O 1
ATOM 4862 N N . GLU A 1 633 ? -8.299 -20.495 16.449 1.00 90.50 633 GLU A N 1
ATOM 4863 C CA . GLU A 1 633 ? -7.027 -20.403 15.759 1.00 90.50 633 GLU A CA 1
ATOM 4864 C C . GLU A 1 633 ? -6.006 -19.572 16.550 1.00 90.50 633 GLU A C 1
ATOM 4866 O O . GLU A 1 633 ? -4.803 -19.762 16.361 1.00 90.50 633 GLU A O 1
ATOM 4871 N N . GLU A 1 634 ? -6.452 -18.700 17.462 1.00 93.31 634 GLU A N 1
ATOM 4872 C CA . GLU A 1 634 ? -5.583 -17.869 18.297 1.00 93.31 634 GLU A CA 1
ATOM 4873 C C . GLU A 1 634 ? -5.018 -18.667 19.475 1.00 93.31 634 GLU A C 1
ATOM 4875 O O . GLU A 1 634 ? -5.725 -19.104 20.388 1.00 93.31 634 GLU A O 1
ATOM 4880 N N . ARG A 1 635 ? -3.697 -18.847 19.478 1.00 93.69 635 ARG A N 1
ATOM 4881 C CA . ARG A 1 635 ? -2.964 -19.571 20.519 1.00 93.69 635 ARG A CA 1
ATOM 4882 C C . ARG A 1 635 ? -2.194 -18.601 21.411 1.00 93.69 635 ARG A C 1
ATOM 4884 O O . ARG A 1 635 ? -1.513 -17.719 20.883 1.00 93.69 635 ARG A O 1
ATOM 4891 N N . PRO A 1 636 ? -2.263 -18.750 22.745 1.00 93.88 636 PRO A N 1
ATOM 4892 C CA . PRO A 1 636 ? -1.469 -17.926 23.644 1.00 93.88 636 PRO A CA 1
ATOM 4893 C C . PRO A 1 636 ? 0.010 -18.285 23.509 1.00 93.88 636 PRO A C 1
ATOM 4895 O O . PRO A 1 636 ? 0.355 -19.443 23.296 1.00 93.88 636 PRO A O 1
ATOM 4898 N N . VAL A 1 637 ? 0.898 -17.311 23.692 1.00 91.25 637 VAL A N 1
ATOM 4899 C CA . VAL A 1 637 ? 2.341 -17.554 23.743 1.00 91.25 637 VAL A CA 1
ATOM 4900 C C . VAL A 1 637 ? 2.898 -17.180 25.120 1.00 91.25 637 VAL A C 1
ATOM 4902 O O . VAL A 1 637 ? 2.763 -16.024 25.540 1.00 91.25 637 VAL A O 1
ATOM 4905 N N . PRO A 1 638 ? 3.568 -18.116 25.824 1.00 89.00 638 PRO A N 1
ATOM 4906 C CA . PRO A 1 638 ? 3.740 -19.536 25.469 1.00 89.00 638 PRO A CA 1
ATOM 4907 C C . PRO A 1 638 ? 2.446 -20.352 25.686 1.00 89.00 638 PRO A C 1
ATOM 4909 O O . PRO A 1 638 ? 1.675 -20.031 26.586 1.00 89.00 638 PRO A O 1
ATOM 4912 N N . ASP A 1 639 ? 2.254 -21.442 24.926 1.00 82.69 639 ASP A N 1
ATOM 4913 C CA . ASP A 1 639 ? 0.988 -22.213 24.850 1.00 82.69 639 ASP A CA 1
ATOM 4914 C C . ASP A 1 639 ? 0.424 -22.670 26.215 1.00 82.69 639 ASP A C 1
ATOM 4916 O O . ASP A 1 639 ? -0.782 -22.845 26.361 1.00 82.69 639 ASP A O 1
ATOM 4920 N N . ASN A 1 640 ? 1.290 -22.842 27.223 1.00 79.25 640 ASN A N 1
ATOM 4921 C CA . ASN A 1 640 ? 0.936 -23.297 28.574 1.00 79.25 640 ASN A CA 1
ATOM 4922 C C . ASN A 1 640 ? 1.433 -22.360 29.696 1.00 79.25 640 ASN A C 1
ATOM 4924 O O . ASN A 1 640 ? 1.505 -22.780 30.852 1.00 79.25 640 ASN A O 1
ATOM 4928 N N . GLY A 1 641 ? 1.853 -21.127 29.388 1.00 66.19 641 GLY A N 1
ATOM 4929 C CA . GLY A 1 641 ? 2.386 -20.210 30.402 1.00 66.19 641 GLY A CA 1
ATOM 4930 C C . GLY A 1 641 ? 1.420 -19.102 30.794 1.00 66.19 641 GLY A C 1
ATOM 4931 O O . GLY A 1 641 ? 0.836 -18.430 29.949 1.00 66.19 641 GLY A O 1
ATOM 4932 N N . THR A 1 642 ? 1.336 -18.869 32.103 1.00 67.38 642 THR A N 1
ATOM 4933 C CA . THR A 1 642 ? 0.698 -17.693 32.697 1.00 67.38 642 THR A CA 1
ATOM 4934 C C . THR A 1 642 ? 1.797 -16.814 33.306 1.00 67.38 642 THR A C 1
ATOM 4936 O O . THR A 1 642 ? 2.581 -17.326 34.109 1.00 67.38 642 THR A O 1
ATOM 4939 N N . PRO A 1 643 ? 1.881 -15.511 32.977 1.00 79.50 643 PRO A N 1
ATOM 4940 C CA . PRO A 1 643 ? 0.964 -14.751 32.124 1.00 79.50 643 PRO A CA 1
ATOM 4941 C C . PRO A 1 643 ? 1.183 -14.992 30.619 1.00 79.50 643 PRO A C 1
ATOM 4943 O O . PRO A 1 643 ? 2.316 -15.173 30.172 1.00 79.50 643 PRO A O 1
ATOM 4946 N N . VAL A 1 644 ? 0.092 -14.932 29.845 1.00 84.25 644 VAL A N 1
ATOM 4947 C CA . VAL A 1 644 ? 0.139 -14.895 28.373 1.00 84.25 644 VAL A CA 1
ATOM 4948 C C . VAL A 1 644 ? 0.864 -13.622 27.942 1.00 84.25 644 VAL A C 1
ATOM 4950 O O . VAL A 1 644 ? 0.519 -12.534 28.407 1.00 84.25 644 VAL A O 1
ATOM 4953 N N . ARG A 1 645 ? 1.877 -13.749 27.076 1.00 89.88 645 ARG A N 1
ATOM 4954 C CA . ARG A 1 645 ? 2.652 -12.601 26.583 1.00 89.88 645 ARG A CA 1
ATOM 4955 C C . ARG A 1 645 ? 2.010 -11.960 25.357 1.00 89.88 645 ARG A C 1
ATOM 4957 O O . ARG A 1 645 ? 1.909 -10.744 25.304 1.00 89.88 645 ARG A O 1
ATOM 4964 N N . TYR A 1 646 ? 1.621 -12.768 24.381 1.00 94.56 646 TYR A N 1
ATOM 4965 C CA . TYR A 1 646 ? 0.948 -12.351 23.149 1.00 94.56 646 TYR A CA 1
ATOM 4966 C C . TYR A 1 646 ? 0.199 -13.549 22.555 1.00 94.56 646 TYR A C 1
ATOM 4968 O O . TYR A 1 646 ? 0.252 -14.646 23.118 1.00 94.56 646 TYR A O 1
ATOM 4976 N N . TRP A 1 647 ? -0.491 -13.343 21.439 1.00 95.00 647 TRP A N 1
ATOM 4977 C CA . TRP A 1 647 ? -1.240 -14.380 20.732 1.00 95.00 647 TRP A CA 1
ATOM 4978 C C . TRP A 1 647 ? -0.633 -14.627 19.359 1.00 95.00 647 TRP A C 1
ATOM 4980 O O . TRP A 1 647 ? -0.080 -13.713 18.759 1.00 95.00 647 TRP A O 1
ATOM 4990 N N . ARG A 1 648 ? -0.734 -15.848 18.848 1.00 93.06 648 ARG A N 1
ATOM 4991 C CA . ARG A 1 648 ? -0.342 -16.182 17.475 1.00 93.06 648 ARG A CA 1
ATOM 4992 C C . ARG A 1 648 ? -1.458 -16.935 16.776 1.00 93.06 648 ARG A C 1
ATOM 4994 O O . ARG A 1 648 ? -2.145 -17.727 17.421 1.00 93.06 648 ARG A O 1
ATOM 5001 N N . PHE A 1 649 ? -1.602 -16.750 15.472 1.00 89.62 649 PHE A N 1
ATOM 5002 C CA . PHE A 1 649 ? -2.482 -17.611 14.685 1.00 89.62 649 PHE A CA 1
ATOM 5003 C C . PHE A 1 649 ? -1.839 -18.988 14.478 1.00 89.62 649 PHE A C 1
ATOM 5005 O O . PHE A 1 649 ? -0.633 -19.104 14.248 1.00 89.62 649 PHE A O 1
ATOM 5012 N N . SER A 1 650 ? -2.640 -20.045 14.565 1.00 83.38 650 SER A N 1
ATOM 5013 C CA . SER A 1 650 ? -2.271 -21.394 14.123 1.00 83.38 650 SER A CA 1
ATOM 5014 C C . SER A 1 650 ? -2.828 -21.657 12.721 1.00 83.38 650 SER A C 1
ATOM 5016 O O . SER A 1 650 ? -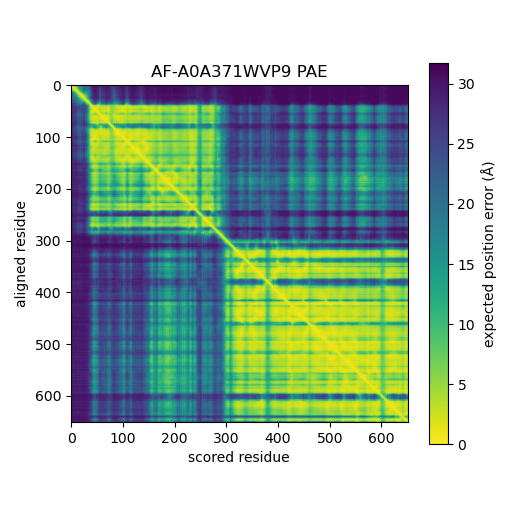3.904 -21.157 12.401 1.00 83.38 650 SER A O 1
ATOM 5018 N N . GLN A 1 651 ? -2.060 -22.380 11.894 1.00 60.38 651 GLN A N 1
ATOM 5019 C CA . GLN A 1 651 ? -2.507 -22.851 10.576 1.00 60.38 651 GLN A CA 1
ATOM 5020 C C . GLN A 1 651 ? -3.561 -23.947 10.690 1.00 60.38 651 GLN A C 1
ATOM 5022 O O . GLN A 1 651 ? -3.467 -24.751 11.652 1.00 60.38 651 GLN A O 1
#

Mean predicted aligned error: 15.9 Å